Protein AF-A0A371R6F3-F1 (afdb_monomer_lite)

Organism: NCBI:txid13773

Secondary structure (DSSP, 8-state):
--HHHHHHHHHHHHHHHHHHHHHHHSSTTTSS-PPPTTTHHHHHHHHHHHHHHHHH-B---EEEETTEEEE----BB-SS-TTS-EE-HHHHHHHHGGG--SEEEEB--HHHHHHHT-SEEEEEETTEEEE-GGGEEE-HHHHHHHHHGGGTTSEEEEEEEEESS-EEEEEEEEETTEEEE---GGGTTPPSEEEEEESS-EEEEEEEEEEESSS-EEEEEEEEEEEEETTEEEEE----GGGGTTBTTTEEEEEEEEE-SSSP-EEEEEE---S--SEEEEE-TTS-EEEEEGGGBTTS-S----EEEEEEEEE-SS-EEEEEEEEEE---SSSS--EEEEGGG--TT--EEEEEE---TT--EEEEEEEE-TT-TTS-SEEEEEEESS----SSPEEEEGGGGT-SS--S---EEEEEEEEESS-EEEEEEEEEE--

pLDDT: mean 79.66, std 13.82, range [35.25, 97.06]

Foldseek 3Di:
DPVVVVVCCVVVVVVVVVVCCCVPAVDCPDHQDAPDPVCQVVLAVLLVLLVCQLQPADDQQWDDDFLAIEGLANRQFAPDDVPAGAGALLSVLLLCLLPDDADKKAQQDPQQSRVQSAGIWHPPDALETEGHSVRYYYPLQSHLCVSPPPCSVFKWKKKKKAFPKDKDWFAQEDDPQDTDGDPDPQNPPDDHAIKIKMQDWAKKKKWKWKQFQVDGIDIDIDIDGFDDDPRITMDGDPDDVVSVPCAQFGMKMKIKIWGPDPQTAIDIDIDHDDPADQWHWYCGSVQKIKIAGLLSMRVHPNDAAKKWFQWKWFDLVVGIDTFDGRAIAGCDPDDDDAHEEASNCRHPPNNHRMYITHDDSRTQKMKIKMAGDPRRPPDRRIDIDIYGSRPRPPNDMRMDTSCVVPDPDDDSYFHYKDWDWHHHPHGIIIMMMTMDGDD

Sequence (439 aa):
MVGEAVEIIVVAGILLGFTVFFLTYVSPAQGPTMYTPSEQPALTNLAQQVLDRVVFVNAPISTRAGQGWSIIDLALASPGPLYQPQIDDSKLSQLLVASAQGSLCVISQQAAASAIGISRAVAIGYGLLAPSSSAVTYNYTRILMNFFGRSWDSYDFTLIIKPLVNLTICPNLQLASATITRRNPVCSGVQQGVWVRSTAGGRVVVTAIYCRTDAGCDVSSYQLSLSKSGAYWQAQVPLPQSYLQGLGDSAGLALIAQRVDYPRASDFYLFNVSSRSLIYGMYGPDGRIWLFHDATVSCGSGNIPALGIRRLDVYTGAGFITLANDVVLDPGVGSGSVKVDACQSCTSNARCAACWVTPPANALFAVAWAERNSQGGSAPQGVMIIIPLVPTPPQATIRVDTWLRWTPNAPALQSAVATRIVDSQSATYQLQLVLYKKP

Radius of gyration: 24.13 Å; chains: 1; bounding box: 60×49×73 Å

Structure (mmCIF, N/CA/C/O backbone):
data_AF-A0A371R6F3-F1
#
_entry.id   AF-A0A371R6F3-F1
#
loop_
_atom_site.group_PDB
_atom_site.id
_atom_site.type_symbol
_atom_site.label_atom_id
_atom_site.label_alt_id
_atom_site.label_comp_id
_atom_site.label_asym_id
_atom_site.label_entity_id
_atom_site.label_seq_id
_atom_site.pdbx_PDB_ins_code
_atom_site.Cartn_x
_atom_site.Cartn_y
_atom_site.Cartn_z
_atom_site.occupancy
_atom_site.B_iso_or_equiv
_atom_site.auth_seq_id
_atom_site.auth_comp_id
_atom_site.auth_asym_id
_atom_site.auth_atom_id
_atom_site.pdbx_PDB_model_num
ATOM 1 N N . MET A 1 1 ? 7.294 -31.606 34.719 1.00 40.78 1 MET A N 1
ATOM 2 C CA . MET A 1 1 ? 6.317 -30.831 35.518 1.00 40.78 1 MET A CA 1
ATOM 3 C C . MET A 1 1 ? 6.776 -29.383 35.770 1.00 40.78 1 MET A C 1
ATOM 5 O O . MET A 1 1 ? 6.558 -28.860 36.849 1.00 40.78 1 MET A O 1
ATOM 9 N N . VAL A 1 2 ? 7.417 -28.715 34.796 1.00 39.06 2 VAL A N 1
ATOM 10 C CA . VAL A 1 2 ? 7.864 -27.303 34.931 1.00 39.06 2 VAL A CA 1
ATOM 11 C C . VAL A 1 2 ? 7.108 -26.374 33.962 1.00 39.06 2 VAL A C 1
ATOM 13 O O . VAL A 1 2 ? 6.987 -25.186 34.227 1.00 39.06 2 VAL A O 1
ATOM 16 N N . GLY A 1 3 ? 6.522 -26.914 32.882 1.00 35.84 3 GLY A N 1
ATOM 17 C CA . GLY A 1 3 ? 5.731 -26.150 31.903 1.00 35.84 3 GLY A CA 1
ATOM 18 C C . GLY A 1 3 ? 4.350 -25.710 32.404 1.00 35.84 3 GLY A C 1
ATOM 19 O O . GLY A 1 3 ? 3.974 -24.564 32.190 1.00 35.84 3 GLY A O 1
ATOM 20 N N . GLU A 1 4 ? 3.645 -26.562 33.157 1.00 38.19 4 GLU A N 1
ATOM 21 C CA . GLU A 1 4 ? 2.310 -26.240 33.700 1.00 38.19 4 GLU A CA 1
ATOM 22 C C . GLU A 1 4 ? 2.350 -25.088 34.718 1.00 38.19 4 GLU A C 1
ATOM 24 O O . GLU A 1 4 ? 1.434 -24.273 34.781 1.00 38.19 4 GLU A O 1
ATOM 29 N N . ALA A 1 5 ? 3.442 -24.959 35.480 1.00 39.47 5 ALA A N 1
ATOM 30 C CA . ALA A 1 5 ? 3.597 -23.876 36.449 1.00 39.47 5 ALA A CA 1
ATOM 31 C C . ALA A 1 5 ? 3.784 -22.506 35.770 1.00 39.47 5 ALA A C 1
ATOM 33 O O . ALA A 1 5 ? 3.302 -21.498 36.279 1.00 39.47 5 ALA A O 1
ATOM 34 N N . VAL A 1 6 ? 4.444 -22.458 34.606 1.00 45.94 6 VAL A N 1
ATOM 35 C CA . VAL A 1 6 ? 4.671 -21.207 33.860 1.00 45.94 6 VAL A CA 1
ATOM 36 C C . VAL A 1 6 ? 3.391 -20.747 33.160 1.00 45.94 6 VAL A C 1
ATOM 38 O O . VAL A 1 6 ? 3.078 -19.559 33.203 1.00 45.94 6 VAL A O 1
ATOM 41 N N . GLU A 1 7 ? 2.608 -21.666 32.589 1.00 41.28 7 GLU A N 1
ATOM 42 C CA . GLU A 1 7 ? 1.303 -21.340 31.995 1.00 41.28 7 GLU A CA 1
ATOM 43 C C . GLU A 1 7 ? 0.312 -20.806 33.033 1.00 41.28 7 GLU A C 1
ATOM 45 O O . GLU A 1 7 ? -0.328 -19.784 32.789 1.00 41.28 7 GLU A O 1
ATOM 50 N N . ILE A 1 8 ? 0.238 -21.417 34.221 1.00 51.28 8 ILE A N 1
ATOM 51 C CA . ILE A 1 8 ? -0.647 -20.941 35.295 1.00 51.28 8 ILE A CA 1
ATOM 52 C C . ILE A 1 8 ? -0.228 -19.546 35.773 1.00 51.28 8 ILE A C 1
ATOM 54 O O . ILE A 1 8 ? -1.091 -18.699 35.984 1.00 51.28 8 ILE A O 1
ATOM 58 N N . ILE A 1 9 ? 1.074 -19.261 35.891 1.00 52.06 9 ILE A N 1
ATOM 59 C CA . ILE A 1 9 ? 1.564 -17.941 36.323 1.00 52.06 9 ILE A CA 1
ATOM 60 C C . ILE A 1 9 ? 1.303 -16.867 35.257 1.00 52.06 9 ILE A C 1
ATOM 62 O O . ILE A 1 9 ? 0.916 -15.752 35.604 1.00 52.06 9 ILE A O 1
ATOM 66 N N . VAL A 1 10 ? 1.465 -17.182 33.968 1.00 59.53 10 VAL A N 1
ATOM 67 C CA . VAL A 1 10 ? 1.193 -16.232 32.876 1.00 59.53 10 VAL A CA 1
ATOM 68 C C . VAL A 1 10 ? -0.307 -15.973 32.740 1.00 59.53 10 VAL A C 1
ATOM 70 O O . VAL A 1 10 ? -0.716 -14.817 32.658 1.00 59.53 10 VAL A O 1
ATOM 73 N N . VAL A 1 11 ? -1.144 -17.012 32.790 1.00 57.44 11 VAL A N 1
ATOM 74 C CA . VAL A 1 11 ? -2.607 -16.872 32.721 1.00 57.44 11 VAL A CA 1
ATOM 75 C C . VAL A 1 11 ? -3.147 -16.152 33.956 1.00 57.44 11 VAL A C 1
ATOM 77 O O . VAL A 1 11 ? -3.947 -15.229 33.816 1.00 57.44 11 VAL A O 1
ATOM 80 N N . ALA A 1 12 ? -2.666 -16.492 35.157 1.00 61.00 12 ALA A N 1
ATOM 81 C CA . ALA A 1 12 ? -3.038 -15.796 36.385 1.00 61.00 12 ALA A CA 1
ATOM 82 C C . ALA A 1 12 ? -2.543 -14.346 36.388 1.00 61.00 12 ALA A C 1
ATOM 84 O O . ALA A 1 12 ? -3.287 -13.468 36.805 1.00 61.00 12 ALA A O 1
ATOM 85 N N . GLY A 1 13 ? -1.337 -14.072 35.881 1.00 63.59 13 GLY A N 1
ATOM 86 C CA . GLY A 1 13 ? -0.788 -12.721 35.753 1.00 63.59 13 GLY A CA 1
ATOM 87 C C . GLY A 1 13 ? -1.552 -11.857 34.748 1.00 63.59 13 GLY A C 1
ATOM 88 O O . GLY A 1 13 ? -1.806 -10.686 35.022 1.00 63.59 13 GLY A O 1
ATOM 89 N N . ILE A 1 14 ? -1.990 -12.434 33.624 1.00 65.00 14 ILE A N 1
ATOM 90 C CA . ILE A 1 14 ? -2.854 -11.762 32.642 1.00 65.00 14 ILE A CA 1
ATOM 91 C C . ILE A 1 14 ? -4.246 -11.523 33.233 1.00 65.00 14 ILE A C 1
ATOM 93 O O . ILE A 1 14 ? -4.767 -10.420 33.101 1.00 65.00 14 ILE A O 1
ATOM 97 N N . LEU A 1 15 ? -4.832 -12.500 33.932 1.00 61.81 15 LEU A N 1
ATOM 98 C CA . LEU A 1 15 ? -6.132 -12.349 34.597 1.00 61.81 15 LEU A CA 1
ATOM 99 C C . LEU A 1 15 ? -6.084 -11.324 35.734 1.00 61.81 15 LEU A C 1
ATOM 101 O O . LEU A 1 15 ? -6.984 -10.496 35.833 1.00 61.81 15 LEU A O 1
ATOM 105 N N . LEU A 1 16 ? -5.032 -11.316 36.554 1.00 61.94 16 LEU A N 1
ATOM 106 C CA . LEU A 1 16 ? -4.812 -10.294 37.582 1.00 61.94 16 LEU A CA 1
ATOM 107 C C . LEU A 1 16 ? -4.579 -8.924 36.952 1.00 61.94 16 LEU A C 1
ATOM 109 O O . LEU A 1 16 ? -5.190 -7.961 37.394 1.00 61.94 16 LEU A O 1
ATOM 113 N N . GLY A 1 17 ? -3.777 -8.831 35.889 1.00 62.81 17 GLY A N 1
ATOM 114 C CA . GLY A 1 17 ? -3.588 -7.594 35.132 1.00 62.81 17 GLY A CA 1
ATOM 115 C C . GLY A 1 17 ? -4.895 -7.070 34.532 1.00 62.81 17 GLY A C 1
ATOM 116 O O . GLY A 1 17 ? -5.169 -5.876 34.610 1.00 62.81 17 GLY A O 1
ATOM 117 N N . PHE A 1 18 ? -5.745 -7.960 34.014 1.00 63.44 18 PHE A N 1
ATOM 118 C CA . PHE A 1 18 ? -7.064 -7.634 33.470 1.00 63.44 18 PHE A CA 1
ATOM 119 C C . PHE A 1 18 ? -8.056 -7.216 34.564 1.00 63.44 18 PHE A C 1
ATOM 121 O O . PHE A 1 18 ? -8.809 -6.263 34.385 1.00 63.44 18 PHE A O 1
ATOM 128 N N . THR A 1 19 ? -8.017 -7.875 35.724 1.00 58.12 19 THR A N 1
ATOM 129 C CA . THR A 1 19 ? -8.867 -7.559 36.883 1.00 58.12 19 THR A CA 1
ATOM 130 C C . THR A 1 19 ? -8.446 -6.238 37.523 1.00 58.12 19 THR A C 1
ATOM 132 O O . THR A 1 19 ? -9.295 -5.412 37.841 1.00 58.12 19 THR A O 1
ATOM 135 N N . VAL A 1 20 ? -7.139 -5.990 37.654 1.00 57.00 20 VAL A N 1
ATOM 136 C CA . VAL A 1 20 ? -6.589 -4.719 38.139 1.00 57.00 20 VAL A CA 1
ATOM 137 C C . VAL A 1 20 ? -6.887 -3.604 37.145 1.00 57.00 20 VAL A C 1
ATOM 139 O O . VAL A 1 20 ? -7.334 -2.552 37.583 1.00 57.00 20 VAL A O 1
ATOM 142 N N . PHE A 1 21 ? -6.737 -3.822 35.833 1.00 58.41 21 PHE A N 1
ATOM 143 C CA . PHE A 1 21 ? -7.168 -2.875 34.797 1.00 58.41 21 PHE A CA 1
ATOM 144 C C . PHE A 1 21 ? -8.661 -2.546 34.924 1.00 58.41 21 PHE A C 1
ATOM 146 O O . PHE A 1 21 ? -9.020 -1.372 34.952 1.00 58.41 21 PHE A O 1
ATOM 153 N N . PHE A 1 22 ? -9.525 -3.550 35.104 1.00 53.94 22 PHE A N 1
ATOM 154 C CA . PHE A 1 22 ? -10.947 -3.318 35.365 1.00 53.94 22 PHE A CA 1
ATOM 155 C C . PHE A 1 22 ? -11.164 -2.496 36.646 1.00 53.94 22 PHE A C 1
ATOM 157 O O . PHE A 1 22 ? -11.856 -1.488 36.628 1.00 53.94 22 PHE A O 1
ATOM 164 N N . LEU A 1 23 ? -10.528 -2.849 37.760 1.00 50.31 23 LEU A N 1
ATOM 165 C CA . LEU A 1 23 ? -10.737 -2.154 39.035 1.00 50.31 23 LEU A CA 1
ATOM 166 C C . LEU A 1 23 ? -10.141 -0.732 39.070 1.00 50.31 23 LEU A C 1
ATOM 168 O O . LEU A 1 23 ? -10.701 0.147 39.726 1.00 50.31 23 LEU A O 1
ATOM 172 N N . THR A 1 24 ? -9.038 -0.473 38.362 1.00 50.09 24 THR A N 1
ATOM 173 C CA . THR A 1 24 ? -8.340 0.829 38.384 1.00 50.09 24 THR A CA 1
ATOM 174 C C . THR A 1 24 ? -8.764 1.778 37.269 1.00 50.09 24 THR A C 1
ATOM 176 O O . THR A 1 24 ? -8.821 2.978 37.510 1.00 50.09 24 THR A O 1
ATOM 179 N N . TYR A 1 25 ? -9.107 1.275 36.080 1.00 44.81 25 TYR A N 1
ATOM 180 C CA . TYR A 1 25 ? -9.523 2.110 34.945 1.00 44.81 25 TYR A CA 1
ATOM 181 C C . TYR A 1 25 ? -11.036 2.116 34.704 1.00 44.81 25 TYR A C 1
ATOM 183 O O . TYR A 1 25 ? -11.524 3.025 34.035 1.00 44.81 25 TYR A O 1
ATOM 191 N N . VAL A 1 26 ? -11.783 1.149 35.257 1.00 44.38 26 VAL A N 1
ATOM 192 C CA . VAL A 1 26 ? -13.261 1.107 35.202 1.00 44.38 26 VAL A CA 1
ATOM 193 C C . VAL A 1 26 ? -13.913 1.649 36.476 1.00 44.38 26 VAL A C 1
ATOM 195 O O . VAL A 1 26 ? -15.129 1.825 36.522 1.00 44.38 26 VAL A O 1
ATOM 198 N N . SER A 1 27 ? -13.124 2.027 37.489 1.00 42.53 27 SER A N 1
ATOM 199 C CA . SER A 1 27 ? -13.640 2.829 38.599 1.00 42.53 27 SER A CA 1
ATOM 200 C C . SER A 1 27 ? -13.718 4.322 38.220 1.00 42.53 27 SER A C 1
ATOM 202 O O . SER A 1 27 ? -12.816 4.862 37.575 1.00 42.53 27 SER A O 1
ATOM 204 N N . PRO A 1 28 ? -14.795 5.025 38.618 1.00 42.06 28 PRO A N 1
ATOM 205 C CA . PRO A 1 28 ? -15.160 6.354 38.111 1.00 42.06 28 PRO A CA 1
ATOM 206 C C . PRO A 1 28 ? -14.253 7.502 38.585 1.00 42.06 28 PRO A C 1
ATOM 208 O O . PRO A 1 28 ? -14.578 8.665 38.370 1.00 42.06 28 PRO A O 1
ATOM 211 N N . ALA A 1 29 ? -13.135 7.214 39.255 1.00 41.75 29 ALA A N 1
ATOM 212 C CA . ALA A 1 29 ? -12.355 8.244 39.926 1.00 41.75 29 ALA A CA 1
ATOM 213 C C . ALA A 1 29 ? -11.437 9.040 38.982 1.00 41.75 29 ALA A C 1
ATOM 215 O O . ALA A 1 29 ? -11.196 10.210 39.266 1.00 41.75 29 ALA A O 1
ATOM 216 N N . GLN A 1 30 ? -10.912 8.452 37.891 1.00 35.25 30 GLN A N 1
ATOM 217 C CA . GLN A 1 30 ? -9.923 9.133 37.021 1.00 35.25 30 GLN A CA 1
ATOM 218 C C . GLN A 1 30 ? -9.953 8.751 35.519 1.00 35.25 30 GLN A C 1
ATOM 220 O O . GLN A 1 30 ? -9.097 9.205 34.761 1.00 35.25 30 GLN A O 1
ATOM 225 N N . GLY A 1 31 ? -10.920 7.946 35.058 1.00 40.16 31 GLY A N 1
ATOM 226 C CA . GLY A 1 31 ? -11.110 7.618 33.634 1.00 40.16 31 GLY A CA 1
ATOM 227 C C . GLY A 1 31 ? -12.149 8.516 32.940 1.00 40.16 31 GLY A C 1
ATOM 228 O O . GLY A 1 31 ? -12.943 9.159 33.630 1.00 40.16 31 GLY A O 1
ATOM 229 N N . PRO A 1 32 ? -12.184 8.580 31.589 1.00 41.72 32 PRO A N 1
ATOM 230 C CA . PRO A 1 32 ? -13.284 9.233 30.879 1.00 41.72 32 PRO A CA 1
ATOM 231 C C . PRO A 1 32 ? -14.610 8.649 31.376 1.00 41.72 32 PRO A C 1
ATOM 233 O O . PRO A 1 32 ? -14.736 7.433 31.503 1.00 41.72 32 PRO A O 1
ATOM 236 N N . THR A 1 33 ? -15.557 9.526 31.716 1.00 46.72 33 THR A N 1
ATOM 237 C CA . THR A 1 33 ? -16.882 9.149 32.233 1.00 46.72 33 THR A CA 1
ATOM 238 C C . THR A 1 33 ? -17.477 8.009 31.399 1.00 46.72 33 THR A C 1
ATOM 240 O O . THR A 1 33 ? -17.676 8.147 30.193 1.00 46.72 33 THR A O 1
ATOM 243 N N . MET A 1 34 ? -17.678 6.853 32.034 1.00 51.25 34 MET A N 1
ATOM 244 C CA . MET A 1 34 ? -18.338 5.690 31.440 1.00 51.25 34 MET A CA 1
ATOM 245 C C . MET A 1 34 ? -19.825 5.712 31.797 1.00 51.25 34 MET A C 1
ATOM 247 O O . MET A 1 34 ? -20.229 6.353 32.771 1.00 51.25 34 MET A O 1
ATOM 251 N N . TYR A 1 35 ? -20.644 5.029 30.995 1.00 53.59 35 TYR A N 1
ATOM 252 C CA . TYR A 1 35 ? -22.068 4.842 31.283 1.00 53.59 35 TYR A CA 1
ATOM 253 C C . TYR A 1 35 ? -22.257 4.080 32.605 1.00 53.59 35 TYR A C 1
ATOM 255 O O . TYR A 1 35 ? -21.304 3.545 33.177 1.00 53.59 35 TYR A O 1
ATOM 263 N N . THR A 1 36 ? -23.487 4.053 33.124 1.00 58.88 36 THR A N 1
ATOM 264 C CA . THR A 1 36 ? -23.778 3.406 34.412 1.00 58.88 36 THR A CA 1
ATOM 265 C C . THR A 1 36 ? -23.232 1.965 34.455 1.00 58.88 36 THR A C 1
ATOM 267 O O . THR A 1 36 ? -23.268 1.274 33.432 1.00 58.88 36 THR A O 1
ATOM 270 N N . PRO A 1 37 ? -22.755 1.455 35.612 1.00 60.28 37 PRO A N 1
ATOM 271 C CA . PRO A 1 37 ? -22.175 0.108 35.707 1.00 60.28 37 PRO A CA 1
ATOM 272 C C . PRO A 1 37 ? -23.064 -1.019 35.151 1.00 60.28 37 PRO A C 1
ATOM 274 O O . PRO A 1 37 ? -22.552 -2.046 34.714 1.00 60.28 37 PRO A O 1
ATOM 277 N N . SER A 1 38 ? -24.387 -0.826 35.119 1.00 66.44 38 SER A N 1
ATOM 278 C CA . SER A 1 38 ? -25.352 -1.764 34.535 1.00 66.44 38 SER A CA 1
ATOM 279 C C . SER A 1 38 ? -25.378 -1.792 33.000 1.00 66.44 38 SER A C 1
ATOM 281 O O . SER A 1 38 ? -25.742 -2.813 32.425 1.00 66.44 38 SER A O 1
ATOM 283 N N . GLU A 1 39 ? -25.005 -0.707 32.315 1.00 68.88 39 GLU A N 1
ATOM 284 C CA . GLU A 1 39 ? -25.003 -0.623 30.842 1.00 68.88 39 GLU A CA 1
ATOM 285 C C . GLU A 1 39 ? -23.665 -1.070 30.226 1.00 68.88 39 GLU A C 1
ATOM 287 O O . GLU A 1 39 ? -23.602 -1.467 29.057 1.00 68.88 39 GLU A O 1
ATOM 292 N N . GLN A 1 40 ? -22.592 -1.046 31.019 1.00 76.44 40 GLN A N 1
ATOM 293 C CA . GLN A 1 40 ? -21.222 -1.279 30.563 1.00 76.44 40 GLN A CA 1
ATOM 294 C C . GLN A 1 40 ? -20.972 -2.665 29.928 1.00 76.44 40 GLN A C 1
ATOM 296 O O . GLN A 1 40 ? -20.287 -2.723 28.898 1.00 76.44 40 GLN A O 1
ATOM 301 N N . PRO A 1 41 ? -21.524 -3.788 30.444 1.00 79.31 41 PRO A N 1
ATOM 302 C CA . PRO A 1 41 ? -21.322 -5.104 29.832 1.00 79.31 41 PRO A CA 1
ATOM 303 C C . PRO A 1 41 ? -21.902 -5.201 28.415 1.00 79.31 41 PRO A C 1
ATOM 305 O O . PRO A 1 41 ? -21.254 -5.736 27.514 1.00 79.31 41 PRO A O 1
ATOM 308 N N . ALA A 1 42 ? -23.097 -4.643 28.195 1.00 83.69 42 ALA A N 1
ATOM 309 C CA . ALA A 1 42 ? -23.755 -4.654 26.890 1.00 83.69 42 ALA A CA 1
ATOM 310 C C . ALA A 1 42 ? -22.996 -3.797 25.864 1.00 83.69 42 ALA A C 1
ATOM 312 O O . ALA A 1 42 ? -22.790 -4.229 24.731 1.00 83.69 42 ALA A O 1
ATOM 313 N N . LEU A 1 43 ? -22.516 -2.618 26.275 1.00 85.38 43 LEU A N 1
ATOM 314 C CA . LEU A 1 43 ? -21.710 -1.731 25.427 1.00 85.38 43 LEU A CA 1
ATOM 315 C C . LEU A 1 43 ? -20.349 -2.347 25.081 1.00 85.38 43 LEU A C 1
ATOM 317 O O . LEU A 1 43 ? -19.887 -2.229 23.948 1.00 85.38 43 LEU A O 1
ATOM 321 N N . THR A 1 44 ? -19.734 -3.055 26.031 1.00 85.75 44 THR A N 1
ATOM 322 C CA . THR A 1 44 ? -18.483 -3.789 25.796 1.00 85.75 44 THR A CA 1
ATOM 323 C C . THR A 1 44 ? -18.688 -4.926 24.799 1.00 85.75 44 THR A C 1
ATOM 325 O O . THR A 1 44 ? -17.895 -5.076 23.871 1.00 85.75 44 THR A O 1
ATOM 328 N N . ASN A 1 45 ? -19.773 -5.693 24.940 1.00 87.50 45 ASN A N 1
ATOM 329 C CA . ASN A 1 45 ? -20.120 -6.750 23.992 1.00 87.50 45 ASN A CA 1
ATOM 330 C C . ASN A 1 45 ? -20.369 -6.174 22.588 1.00 87.50 45 ASN A C 1
ATOM 332 O O . ASN A 1 45 ? -19.794 -6.657 21.618 1.00 87.50 45 ASN A O 1
ATOM 336 N N . LEU A 1 46 ? -21.123 -5.075 22.484 1.00 90.88 46 LEU A N 1
ATOM 337 C CA . LEU A 1 46 ? -21.352 -4.389 21.212 1.00 90.88 46 LEU A CA 1
ATOM 338 C C . LEU A 1 46 ? -20.039 -3.918 20.565 1.00 90.88 46 LEU A C 1
ATOM 340 O O . LEU A 1 46 ? -19.831 -4.145 19.377 1.00 90.88 46 LEU A O 1
ATOM 344 N N . ALA A 1 47 ? -19.124 -3.315 21.331 1.00 91.06 47 ALA A N 1
ATOM 345 C CA . ALA A 1 47 ? -17.815 -2.911 20.816 1.00 91.06 47 ALA A CA 1
ATOM 346 C C . ALA A 1 47 ? -17.004 -4.109 20.283 1.00 91.06 47 ALA A C 1
ATOM 348 O O . ALA A 1 47 ? -16.370 -4.002 19.232 1.00 91.06 47 ALA A O 1
ATOM 349 N N . GLN A 1 48 ? -17.059 -5.261 20.960 1.00 91.00 48 GLN A N 1
ATOM 350 C CA . GLN A 1 48 ? -16.426 -6.492 20.478 1.00 91.00 48 GLN A CA 1
ATOM 351 C C . GLN A 1 48 ? -17.084 -7.009 19.194 1.00 91.00 48 GLN A C 1
ATOM 353 O O . GLN A 1 48 ? -16.366 -7.310 18.250 1.00 91.00 48 GLN A O 1
ATOM 358 N N . GLN A 1 49 ? -18.417 -7.013 19.095 1.00 92.88 49 GLN A N 1
ATOM 359 C CA . GLN A 1 49 ? -19.134 -7.423 17.877 1.00 92.88 49 GLN A CA 1
ATOM 360 C C . GLN A 1 49 ? -18.807 -6.533 16.670 1.00 92.88 49 GLN A C 1
ATOM 362 O O . GLN A 1 49 ? -18.638 -7.020 15.550 1.00 92.88 49 GLN A O 1
ATOM 367 N N . VAL A 1 50 ? -18.687 -5.219 16.883 1.00 93.94 50 VAL A N 1
ATOM 368 C CA . VAL A 1 50 ? -18.263 -4.279 15.835 1.00 93.94 50 VAL A CA 1
ATOM 369 C C . VAL A 1 50 ? -16.842 -4.618 15.381 1.00 93.94 50 VAL A C 1
ATOM 371 O O . VAL A 1 50 ? -16.592 -4.725 14.182 1.00 93.94 50 VAL A O 1
ATOM 374 N N . LEU A 1 51 ? -15.919 -4.849 16.318 1.00 93.62 51 LEU A N 1
ATOM 375 C CA . LEU A 1 51 ? -14.542 -5.223 15.994 1.00 93.62 51 LEU A CA 1
ATOM 376 C C . LEU A 1 51 ? -14.446 -6.610 15.326 1.00 93.62 51 LEU A C 1
ATOM 378 O O . LEU A 1 51 ? -13.659 -6.791 14.398 1.00 93.62 51 LEU A O 1
ATOM 382 N N . ASP A 1 52 ? -15.278 -7.568 15.736 1.00 92.12 52 ASP A N 1
ATOM 383 C CA . ASP A 1 52 ? -15.424 -8.875 15.093 1.00 92.12 52 ASP A CA 1
ATOM 384 C C . ASP A 1 52 ? -15.845 -8.716 13.641 1.00 92.12 52 ASP A C 1
ATOM 386 O O . ASP A 1 52 ? -15.222 -9.290 12.751 1.00 92.12 52 ASP A O 1
ATOM 390 N N . ARG A 1 53 ? -16.851 -7.883 13.373 1.00 93.00 53 ARG A N 1
ATOM 391 C CA . ARG A 1 53 ? -17.302 -7.623 12.008 1.00 93.00 53 ARG A CA 1
ATOM 392 C C . ARG A 1 53 ? -16.196 -6.999 11.155 1.00 93.00 53 ARG A C 1
ATOM 394 O O . ARG A 1 53 ? -16.031 -7.408 10.008 1.00 93.00 53 ARG A O 1
ATOM 401 N N . VAL A 1 54 ? -15.415 -6.065 11.708 1.00 93.38 54 VAL A N 1
ATOM 402 C CA . VAL A 1 54 ? -14.249 -5.487 11.012 1.00 93.38 54 VAL A CA 1
ATOM 403 C C . VAL A 1 54 ? -13.269 -6.580 10.575 1.00 93.38 54 VAL A C 1
ATOM 405 O O . VAL A 1 54 ? -12.747 -6.523 9.466 1.00 93.38 54 VAL A O 1
ATOM 408 N N . VAL A 1 55 ? -13.024 -7.575 11.427 1.00 91.62 55 VAL A N 1
ATOM 409 C CA . VAL A 1 55 ? -11.955 -8.567 11.237 1.00 91.62 55 VAL A CA 1
ATOM 410 C C . VAL A 1 55 ? -12.407 -9.836 10.507 1.00 91.62 55 VAL A C 1
ATOM 412 O O . VAL A 1 55 ? -11.598 -10.457 9.823 1.00 91.62 55 VAL A O 1
ATOM 415 N N . PHE A 1 56 ? -13.675 -10.228 10.630 1.00 88.56 56 PHE A N 1
ATOM 416 C CA . PHE A 1 56 ? -14.181 -11.509 10.127 1.00 88.56 56 PHE A CA 1
ATOM 417 C C . PHE A 1 56 ? -15.098 -11.390 8.911 1.00 88.56 56 PHE A C 1
ATOM 419 O O . PHE A 1 56 ? -15.269 -12.371 8.188 1.00 88.56 56 PHE A O 1
ATOM 426 N N . VAL A 1 57 ? -15.691 -10.221 8.650 1.00 90.44 57 VAL A N 1
ATOM 427 C CA . VAL A 1 57 ? -16.557 -10.049 7.479 1.00 90.44 57 VAL A CA 1
ATOM 428 C C . VAL A 1 57 ? -15.735 -9.600 6.283 1.00 90.44 57 VAL A C 1
ATOM 430 O O . VAL A 1 57 ? -15.060 -8.570 6.307 1.00 90.44 57 VAL A O 1
ATOM 433 N N . ASN A 1 58 ? -15.830 -10.374 5.205 1.00 88.69 58 ASN A N 1
ATOM 434 C CA . ASN A 1 58 ? -15.282 -10.005 3.913 1.00 88.69 58 ASN A CA 1
ATOM 435 C C . ASN A 1 58 ? -16.390 -9.414 3.032 1.00 88.69 58 ASN A C 1
ATOM 437 O O . ASN A 1 58 ? -17.188 -10.146 2.450 1.00 88.69 58 ASN A O 1
ATOM 441 N N . ALA A 1 59 ? -16.422 -8.087 2.929 1.00 88.25 59 ALA A N 1
ATOM 442 C CA . ALA A 1 59 ? -17.273 -7.367 1.988 1.00 88.25 59 ALA A CA 1
ATOM 443 C C . ALA A 1 59 ? -16.488 -6.228 1.310 1.00 88.25 59 ALA A C 1
ATOM 445 O O . ALA A 1 59 ? -15.479 -5.772 1.862 1.00 88.25 59 ALA A O 1
ATOM 446 N N . PRO A 1 60 ? -16.921 -5.750 0.127 1.00 87.75 60 PRO A N 1
ATOM 447 C CA . PRO A 1 60 ? -16.395 -4.521 -0.456 1.00 87.75 60 PRO A CA 1
ATOM 448 C C . PRO A 1 60 ? -16.599 -3.339 0.497 1.00 87.75 60 PRO A C 1
ATOM 450 O O . PRO A 1 60 ? -17.697 -3.149 1.020 1.00 87.75 60 PRO A O 1
ATOM 453 N N . ILE A 1 61 ? -15.556 -2.533 0.706 1.00 90.25 61 ILE A N 1
ATOM 454 C CA . ILE A 1 61 ? -15.612 -1.389 1.632 1.00 90.25 61 ILE A CA 1
ATOM 455 C C . ILE A 1 61 ? -15.834 -0.046 0.946 1.00 90.25 61 ILE A C 1
ATOM 457 O O . ILE A 1 61 ? -16.167 0.937 1.607 1.00 90.25 61 ILE A O 1
ATOM 461 N N . SER A 1 62 ? -15.676 0.006 -0.373 1.00 89.06 62 SER A N 1
ATOM 462 C CA . SER A 1 62 ? -15.824 1.218 -1.161 1.00 89.06 62 SER A CA 1
ATOM 463 C C . SER A 1 62 ? -16.809 1.017 -2.304 1.00 89.06 62 SER A C 1
ATOM 465 O O . SER A 1 62 ? -17.041 -0.089 -2.794 1.00 89.06 62 SER A O 1
ATOM 467 N N . THR A 1 63 ? -17.434 2.112 -2.713 1.00 90.44 63 THR A N 1
ATOM 468 C CA . THR A 1 63 ? -18.291 2.154 -3.891 1.00 90.44 63 THR A CA 1
ATOM 469 C C . THR A 1 63 ? -18.024 3.426 -4.671 1.00 90.44 63 THR A C 1
ATOM 471 O O . THR A 1 63 ? -17.643 4.457 -4.107 1.00 90.44 63 THR A O 1
ATOM 474 N N . ARG A 1 64 ? -18.232 3.356 -5.981 1.00 86.75 64 ARG A N 1
ATOM 475 C CA . ARG A 1 64 ? -18.070 4.496 -6.868 1.00 86.75 64 ARG A CA 1
ATOM 476 C C . ARG A 1 64 ? -19.391 5.247 -7.006 1.00 86.75 64 ARG A C 1
ATOM 478 O O . ARG A 1 64 ? -20.418 4.649 -7.317 1.00 86.75 64 ARG A O 1
ATOM 485 N N . ALA A 1 65 ? -19.346 6.567 -6.844 1.00 75.81 65 ALA A N 1
ATOM 486 C CA . ALA A 1 65 ? -20.463 7.466 -7.111 1.00 75.81 65 ALA A CA 1
ATOM 487 C C . ALA A 1 65 ? -19.980 8.611 -8.017 1.00 75.81 65 ALA A C 1
ATOM 489 O O . ALA A 1 65 ? -19.220 9.483 -7.600 1.00 75.81 65 ALA A O 1
ATOM 490 N N . GLY A 1 66 ? -20.388 8.592 -9.289 1.00 73.19 66 GLY A N 1
ATOM 491 C CA . GLY A 1 66 ? -19.937 9.574 -10.281 1.00 73.19 66 GLY A CA 1
ATOM 492 C C . GLY A 1 66 ? -18.419 9.535 -10.529 1.00 73.19 66 GLY A C 1
ATOM 493 O O . GLY A 1 66 ? -17.861 8.502 -10.913 1.00 73.19 66 GLY A O 1
ATOM 494 N N . GLN A 1 67 ? -17.760 10.683 -10.346 1.00 68.06 67 GLN A N 1
ATOM 495 C CA . GLN A 1 67 ? -16.311 10.892 -10.533 1.00 68.06 67 GLN A CA 1
ATOM 496 C C . GLN A 1 67 ? -15.508 10.726 -9.224 1.00 68.06 67 GLN A C 1
ATOM 498 O O . GLN A 1 67 ? -14.394 11.230 -9.129 1.00 68.06 67 GLN A O 1
ATOM 503 N N . GLY A 1 68 ? -16.071 10.060 -8.210 1.00 78.75 68 GLY A N 1
ATOM 504 C CA . GLY A 1 68 ? -15.398 9.838 -6.932 1.00 78.75 68 GLY A CA 1
ATOM 505 C C . GLY A 1 68 ? -15.743 8.500 -6.288 1.00 78.75 68 GLY A C 1
ATOM 506 O O . GLY A 1 68 ? -16.693 7.809 -6.673 1.00 78.75 68 GLY A O 1
ATOM 507 N N . TRP A 1 69 ? -14.950 8.150 -5.282 1.00 87.50 69 TRP A N 1
ATOM 508 C CA . TRP A 1 69 ? -15.104 6.941 -4.485 1.00 87.50 69 TRP A CA 1
ATOM 509 C C . TRP A 1 69 ? -15.553 7.293 -3.070 1.00 87.50 69 TRP A C 1
ATOM 511 O O . TRP A 1 69 ? -15.194 8.335 -2.516 1.00 87.50 69 TRP A O 1
ATOM 521 N N . SER A 1 70 ? -16.356 6.418 -2.475 1.00 89.31 70 SER A N 1
ATOM 522 C CA . SER A 1 70 ? -16.805 6.567 -1.098 1.00 89.31 70 SER A CA 1
ATOM 523 C C . SER A 1 70 ? -16.593 5.277 -0.319 1.00 89.31 70 SER A C 1
ATOM 525 O O . SER A 1 70 ? -17.033 4.214 -0.757 1.00 89.31 70 SER A O 1
ATOM 527 N N . ILE A 1 71 ? -15.932 5.376 0.834 1.00 91.06 71 ILE A N 1
ATOM 528 C CA . ILE A 1 71 ? -15.866 4.315 1.834 1.00 91.06 71 ILE A CA 1
ATOM 529 C C . ILE A 1 71 ? -17.234 4.225 2.502 1.00 91.06 71 ILE A C 1
ATOM 531 O O . ILE A 1 71 ? -17.716 5.185 3.107 1.00 91.06 71 ILE A O 1
ATOM 535 N N . ILE A 1 72 ? -17.864 3.065 2.366 1.00 92.94 72 ILE A N 1
ATOM 536 C CA . ILE A 1 72 ? -19.216 2.778 2.851 1.00 92.94 72 ILE A CA 1
ATOM 537 C C . ILE A 1 72 ? -19.237 1.678 3.911 1.00 92.94 72 ILE A C 1
ATOM 539 O O . ILE A 1 72 ? -20.282 1.433 4.506 1.00 92.94 72 ILE A O 1
ATOM 543 N N . ASP A 1 73 ? -18.112 1.009 4.145 1.00 93.69 73 ASP A N 1
ATOM 544 C CA . ASP A 1 73 ? -17.985 -0.062 5.128 1.00 93.69 73 ASP A CA 1
ATOM 545 C C . ASP A 1 73 ? -16.541 -0.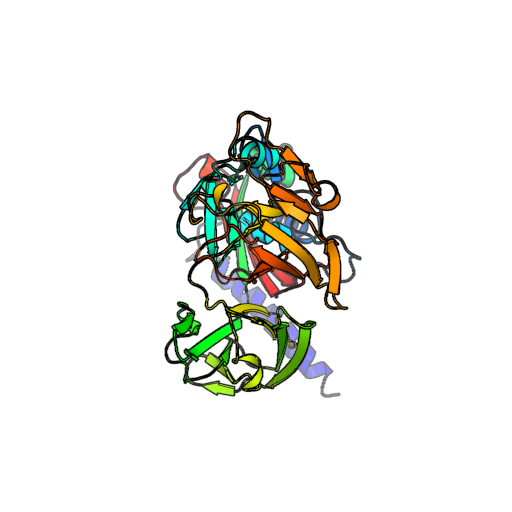137 5.660 1.00 93.69 73 ASP A C 1
ATOM 547 O O . ASP A 1 73 ? -15.643 0.505 5.124 1.00 93.69 73 ASP A O 1
ATOM 551 N N . LEU A 1 74 ? -16.314 -0.920 6.716 1.00 94.06 74 LEU A N 1
ATOM 552 C CA . LEU A 1 74 ? -15.008 -1.248 7.298 1.00 94.06 74 LEU A CA 1
ATOM 553 C C . LEU A 1 74 ? -14.900 -2.765 7.548 1.00 94.06 74 LEU A C 1
ATOM 555 O O . LEU A 1 74 ? -14.349 -3.201 8.551 1.00 94.06 74 LEU A O 1
ATOM 559 N N . ALA A 1 75 ? -15.480 -3.577 6.663 1.00 93.12 75 ALA A N 1
ATOM 560 C CA . ALA A 1 75 ? -15.367 -5.035 6.656 1.00 93.12 75 ALA A CA 1
ATOM 561 C C . ALA A 1 75 ? -14.023 -5.458 6.029 1.00 93.12 75 ALA A C 1
ATOM 563 O O . ALA A 1 75 ? -13.907 -5.661 4.815 1.00 93.12 75 ALA A O 1
ATOM 564 N N . LEU A 1 76 ? -12.978 -5.520 6.854 1.00 91.31 76 LEU A N 1
ATOM 565 C CA . LEU A 1 76 ? -11.584 -5.596 6.422 1.00 91.31 76 LEU A CA 1
ATOM 566 C C . LEU A 1 76 ? -11.060 -7.018 6.236 1.00 91.31 76 LEU A C 1
ATOM 568 O O . LEU A 1 76 ? -9.900 -7.149 5.878 1.00 91.31 76 LEU A O 1
ATOM 572 N N . ALA A 1 77 ? -11.853 -8.072 6.433 1.00 89.56 77 ALA A N 1
ATOM 573 C CA . ALA A 1 77 ? -11.344 -9.438 6.307 1.00 89.56 77 ALA A CA 1
ATOM 574 C C . ALA A 1 77 ? -10.843 -9.743 4.882 1.00 89.56 77 ALA A C 1
ATOM 576 O O . ALA A 1 77 ? -11.470 -9.337 3.895 1.00 89.56 77 ALA A O 1
ATOM 577 N N . SER A 1 78 ? -9.733 -10.478 4.793 1.00 83.62 78 SER A N 1
ATOM 578 C CA . SER A 1 78 ? -9.162 -11.005 3.552 1.00 83.62 78 SER A CA 1
ATOM 579 C C . SER A 1 78 ? -9.953 -12.222 3.046 1.00 83.62 78 SER A C 1
ATOM 581 O O . SER A 1 78 ? -10.447 -13.013 3.855 1.00 83.62 78 SER A O 1
ATOM 583 N N . PRO A 1 79 ? -10.101 -12.406 1.720 1.00 75.19 79 PRO A N 1
ATOM 584 C CA . PRO A 1 79 ? -10.656 -13.634 1.156 1.00 75.19 79 PRO A CA 1
ATOM 585 C C . PRO A 1 79 ? -9.718 -14.830 1.406 1.00 75.19 79 PRO A C 1
ATOM 587 O O . PRO A 1 79 ? -8.652 -14.924 0.807 1.00 75.19 79 PRO A O 1
ATOM 590 N N . GLY A 1 80 ? -10.118 -15.778 2.258 1.00 67.44 80 GLY A N 1
ATOM 591 C CA . GLY A 1 80 ? -9.344 -16.999 2.509 1.00 67.44 80 GLY A CA 1
ATOM 592 C C . GLY A 1 80 ? -9.960 -17.910 3.579 1.00 67.44 80 GLY A C 1
ATOM 593 O O . GLY A 1 80 ? -10.898 -17.499 4.266 1.00 67.44 80 GLY A O 1
ATOM 594 N N . PRO A 1 81 ? -9.482 -19.162 3.719 1.00 53.38 81 PRO A N 1
ATOM 595 C CA . PRO A 1 81 ? -10.011 -20.098 4.705 1.00 53.38 81 PRO A CA 1
ATOM 596 C C . PRO A 1 81 ? -9.750 -19.602 6.138 1.00 53.38 81 PRO A C 1
ATOM 598 O O . PRO A 1 81 ? -8.625 -19.276 6.510 1.00 53.38 81 PRO A O 1
ATOM 601 N N . LEU A 1 82 ? -10.821 -19.580 6.934 1.00 52.47 82 LEU A N 1
ATOM 602 C CA . LEU A 1 82 ? -11.002 -18.914 8.236 1.00 52.47 82 LEU A CA 1
ATOM 603 C C . LEU A 1 82 ? -10.119 -19.415 9.402 1.00 52.47 82 LEU A C 1
ATOM 605 O O . LEU A 1 82 ? -10.393 -19.077 10.551 1.00 52.47 82 LEU A O 1
ATOM 609 N N . TYR A 1 83 ? -9.082 -20.224 9.160 1.00 55.69 83 TYR A N 1
ATOM 610 C CA . TYR A 1 83 ? -8.286 -20.820 10.244 1.00 55.69 83 TYR A CA 1
ATOM 611 C C . TYR A 1 83 ? -7.494 -19.777 11.048 1.00 55.69 83 TYR A C 1
ATOM 613 O O . TYR A 1 83 ? -7.224 -19.996 12.226 1.00 55.69 83 TYR A O 1
ATOM 621 N N . GLN A 1 84 ? -7.178 -18.628 10.442 1.00 66.19 84 GLN A N 1
ATOM 622 C CA . GLN A 1 84 ? -6.738 -17.422 11.142 1.00 66.19 84 GLN A CA 1
ATOM 623 C C . GLN A 1 84 ? -7.360 -16.189 10.474 1.00 66.19 84 GLN A C 1
ATOM 625 O O . GLN A 1 84 ? -7.188 -16.020 9.264 1.00 66.19 84 GLN A O 1
ATOM 630 N N . PRO A 1 85 ? -8.066 -15.318 11.218 1.00 71.19 85 PRO A N 1
ATOM 631 C CA . PRO A 1 85 ? -8.549 -14.066 10.657 1.00 71.19 85 PRO A CA 1
ATOM 632 C C . PRO A 1 85 ? -7.376 -13.207 10.203 1.00 71.19 85 PRO A C 1
ATOM 634 O O . PRO A 1 85 ? -6.485 -12.890 10.993 1.00 71.19 85 PRO A O 1
ATOM 637 N N . GLN A 1 86 ? -7.406 -12.814 8.935 1.00 86.00 86 GLN A N 1
ATOM 638 C CA . GLN A 1 86 ? -6.479 -11.847 8.373 1.00 86.00 86 GLN A CA 1
ATOM 639 C C . GLN A 1 86 ? -7.254 -10.669 7.814 1.00 86.00 86 GLN A C 1
ATOM 641 O O . GLN A 1 86 ? -8.303 -10.856 7.194 1.00 86.00 86 GLN A O 1
ATOM 646 N N . ILE A 1 87 ? -6.727 -9.464 8.004 1.00 87.31 87 ILE A N 1
ATOM 647 C CA . ILE A 1 87 ? -7.240 -8.289 7.310 1.00 87.31 87 ILE A CA 1
ATOM 648 C C . ILE A 1 87 ? -6.572 -8.140 5.944 1.00 87.31 87 ILE A C 1
ATOM 650 O O . ILE A 1 87 ? -5.402 -8.465 5.749 1.00 87.31 87 ILE A O 1
ATOM 654 N N . ASP A 1 88 ? -7.360 -7.678 4.987 1.00 83.25 88 ASP A N 1
ATOM 655 C CA . ASP A 1 88 ? -6.983 -7.456 3.606 1.00 83.25 88 ASP A CA 1
ATOM 656 C C . ASP A 1 88 ? -6.195 -6.153 3.485 1.00 83.25 88 ASP A C 1
ATOM 658 O O . ASP A 1 88 ? -6.741 -5.053 3.640 1.00 83.25 88 ASP A O 1
ATOM 662 N N . ASP A 1 89 ? -4.908 -6.266 3.173 1.00 79.00 89 ASP A N 1
ATOM 663 C CA . ASP A 1 89 ? -4.056 -5.099 2.988 1.00 79.00 89 ASP A CA 1
ATOM 664 C C . ASP A 1 89 ? -4.552 -4.194 1.840 1.00 79.00 89 ASP A C 1
ATOM 666 O O . ASP A 1 89 ? -4.394 -2.974 1.902 1.00 79.00 89 ASP A O 1
ATOM 670 N N . SER A 1 90 ? -5.246 -4.740 0.831 1.00 75.75 90 SER A N 1
ATOM 671 C CA . SER A 1 90 ? -5.842 -3.943 -0.252 1.00 75.75 90 SER A CA 1
ATOM 672 C C . SER A 1 90 ? -7.024 -3.080 0.211 1.00 75.75 90 SER A C 1
ATOM 674 O O . SER A 1 90 ? -7.332 -2.054 -0.396 1.00 75.75 90 SER A O 1
ATOM 676 N N . LYS A 1 91 ? -7.693 -3.459 1.305 1.00 82.38 91 LYS A N 1
ATOM 677 C CA . LYS A 1 91 ? -8.729 -2.637 1.943 1.00 82.38 91 LYS A CA 1
ATOM 678 C C . LYS A 1 91 ? -8.097 -1.593 2.856 1.00 82.38 91 LYS A C 1
ATOM 680 O O . LYS A 1 91 ? -8.560 -0.455 2.899 1.00 82.38 91 LYS A O 1
ATOM 685 N N . LEU A 1 92 ? -7.000 -1.936 3.532 1.00 82.12 92 LEU A N 1
ATOM 686 C CA . LEU A 1 92 ? -6.229 -0.971 4.319 1.00 82.12 92 LEU A CA 1
ATOM 687 C C . LEU A 1 92 ? -5.643 0.149 3.455 1.00 82.12 92 LEU A C 1
ATOM 689 O O . LEU A 1 92 ? -5.663 1.304 3.881 1.00 82.12 92 LEU A O 1
ATOM 693 N N . SER A 1 93 ? -5.180 -0.150 2.235 1.00 74.00 93 SER A N 1
ATOM 694 C CA . SER A 1 93 ? -4.696 0.891 1.317 1.00 74.00 93 SER A CA 1
ATOM 695 C C . SER A 1 93 ? -5.789 1.891 0.957 1.00 74.00 93 SER A C 1
ATOM 697 O O . SER A 1 93 ? -5.519 3.088 0.945 1.00 74.00 93 SER A O 1
ATOM 699 N N . GLN A 1 94 ? -7.031 1.445 0.748 1.00 78.31 94 GLN A N 1
ATOM 700 C CA . GLN A 1 94 ? -8.164 2.337 0.471 1.00 78.31 94 GLN A CA 1
ATOM 701 C C . GLN A 1 94 ? -8.451 3.292 1.639 1.00 78.31 94 GLN A C 1
ATOM 703 O O . GLN A 1 94 ? -8.803 4.448 1.409 1.00 78.31 94 GLN A O 1
ATOM 708 N N . LEU A 1 95 ? -8.253 2.847 2.885 1.00 80.75 95 LEU A N 1
ATOM 709 C CA . LEU A 1 95 ? -8.371 3.712 4.064 1.00 80.75 95 LEU A CA 1
ATOM 710 C C . LEU A 1 95 ? -7.185 4.680 4.189 1.00 80.75 95 LEU A C 1
ATOM 712 O O . LEU A 1 95 ? -7.366 5.831 4.589 1.00 80.75 95 LEU A O 1
ATOM 716 N N . LEU A 1 96 ? -5.980 4.235 3.814 1.00 71.12 96 LEU A N 1
ATOM 717 C CA . LEU A 1 96 ? -4.757 5.039 3.829 1.00 71.12 96 LEU A CA 1
ATOM 718 C C . LEU A 1 96 ? -4.716 6.096 2.720 1.00 71.12 96 LEU A C 1
ATOM 720 O O . LEU A 1 96 ? -4.112 7.146 2.914 1.00 71.12 96 LEU A O 1
ATOM 724 N N . VAL A 1 97 ? -5.357 5.861 1.574 1.00 60.16 97 VAL A N 1
ATOM 725 C CA . VAL A 1 97 ? -5.486 6.829 0.470 1.00 60.16 97 VAL A CA 1
ATOM 726 C C . VAL A 1 97 ? -6.020 8.183 0.953 1.00 60.16 97 VAL A C 1
ATOM 728 O O . VAL A 1 97 ? -5.565 9.229 0.493 1.00 60.16 97 VAL A O 1
ATOM 731 N N . ALA A 1 98 ? -6.883 8.188 1.973 1.00 51.84 98 ALA A N 1
ATOM 732 C CA . ALA A 1 98 ? -7.333 9.404 2.652 1.00 51.84 98 ALA A CA 1
ATOM 733 C C . ALA A 1 98 ? -6.202 10.214 3.339 1.00 51.84 98 ALA A C 1
ATOM 735 O O . ALA A 1 98 ? -6.426 11.344 3.763 1.00 51.84 98 ALA A O 1
ATOM 736 N N . SER A 1 99 ? -4.984 9.673 3.435 1.00 54.81 99 SER A N 1
ATOM 737 C CA . SER A 1 99 ? -3.836 10.227 4.170 1.00 54.81 99 SER A CA 1
ATOM 738 C C . SER A 1 99 ? -2.522 10.298 3.373 1.00 54.81 99 SER A C 1
ATOM 740 O O . SER A 1 99 ? -1.491 10.670 3.935 1.00 54.81 99 SER A O 1
ATOM 742 N N . ALA A 1 100 ? -2.524 9.956 2.077 1.00 59.94 100 ALA A N 1
ATOM 743 C CA . ALA A 1 100 ? -1.313 9.967 1.252 1.00 59.94 100 ALA A CA 1
ATOM 744 C C . ALA A 1 100 ? -0.691 11.378 1.153 1.00 59.94 100 ALA A C 1
ATOM 746 O O . ALA A 1 100 ? -1.377 12.353 0.845 1.00 59.94 100 ALA A O 1
ATOM 747 N N . GLN A 1 101 ? 0.623 11.477 1.387 1.00 62.44 101 GLN A N 1
ATOM 748 C CA . GLN A 1 101 ? 1.399 12.721 1.305 1.00 62.44 101 GLN A CA 1
ATOM 749 C C . GLN A 1 101 ? 2.342 12.691 0.096 1.00 62.44 101 GLN A C 1
ATOM 751 O O . GLN A 1 101 ? 3.032 11.700 -0.129 1.00 62.44 101 GLN A O 1
ATOM 756 N N . GLY A 1 102 ? 2.394 13.784 -0.667 1.00 70.81 102 GLY A N 1
ATOM 757 C CA . GLY A 1 102 ? 3.244 13.920 -1.851 1.00 70.81 102 GLY A CA 1
ATOM 758 C C . GLY A 1 102 ? 2.762 15.030 -2.785 1.00 70.81 102 GLY A C 1
ATOM 759 O O . GLY A 1 102 ? 1.794 15.734 -2.488 1.00 70.81 102 GLY A O 1
ATOM 760 N N . SER A 1 103 ? 3.435 15.191 -3.924 1.00 80.44 103 SER A N 1
ATOM 761 C CA . SER A 1 103 ? 3.035 16.169 -4.939 1.00 80.44 103 SER A CA 1
ATOM 762 C C . SER A 1 103 ? 1.751 15.723 -5.629 1.00 80.44 103 SER A C 1
ATOM 764 O O . SER A 1 103 ? 1.643 14.590 -6.098 1.00 80.44 103 SER A O 1
ATOM 766 N N . LEU A 1 104 ? 0.773 16.623 -5.696 1.00 86.75 104 LEU A N 1
ATOM 767 C CA . LEU A 1 104 ? -0.498 16.356 -6.353 1.00 86.75 104 LEU A CA 1
ATOM 768 C C . LEU A 1 104 ? -0.338 16.409 -7.877 1.00 86.75 104 LEU A C 1
ATOM 770 O O . LEU A 1 104 ? 0.120 17.402 -8.437 1.00 86.75 104 LEU A O 1
ATOM 774 N N . CYS A 1 105 ? -0.782 15.347 -8.528 1.00 87.44 105 CYS A N 1
ATOM 775 C CA . CYS A 1 105 ? -0.806 15.133 -9.962 1.00 87.44 105 CYS A CA 1
ATOM 776 C C . CYS A 1 105 ? -2.251 15.130 -10.462 1.00 87.44 105 CYS A C 1
ATOM 778 O O . CYS A 1 105 ? -3.156 14.621 -9.799 1.00 87.44 105 CYS A O 1
ATOM 780 N N . VAL A 1 106 ? -2.477 15.674 -11.651 1.00 88.69 106 VAL A N 1
ATOM 781 C CA . VAL A 1 106 ? -3.764 15.640 -12.348 1.00 88.69 106 VAL A CA 1
ATOM 782 C C . VAL A 1 106 ? -3.674 14.606 -13.457 1.00 88.69 106 VAL A C 1
ATOM 784 O O . VAL A 1 106 ? -2.750 14.667 -14.262 1.00 88.69 106 VAL A O 1
ATOM 787 N N . ILE A 1 107 ? -4.626 13.678 -13.509 1.00 87.62 107 ILE A N 1
ATOM 788 C CA . ILE A 1 107 ? -4.798 12.783 -14.655 1.00 87.62 107 ILE A CA 1
ATOM 789 C C . ILE A 1 107 ? -5.519 13.608 -15.725 1.00 87.62 107 ILE A C 1
ATOM 791 O O . ILE A 1 107 ? -6.730 13.806 -15.657 1.00 87.62 107 ILE A O 1
ATOM 795 N N . SER A 1 108 ? -4.750 14.172 -16.658 1.00 84.62 108 SER A N 1
ATOM 796 C CA . SER A 1 108 ? -5.222 15.124 -17.671 1.00 84.62 108 SER A CA 1
ATOM 797 C C . SER A 1 108 ? -6.094 14.464 -18.735 1.00 84.62 108 SER A C 1
ATOM 799 O O . SER A 1 108 ? -6.918 15.135 -19.355 1.00 84.62 108 SER A O 1
ATOM 801 N N . GLN A 1 109 ? -5.952 13.150 -18.938 1.00 83.19 109 GLN A N 1
ATOM 802 C CA . GLN A 1 109 ? -6.778 12.434 -19.897 1.00 83.19 109 GLN A CA 1
ATOM 803 C C . GLN A 1 109 ? -8.158 12.107 -19.315 1.00 83.19 109 GLN A C 1
ATOM 805 O O . GLN A 1 109 ? -8.299 11.228 -18.461 1.00 83.19 109 GLN A O 1
ATOM 810 N N . GLN A 1 110 ? -9.199 12.749 -19.848 1.00 83.50 110 GLN A N 1
ATOM 811 C CA . GLN A 1 110 ? -10.568 12.638 -19.339 1.00 83.50 110 GLN A CA 1
ATOM 812 C C . GLN A 1 110 ? -11.124 11.211 -19.413 1.00 83.50 110 GLN A C 1
ATOM 814 O O . GLN A 1 110 ? -11.845 10.788 -18.507 1.00 83.50 110 GLN A O 1
ATOM 819 N N . ALA A 1 111 ? -10.783 10.457 -20.463 1.00 83.12 111 ALA A N 1
ATOM 820 C CA . ALA A 1 111 ? -11.187 9.057 -20.592 1.00 83.12 111 ALA A CA 1
ATOM 821 C C . ALA A 1 111 ? -10.603 8.198 -19.457 1.00 83.12 111 ALA A C 1
ATOM 823 O O . ALA A 1 111 ? -11.316 7.382 -18.881 1.00 83.12 111 ALA A O 1
ATOM 824 N N . ALA A 1 112 ? -9.339 8.430 -19.082 1.00 83.12 112 ALA A N 1
ATOM 825 C CA . ALA A 1 112 ? -8.675 7.715 -17.990 1.00 83.12 112 ALA A CA 1
ATOM 826 C C . ALA A 1 112 ? -9.259 8.124 -16.642 1.00 83.12 112 ALA A C 1
ATOM 828 O O . ALA A 1 112 ? -9.707 7.266 -15.881 1.00 83.12 112 ALA A O 1
ATOM 829 N N . ALA A 1 113 ? -9.372 9.432 -16.399 1.00 86.19 113 ALA A N 1
ATOM 830 C CA . ALA A 1 113 ? -9.975 9.950 -15.179 1.00 86.19 113 ALA A CA 1
ATOM 831 C C . ALA A 1 113 ? -11.405 9.421 -14.972 1.00 86.19 113 ALA A C 1
ATOM 833 O O . ALA A 1 113 ? -11.767 9.001 -13.873 1.00 86.19 113 ALA A O 1
ATOM 834 N N . SER A 1 114 ? -12.197 9.353 -16.047 1.00 84.88 114 SER A N 1
ATOM 835 C CA . SER A 1 114 ? -13.570 8.842 -16.013 1.00 84.88 114 SER A CA 1
ATOM 836 C C . SER A 1 114 ? -13.643 7.320 -15.908 1.00 84.88 114 SER A C 1
ATOM 838 O O . SER A 1 114 ? -14.552 6.815 -15.256 1.00 84.88 114 SER A O 1
ATOM 840 N N . ALA A 1 115 ? -12.720 6.564 -16.502 1.00 85.62 115 ALA A N 1
ATOM 841 C CA . ALA A 1 115 ? -12.698 5.108 -16.362 1.00 85.62 115 ALA A CA 1
ATOM 842 C C . ALA A 1 115 ? -12.433 4.704 -14.905 1.00 85.62 115 ALA A C 1
ATOM 844 O O . ALA A 1 115 ? -13.139 3.860 -14.358 1.00 85.62 115 ALA A O 1
ATOM 845 N N . ILE A 1 116 ? -11.497 5.392 -14.254 1.00 85.31 116 ILE A N 1
ATOM 846 C CA . ILE A 1 116 ? -11.080 5.105 -12.879 1.00 85.31 116 ILE A CA 1
ATOM 847 C C . ILE A 1 116 ? -12.007 5.764 -11.851 1.00 85.31 116 ILE A C 1
ATOM 849 O O . ILE A 1 116 ? -12.181 5.267 -10.741 1.00 85.31 116 ILE A O 1
ATOM 853 N N . GLY A 1 117 ? -12.609 6.904 -12.198 1.00 85.69 117 GLY A N 1
ATOM 854 C CA . GLY A 1 117 ? -13.286 7.772 -11.233 1.00 85.69 117 GLY A CA 1
ATOM 855 C C . GLY A 1 117 ? -12.303 8.511 -10.321 1.00 85.69 117 GLY A C 1
ATOM 856 O O . GLY A 1 117 ? -12.613 8.744 -9.157 1.00 85.69 117 GLY A O 1
ATOM 857 N N . ILE A 1 118 ? -11.104 8.818 -10.828 1.00 85.25 118 ILE A N 1
ATOM 858 C CA . ILE A 1 118 ? -10.052 9.569 -10.132 1.00 85.25 118 ILE A CA 1
ATOM 859 C C . ILE A 1 118 ? -9.434 10.541 -11.137 1.00 85.25 118 ILE A C 1
ATOM 861 O O . ILE A 1 118 ? -8.826 10.117 -12.113 1.00 85.25 118 ILE A O 1
ATOM 865 N N . SER A 1 119 ? -9.547 11.845 -10.888 1.00 86.69 119 SER A N 1
ATOM 866 C CA . SER A 1 119 ? -8.917 12.892 -11.711 1.00 86.69 119 SER A CA 1
ATOM 867 C C . SER A 1 119 ? -7.641 13.465 -11.091 1.00 86.69 119 SER A C 1
ATOM 869 O O . SER A 1 119 ? -6.875 14.156 -11.764 1.00 86.69 119 SER A O 1
ATOM 871 N N . ARG A 1 120 ? -7.395 13.191 -9.805 1.00 86.94 120 ARG A N 1
ATOM 872 C CA . ARG A 1 120 ? -6.231 13.677 -9.060 1.00 86.94 120 ARG A CA 1
ATOM 873 C C . ARG A 1 120 ? -5.620 12.543 -8.249 1.00 86.94 120 ARG A C 1
ATOM 875 O O . ARG A 1 120 ? -6.323 11.795 -7.576 1.00 86.94 120 ARG A O 1
ATOM 882 N N . ALA A 1 121 ? -4.306 12.433 -8.315 1.00 86.50 121 ALA A N 1
ATOM 883 C CA . ALA A 1 121 ? -3.525 11.411 -7.639 1.00 86.50 121 ALA A CA 1
ATOM 884 C C . ALA A 1 121 ? -2.284 12.056 -7.023 1.00 86.50 121 ALA A C 1
ATOM 886 O O . ALA A 1 121 ? -1.855 13.116 -7.454 1.00 86.50 121 ALA A O 1
ATOM 887 N N . VAL A 1 122 ? -1.704 11.451 -6.003 1.00 83.25 122 VAL A N 1
ATOM 888 C CA . VAL A 1 122 ? -0.488 11.914 -5.346 1.00 83.25 122 VAL A CA 1
ATOM 889 C C . VAL A 1 122 ? 0.680 11.066 -5.833 1.00 83.25 122 VAL A C 1
ATOM 891 O O . VAL A 1 122 ? 0.621 9.838 -5.771 1.00 83.25 122 VAL A O 1
ATOM 894 N N . ALA A 1 123 ? 1.745 11.707 -6.311 1.00 80.19 123 ALA A N 1
ATOM 895 C CA . ALA A 1 123 ? 3.000 11.020 -6.586 1.00 80.19 123 ALA A CA 1
ATOM 896 C C . ALA A 1 123 ? 3.665 10.636 -5.260 1.00 80.19 123 ALA A C 1
ATOM 898 O O . ALA A 1 123 ? 4.070 11.504 -4.484 1.00 80.19 123 ALA A O 1
ATOM 899 N N . ILE A 1 124 ? 3.774 9.331 -5.017 1.00 75.50 124 ILE A N 1
ATOM 900 C CA . ILE A 1 124 ? 4.342 8.752 -3.785 1.00 75.50 124 ILE A CA 1
ATOM 901 C C . ILE A 1 124 ? 5.670 8.026 -4.029 1.00 75.50 124 ILE A C 1
ATOM 903 O O . ILE A 1 124 ? 6.276 7.475 -3.114 1.00 75.50 124 ILE A O 1
ATOM 907 N N . GLY A 1 125 ? 6.134 8.028 -5.273 1.00 75.00 125 GLY A N 1
ATOM 908 C CA . GLY A 1 125 ? 7.378 7.410 -5.690 1.00 75.00 125 GLY A CA 1
ATOM 909 C C . GLY A 1 125 ? 7.612 7.638 -7.174 1.00 75.00 125 GLY A C 1
ATOM 910 O O . GLY A 1 125 ? 6.790 8.232 -7.876 1.00 75.00 125 GLY A O 1
ATOM 911 N N . TYR A 1 126 ? 8.750 7.162 -7.662 1.00 77.94 126 TYR A N 1
ATOM 912 C CA . TYR A 1 126 ? 9.051 7.230 -9.082 1.00 77.94 126 TYR A CA 1
ATOM 913 C C . TYR A 1 126 ? 8.045 6.410 -9.896 1.00 77.94 126 TYR A C 1
ATOM 915 O O . TYR A 1 126 ? 7.920 5.204 -9.687 1.00 77.94 126 TYR A O 1
ATOM 923 N N . GLY A 1 127 ? 7.315 7.081 -10.791 1.00 81.31 127 GLY A N 1
ATOM 924 C CA . GLY A 1 127 ? 6.296 6.445 -11.624 1.00 81.31 127 GLY A CA 1
ATOM 925 C C . GLY A 1 127 ? 5.157 5.797 -10.834 1.00 81.31 127 GLY A C 1
ATOM 926 O O . GLY A 1 127 ? 4.442 4.973 -11.390 1.00 81.31 127 GLY A O 1
ATOM 927 N N . LEU A 1 128 ? 4.977 6.140 -9.553 1.00 84.38 128 LEU A N 1
ATOM 928 C CA . LEU A 1 128 ? 3.943 5.570 -8.693 1.00 84.38 128 LEU A CA 1
ATOM 929 C C . LEU A 1 128 ? 2.987 6.657 -8.214 1.00 84.38 128 LEU A C 1
ATOM 931 O O . LEU A 1 128 ? 3.390 7.649 -7.597 1.00 84.38 128 LEU A O 1
ATOM 935 N N . LEU A 1 129 ? 1.707 6.425 -8.470 1.00 84.88 129 LEU A N 1
ATOM 936 C CA . LEU A 1 129 ? 0.600 7.253 -8.036 1.00 84.88 129 LEU A CA 1
ATOM 937 C C . LEU A 1 129 ? -0.214 6.512 -6.975 1.00 84.88 129 LEU A C 1
ATOM 939 O O . LEU A 1 129 ? -0.462 5.312 -7.082 1.00 84.88 129 LEU A O 1
ATOM 943 N N . ALA A 1 130 ? -0.675 7.256 -5.979 1.00 81.25 130 ALA A N 1
ATOM 944 C CA . ALA A 1 130 ? -1.777 6.867 -5.110 1.00 81.25 130 ALA A CA 1
ATOM 945 C C . ALA A 1 130 ? -2.966 7.794 -5.384 1.00 81.25 130 ALA A C 1
ATOM 947 O O . ALA A 1 130 ? -2.744 8.970 -5.673 1.00 81.25 130 ALA A O 1
ATOM 948 N N . PRO A 1 131 ? -4.222 7.340 -5.284 1.00 79.12 131 PRO A N 1
ATOM 949 C CA . PRO A 1 131 ? -5.352 8.260 -5.354 1.00 79.12 131 PRO A CA 1
ATOM 950 C C . PRO A 1 131 ? -5.215 9.390 -4.317 1.00 79.12 131 PRO A C 1
ATOM 952 O O . PRO A 1 131 ? -4.662 9.181 -3.235 1.00 79.12 131 PRO A O 1
ATOM 955 N N . SER A 1 132 ? -5.678 10.603 -4.633 1.00 76.44 132 SER A N 1
ATOM 956 C CA . SER A 1 132 ? -5.645 11.696 -3.655 1.00 76.44 132 SER A CA 1
ATOM 957 C C . SER A 1 132 ? -6.694 11.494 -2.563 1.00 76.44 132 SER A C 1
ATOM 959 O O . SER A 1 132 ? -7.761 10.935 -2.811 1.00 76.44 132 SER A O 1
ATOM 961 N N . SER A 1 133 ? -6.445 12.029 -1.367 1.00 66.38 133 SER A N 1
ATOM 962 C CA . SER A 1 133 ? -7.404 11.968 -0.254 1.00 66.38 133 SER A CA 1
ATOM 963 C C . SER A 1 133 ? -8.757 12.611 -0.574 1.00 66.38 133 SER A C 1
ATOM 965 O O . SER A 1 133 ? -9.780 12.194 -0.054 1.00 66.38 133 SER A O 1
ATOM 967 N N . SER A 1 134 ? -8.790 13.586 -1.485 1.00 65.00 134 SER A N 1
ATOM 968 C CA . SER A 1 134 ? -10.026 14.183 -2.002 1.00 65.00 134 SER A CA 1
ATOM 969 C C . SER A 1 134 ? -10.803 13.293 -2.979 1.00 65.00 134 SER A C 1
ATOM 971 O O . SER A 1 134 ? -11.971 13.568 -3.241 1.00 65.00 134 SER A O 1
ATOM 973 N N . ALA A 1 135 ? -10.180 12.252 -3.537 1.00 64.12 135 ALA A N 1
ATOM 974 C CA . ALA A 1 135 ? -10.824 11.326 -4.466 1.00 64.12 135 ALA A CA 1
ATOM 975 C C . ALA A 1 135 ? -11.613 10.217 -3.744 1.00 64.12 135 ALA A C 1
ATOM 977 O O . ALA A 1 135 ? -12.473 9.583 -4.359 1.00 64.12 135 ALA A O 1
ATOM 978 N N . VAL A 1 136 ? -11.340 10.000 -2.450 1.00 76.00 136 VAL A N 1
ATOM 979 C CA . VAL A 1 136 ? -11.991 8.987 -1.611 1.00 76.00 136 VAL A CA 1
ATOM 980 C C . VAL A 1 136 ? -12.576 9.645 -0.361 1.00 76.00 136 VAL A C 1
ATOM 982 O O . VAL A 1 136 ? -11.851 10.162 0.481 1.00 76.00 136 VAL A O 1
ATOM 985 N N . THR A 1 137 ? -13.899 9.607 -0.217 1.00 85.56 137 THR A N 1
ATOM 986 C CA . THR A 1 137 ? -14.624 10.212 0.919 1.00 85.56 137 THR A CA 1
ATOM 987 C C . THR A 1 137 ? -15.206 9.152 1.850 1.00 85.56 137 THR A C 1
ATOM 989 O O . THR A 1 137 ? -15.465 8.034 1.420 1.00 85.56 137 THR A O 1
ATOM 992 N N . TYR A 1 138 ? -15.471 9.477 3.115 1.00 88.06 138 TYR A N 1
ATOM 993 C CA . TYR A 1 138 ? -16.169 8.567 4.033 1.00 88.06 138 TYR A CA 1
ATOM 994 C C . TYR A 1 138 ? -17.670 8.871 4.073 1.00 88.06 138 TYR A C 1
ATOM 996 O O . TYR A 1 138 ? -18.074 9.988 4.389 1.00 88.06 138 TYR A O 1
ATOM 1004 N N . ASN A 1 139 ? -18.513 7.868 3.816 1.00 92.12 139 ASN A N 1
ATOM 1005 C CA . ASN A 1 139 ? -19.950 7.938 4.077 1.00 92.12 139 ASN A CA 1
ATOM 1006 C C . ASN A 1 139 ? -20.248 7.311 5.444 1.00 92.12 139 ASN A C 1
ATOM 1008 O O . ASN A 1 139 ? -20.655 6.151 5.545 1.00 92.12 139 ASN A O 1
ATOM 1012 N N . TYR A 1 140 ? -20.031 8.089 6.507 1.00 93.12 140 TYR A N 1
ATOM 1013 C CA . TYR A 1 140 ? -20.190 7.620 7.886 1.00 93.12 140 TYR A CA 1
ATOM 1014 C C . TYR A 1 140 ? -21.594 7.091 8.186 1.00 93.12 140 TYR A C 1
ATOM 1016 O O . TYR A 1 140 ? -21.722 6.096 8.890 1.00 93.12 140 TYR A O 1
ATOM 1024 N N . THR A 1 141 ? -22.641 7.688 7.613 1.00 93.50 141 THR A N 1
ATOM 1025 C CA . THR A 1 141 ? -24.018 7.193 7.758 1.00 93.50 141 THR A CA 1
ATOM 1026 C C . THR A 1 141 ? -24.145 5.754 7.270 1.00 93.50 141 THR A C 1
ATOM 1028 O O . THR A 1 141 ? -24.654 4.899 7.992 1.00 93.50 141 THR A O 1
ATOM 1031 N N . ARG A 1 142 ? -23.637 5.458 6.068 1.00 94.31 142 ARG A N 1
ATOM 1032 C CA . ARG A 1 142 ? -23.717 4.110 5.498 1.00 94.31 142 ARG A CA 1
ATOM 1033 C C . ARG A 1 142 ? -22.827 3.113 6.237 1.00 94.31 142 ARG A C 1
ATOM 1035 O O . ARG A 1 142 ? -23.268 1.991 6.466 1.00 94.31 142 ARG A O 1
ATOM 1042 N N . ILE A 1 143 ? -21.641 3.543 6.675 1.00 95.25 143 ILE A N 1
ATOM 1043 C CA . ILE A 1 143 ? -20.771 2.743 7.549 1.00 95.25 143 ILE 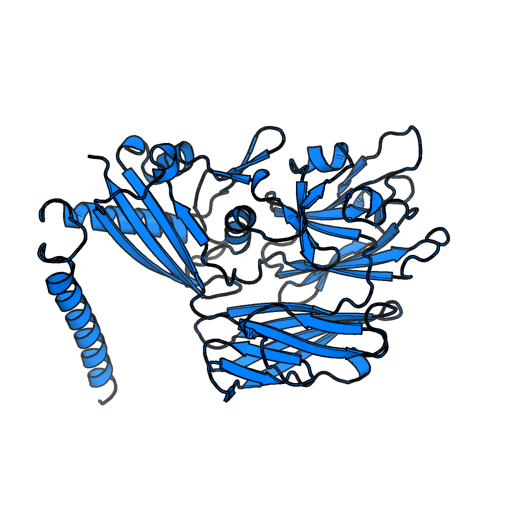A CA 1
ATOM 1044 C C . ILE A 1 143 ? -21.549 2.335 8.805 1.00 95.25 143 ILE A C 1
ATOM 1046 O O . ILE A 1 143 ? -21.688 1.150 9.085 1.00 95.25 143 ILE A O 1
ATOM 1050 N N . LEU A 1 144 ? -22.130 3.292 9.530 1.00 95.50 144 LEU A N 1
ATOM 1051 C CA . LEU A 1 144 ? -22.868 3.012 10.764 1.00 95.50 144 LEU A CA 1
ATOM 1052 C C . LEU A 1 144 ? -24.098 2.128 10.524 1.00 95.50 144 LEU A C 1
ATOM 1054 O O . LEU A 1 144 ? -24.340 1.217 11.309 1.00 95.50 144 LEU A O 1
ATOM 1058 N N . MET A 1 145 ? -24.841 2.333 9.431 1.00 95.19 145 MET A N 1
ATOM 1059 C CA . MET A 1 145 ? -25.956 1.454 9.046 1.00 95.19 145 MET A CA 1
ATOM 1060 C C . MET A 1 145 ? -25.503 0.008 8.823 1.00 95.19 145 MET A C 1
ATOM 1062 O O . MET A 1 145 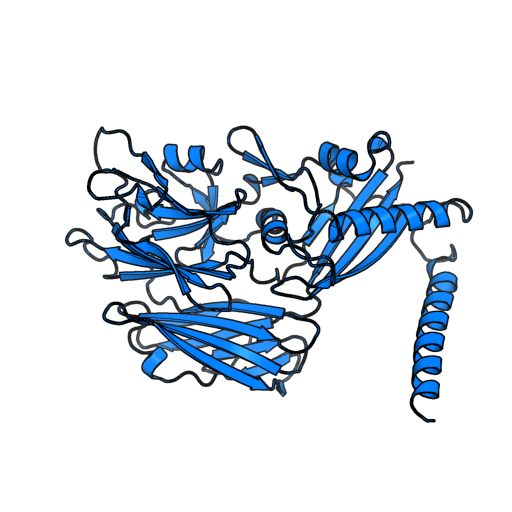? -26.195 -0.920 9.235 1.00 95.19 145 MET A O 1
ATOM 1066 N N . ASN A 1 146 ? -24.329 -0.195 8.224 1.00 94.75 146 ASN A N 1
ATOM 1067 C CA . ASN A 1 146 ? -23.772 -1.527 7.994 1.00 94.75 146 ASN A CA 1
ATOM 1068 C C . ASN A 1 146 ? -23.323 -2.229 9.290 1.00 94.75 146 ASN A C 1
ATOM 1070 O O . ASN A 1 146 ? -23.337 -3.460 9.342 1.00 94.75 146 ASN A O 1
ATOM 1074 N N . PHE A 1 147 ? -22.939 -1.474 10.327 1.00 94.44 147 PHE A N 1
ATOM 1075 C CA . PHE A 1 147 ? -22.523 -2.021 11.626 1.00 94.44 147 PHE A CA 1
ATOM 1076 C C . PHE A 1 147 ? -23.675 -2.193 12.624 1.00 94.44 147 PHE A C 1
ATOM 1078 O O . PHE A 1 147 ? -23.713 -3.191 13.336 1.00 94.44 147 PHE A O 1
ATOM 1085 N N . PHE A 1 148 ? -24.613 -1.248 12.678 1.00 94.44 148 PHE A N 1
ATOM 1086 C CA . PHE A 1 148 ? -25.636 -1.166 13.730 1.00 94.44 148 PHE A CA 1
ATOM 1087 C C . PHE A 1 148 ? -27.075 -1.304 13.211 1.00 94.44 148 PHE A C 1
ATOM 1089 O O . PHE A 1 148 ? -28.028 -1.277 13.994 1.00 94.44 148 PHE A O 1
ATOM 1096 N N . GLY A 1 149 ? -27.273 -1.432 11.896 1.00 93.31 149 GLY A N 1
ATOM 1097 C CA . GLY A 1 149 ? -28.594 -1.584 11.293 1.00 93.31 149 GLY A CA 1
ATOM 1098 C C . GLY A 1 149 ? -29.517 -0.411 11.625 1.00 93.31 149 GLY A C 1
ATOM 1099 O O . GLY A 1 149 ? -29.193 0.745 11.368 1.00 93.31 149 GLY A O 1
ATOM 1100 N N . ARG A 1 150 ? -30.687 -0.702 12.205 1.00 92.06 150 ARG A N 1
ATOM 1101 C CA . ARG A 1 150 ? -31.691 0.321 12.551 1.00 92.06 150 ARG A CA 1
ATOM 1102 C C . ARG A 1 150 ? -31.235 1.274 13.658 1.00 92.06 150 ARG A C 1
ATOM 1104 O O . ARG A 1 150 ? -31.717 2.396 13.692 1.00 92.06 150 ARG A O 1
ATOM 1111 N N . SER A 1 151 ? -30.301 0.853 14.507 1.00 90.75 151 SER A N 1
ATOM 1112 C CA . SER A 1 151 ? -29.802 1.637 15.647 1.00 90.75 151 SER A CA 1
ATOM 1113 C C . SER A 1 151 ? -28.559 2.467 15.310 1.00 90.75 151 SER A C 1
ATOM 1115 O O . SER A 1 151 ? -27.846 2.916 16.202 1.00 90.75 151 SER A O 1
ATOM 1117 N N . TRP A 1 152 ? -28.257 2.656 14.023 1.00 92.31 152 TRP A N 1
ATOM 1118 C CA . TRP A 1 152 ? -27.052 3.350 13.560 1.00 92.31 152 TRP A CA 1
ATOM 1119 C C . TRP A 1 152 ? -26.929 4.795 14.033 1.00 92.31 152 TRP A C 1
ATOM 1121 O O . TRP A 1 152 ? -25.822 5.315 14.139 1.00 92.31 152 TRP A O 1
ATOM 1131 N N . ASP A 1 153 ? -28.045 5.468 14.291 1.00 90.50 153 ASP A N 1
ATOM 1132 C CA . ASP A 1 153 ? -28.039 6.867 14.700 1.00 90.50 153 ASP A CA 1
ATOM 1133 C C . ASP A 1 153 ? -27.623 7.056 16.162 1.00 90.50 153 ASP A C 1
ATOM 1135 O O . ASP A 1 153 ? -27.160 8.147 16.507 1.00 90.50 153 ASP A O 1
ATOM 1139 N N . SER A 1 154 ? -27.735 5.987 16.955 1.00 89.75 154 SER A N 1
ATOM 1140 C CA . SER A 1 154 ? -27.542 5.925 18.402 1.00 89.75 154 SER A CA 1
ATOM 1141 C C . SER A 1 154 ? -26.082 5.703 18.797 1.00 89.75 154 SER A C 1
ATOM 1143 O O . SER A 1 154 ? -25.714 5.934 19.950 1.00 89.75 154 SER A O 1
ATOM 1145 N N . TYR A 1 155 ? -25.246 5.271 17.851 1.00 91.06 155 TYR A N 1
ATOM 1146 C CA . TYR A 1 155 ? -23.850 4.928 18.091 1.00 91.06 155 TYR A CA 1
ATOM 1147 C C . TYR A 1 155 ? -22.917 5.591 17.080 1.00 91.06 155 TYR A C 1
ATOM 1149 O O . TYR A 1 155 ? -23.270 5.858 15.933 1.00 91.06 155 TYR A O 1
ATOM 1157 N N . ASP A 1 156 ? -21.692 5.822 17.524 1.00 93.19 156 ASP A N 1
ATOM 1158 C CA . ASP A 1 156 ? -20.551 6.226 16.720 1.00 93.19 156 ASP A CA 1
ATOM 1159 C C . ASP A 1 156 ? -19.320 5.455 17.208 1.00 93.19 156 ASP A C 1
ATOM 1161 O O . ASP A 1 156 ? -19.309 4.911 18.311 1.00 93.19 156 ASP A O 1
ATOM 1165 N N . PHE A 1 157 ? -18.263 5.381 16.407 1.00 93.56 157 PHE A N 1
ATOM 1166 C CA . PHE A 1 157 ? -17.016 4.771 16.843 1.00 93.56 157 PHE A CA 1
ATOM 1167 C C . PHE A 1 157 ? -15.792 5.449 16.233 1.00 93.56 157 PHE A C 1
ATOM 1169 O O . PHE A 1 157 ? -15.844 6.076 15.174 1.00 93.56 157 PHE A O 1
ATOM 1176 N N . THR A 1 158 ? -14.666 5.275 16.913 1.00 94.12 158 THR A N 1
ATOM 1177 C CA . THR A 1 158 ? -13.334 5.493 16.360 1.00 94.12 158 THR A CA 1
ATOM 1178 C C . THR A 1 158 ? -12.671 4.137 16.168 1.00 94.12 158 THR A C 1
ATOM 1180 O O . THR A 1 158 ? -12.494 3.400 17.136 1.00 94.12 158 THR A O 1
ATOM 1183 N N . LEU A 1 159 ? -12.276 3.820 14.937 1.00 94.62 159 LEU A N 1
ATOM 1184 C CA . LEU A 1 159 ? -11.428 2.672 14.625 1.00 94.62 159 LEU A CA 1
ATOM 1185 C C . LEU A 1 159 ? -9.991 3.155 14.419 1.00 94.62 159 LEU A C 1
ATOM 1187 O O . LEU A 1 159 ? -9.735 4.026 13.591 1.00 94.62 159 LEU A O 1
ATOM 1191 N N . ILE A 1 160 ? -9.057 2.572 15.159 1.00 91.38 160 ILE A N 1
ATOM 1192 C CA . ILE A 1 160 ? -7.623 2.843 15.080 1.00 91.38 160 ILE A CA 1
ATOM 1193 C C . ILE A 1 160 ? -6.931 1.546 14.674 1.00 91.38 160 ILE A C 1
ATOM 1195 O O . ILE A 1 160 ? -7.089 0.531 15.348 1.00 91.38 160 ILE A O 1
ATOM 1199 N N . ILE A 1 161 ? -6.159 1.578 13.592 1.00 90.12 161 ILE A N 1
ATOM 1200 C CA . ILE A 1 161 ? -5.383 0.445 13.082 1.00 90.12 161 ILE A CA 1
ATOM 1201 C C . ILE A 1 161 ? -3.922 0.875 13.068 1.00 90.12 161 ILE A C 1
ATOM 1203 O O . ILE A 1 161 ? -3.540 1.795 12.342 1.00 90.12 161 ILE A O 1
ATOM 1207 N N . LYS A 1 162 ? -3.105 0.235 13.899 1.00 87.56 162 LYS A N 1
ATOM 1208 C CA . LYS A 1 162 ? -1.699 0.593 14.085 1.00 87.56 162 LYS A CA 1
ATOM 1209 C C . LYS A 1 162 ? -0.805 -0.617 13.811 1.00 87.56 162 LYS A C 1
ATOM 1211 O O . LYS A 1 162 ? -1.059 -1.669 14.398 1.00 87.56 162 LYS A O 1
ATOM 1216 N N . PRO A 1 163 ? 0.251 -0.504 12.985 1.00 85.62 163 PRO A N 1
ATOM 1217 C CA . PRO A 1 163 ? 1.235 -1.579 12.866 1.00 85.62 163 PRO A CA 1
ATOM 1218 C C . PRO A 1 163 ? 1.941 -1.801 14.212 1.00 85.62 163 PRO A C 1
ATOM 1220 O O . PRO A 1 163 ? 2.330 -0.845 14.889 1.00 85.62 163 PRO A O 1
ATOM 1223 N N . LEU A 1 164 ? 2.121 -3.061 14.616 1.00 87.56 164 LEU A N 1
ATOM 1224 C CA . LEU A 1 164 ? 2.841 -3.379 15.858 1.00 87.56 164 LEU A CA 1
ATOM 1225 C C . LEU A 1 164 ? 4.353 -3.170 15.731 1.00 87.56 164 LEU A C 1
ATOM 1227 O O . LEU A 1 164 ? 5.019 -2.812 16.702 1.00 87.56 164 LEU A O 1
ATOM 1231 N N . VAL A 1 165 ? 4.894 -3.404 14.537 1.00 87.94 165 VAL A N 1
ATOM 1232 C CA . VAL A 1 165 ? 6.320 -3.292 14.235 1.00 87.94 165 VAL A CA 1
ATOM 1233 C C . VAL A 1 165 ? 6.482 -2.495 12.951 1.00 87.94 165 VAL A C 1
ATOM 1235 O O . VAL A 1 165 ? 5.853 -2.804 11.942 1.00 87.94 165 VAL A O 1
ATOM 1238 N N . ASN A 1 166 ? 7.365 -1.500 12.981 1.00 86.69 166 ASN A N 1
ATOM 1239 C CA . ASN A 1 166 ? 7.779 -0.791 11.778 1.00 86.69 166 ASN A CA 1
ATOM 1240 C C . ASN A 1 166 ? 9.054 -1.439 11.256 1.00 86.69 166 ASN A C 1
ATOM 1242 O O . ASN A 1 166 ? 10.039 -1.517 11.988 1.00 86.69 166 ASN A O 1
ATOM 1246 N N . LEU A 1 167 ? 9.034 -1.861 9.994 1.00 89.19 167 LEU A N 1
ATOM 1247 C CA . LEU A 1 167 ? 10.199 -2.300 9.233 1.00 89.19 167 LEU A CA 1
ATOM 1248 C C . LEU A 1 167 ? 10.471 -1.260 8.146 1.00 89.19 167 LEU A C 1
ATOM 1250 O O . LEU A 1 167 ? 9.541 -0.677 7.591 1.00 89.19 167 LEU A O 1
ATOM 1254 N N . THR A 1 168 ? 11.731 -0.939 7.880 1.00 90.88 168 THR A N 1
ATOM 1255 C CA . THR A 1 168 ? 12.093 0.058 6.869 1.00 90.88 168 THR A CA 1
ATOM 1256 C C . THR A 1 168 ? 13.408 -0.293 6.193 1.00 90.88 168 THR A C 1
ATOM 1258 O O . THR A 1 168 ? 14.434 -0.453 6.849 1.00 90.88 168 THR A O 1
ATOM 1261 N N . IL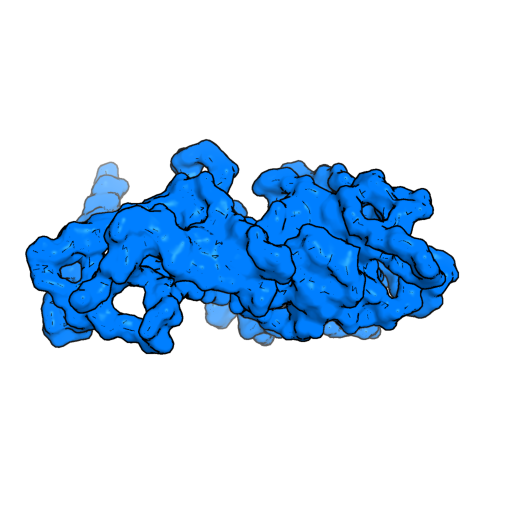E A 1 169 ? 13.388 -0.358 4.870 1.00 92.12 169 ILE A N 1
ATOM 1262 C CA . ILE A 1 169 ? 14.548 -0.378 3.995 1.00 92.12 169 ILE A CA 1
ATOM 1263 C C . ILE A 1 169 ? 15.053 1.057 3.873 1.00 92.12 169 ILE A C 1
ATOM 1265 O O . ILE A 1 169 ? 14.346 1.969 3.427 1.00 92.12 169 ILE A O 1
ATOM 1269 N N . CYS A 1 170 ? 16.295 1.230 4.294 1.00 92.69 170 CYS A N 1
ATOM 1270 C CA . CYS A 1 170 ? 17.016 2.479 4.393 1.00 92.69 170 CYS A CA 1
ATOM 1271 C C . CYS A 1 170 ? 18.241 2.425 3.481 1.00 92.69 170 CYS A C 1
ATOM 1273 O O . CYS A 1 170 ? 19.318 1.998 3.908 1.00 92.69 170 CYS A O 1
ATOM 1275 N N . PRO A 1 171 ? 18.087 2.824 2.211 1.00 90.50 171 PRO A N 1
ATOM 1276 C CA . PRO A 1 171 ? 19.221 3.031 1.335 1.00 90.50 171 PRO A CA 1
ATOM 1277 C C . PRO A 1 171 ? 19.948 4.315 1.724 1.00 90.50 171 PRO A C 1
ATOM 1279 O O . PRO A 1 171 ? 19.325 5.342 2.002 1.00 90.50 171 PRO A O 1
ATOM 1282 N N . ASN A 1 172 ? 21.269 4.238 1.710 1.00 90.50 172 ASN A N 1
ATOM 1283 C CA . ASN A 1 172 ? 22.177 5.366 1.699 1.00 90.50 172 ASN A CA 1
ATOM 1284 C C . ASN A 1 172 ? 23.298 5.027 0.714 1.00 90.50 172 ASN A C 1
ATOM 1286 O O . ASN A 1 172 ? 24.329 4.467 1.086 1.00 90.50 172 ASN A O 1
ATOM 1290 N N . LEU A 1 173 ? 23.036 5.254 -0.571 1.00 87.25 173 LEU A N 1
ATOM 1291 C CA . LEU A 1 173 ? 23.972 4.942 -1.646 1.00 87.25 173 LEU A CA 1
ATOM 1292 C C . LEU A 1 173 ? 24.423 6.224 -2.333 1.00 87.25 173 LEU A C 1
ATOM 1294 O O . LEU A 1 173 ? 23.611 7.087 -2.657 1.00 87.25 173 LEU A O 1
ATOM 1298 N N . GLN A 1 174 ? 25.718 6.298 -2.607 1.00 83.88 174 GLN A N 1
ATOM 1299 C CA . GLN A 1 174 ? 26.321 7.283 -3.492 1.00 83.88 174 GLN A CA 1
ATOM 1300 C C . GLN A 1 174 ? 26.703 6.554 -4.772 1.00 83.88 174 GLN A C 1
ATOM 1302 O O . GLN A 1 174 ? 27.567 5.679 -4.758 1.00 83.88 174 GLN A O 1
ATOM 1307 N N . LEU A 1 175 ? 26.009 6.884 -5.853 1.00 76.12 175 LEU A N 1
ATOM 1308 C CA . LEU A 1 175 ? 26.298 6.420 -7.202 1.00 76.12 175 LEU A CA 1
ATOM 1309 C C . LEU A 1 175 ? 26.922 7.574 -7.991 1.00 76.12 175 LEU A C 1
ATOM 1311 O O . LEU A 1 175 ? 26.784 8.735 -7.608 1.00 76.12 175 LEU A O 1
ATOM 1315 N N . ALA A 1 176 ? 27.580 7.263 -9.109 1.00 69.12 176 ALA A N 1
ATOM 1316 C CA . ALA A 1 176 ? 28.345 8.236 -9.896 1.00 69.12 176 ALA A CA 1
ATOM 1317 C C . ALA A 1 176 ? 27.558 9.511 -10.276 1.00 69.12 176 ALA A C 1
ATOM 1319 O O . ALA A 1 176 ? 28.155 10.574 -10.411 1.00 69.12 176 ALA A O 1
ATOM 1320 N N . SER A 1 177 ? 26.232 9.419 -10.422 1.00 65.56 177 SER A N 1
ATOM 1321 C CA . SER A 1 177 ? 25.353 10.525 -10.826 1.00 65.56 177 SER A CA 1
ATOM 1322 C C . SER A 1 177 ? 24.260 10.889 -9.810 1.00 65.56 177 SER A C 1
ATOM 1324 O O . SER A 1 177 ? 23.520 11.844 -10.045 1.00 65.56 177 SER A O 1
ATOM 1326 N N . ALA A 1 178 ? 24.117 10.154 -8.699 1.00 70.75 178 ALA A N 1
ATOM 1327 C CA . ALA A 1 178 ? 23.000 10.348 -7.773 1.00 70.75 178 ALA A CA 1
ATOM 1328 C C . ALA A 1 178 ? 23.274 9.826 -6.357 1.00 70.75 178 ALA A C 1
ATOM 1330 O O . ALA A 1 178 ? 23.920 8.797 -6.161 1.00 70.75 178 ALA A O 1
ATOM 1331 N N . THR A 1 179 ? 22.674 10.491 -5.369 1.00 80.00 179 THR A N 1
ATOM 1332 C CA . THR A 1 179 ? 22.597 9.999 -3.989 1.00 80.00 179 THR A CA 1
ATOM 1333 C C . THR A 1 179 ? 21.199 9.451 -3.730 1.00 80.00 179 THR A C 1
ATOM 1335 O O . THR A 1 179 ? 20.217 10.195 -3.768 1.00 80.00 179 THR A O 1
ATOM 1338 N N . ILE A 1 180 ? 21.102 8.157 -3.432 1.00 81.19 180 ILE A N 1
ATOM 1339 C CA . ILE A 1 180 ? 19.841 7.492 -3.103 1.00 81.19 180 ILE A CA 1
ATOM 1340 C C . ILE A 1 180 ? 19.713 7.427 -1.588 1.00 81.19 180 ILE A C 1
ATOM 1342 O O . ILE A 1 180 ? 20.437 6.689 -0.918 1.00 81.19 180 ILE A O 1
ATOM 1346 N N . THR A 1 181 ? 18.754 8.182 -1.059 1.00 84.12 181 THR A N 1
ATOM 1347 C CA . THR A 1 181 ? 18.365 8.130 0.352 1.00 84.12 181 THR A CA 1
ATOM 1348 C C . THR A 1 181 ? 16.854 8.070 0.488 1.00 84.12 181 THR A C 1
ATOM 1350 O O . THR A 1 181 ? 16.110 8.580 -0.353 1.00 84.12 181 THR A O 1
ATOM 1353 N N . ARG A 1 182 ? 16.375 7.462 1.576 1.00 83.81 182 ARG A N 1
ATOM 1354 C CA . ARG A 1 182 ? 14.960 7.522 1.952 1.00 83.81 182 ARG A CA 1
ATOM 1355 C C . ARG A 1 182 ? 14.760 8.559 3.049 1.00 83.81 182 ARG A C 1
ATOM 1357 O O . ARG A 1 182 ? 15.329 8.441 4.131 1.00 83.81 182 ARG A O 1
ATOM 1364 N N . ARG A 1 183 ? 13.897 9.546 2.791 1.00 78.06 183 ARG A N 1
ATOM 1365 C CA . ARG A 1 183 ? 13.482 10.558 3.778 1.00 78.06 183 ARG A CA 1
ATOM 1366 C C . ARG A 1 183 ? 12.476 9.962 4.765 1.00 78.06 183 ARG A C 1
ATOM 1368 O O . ARG A 1 183 ? 11.285 10.237 4.697 1.00 78.06 183 ARG A O 1
ATOM 1375 N N . ASN A 1 184 ? 12.963 9.103 5.651 1.00 79.31 184 ASN A N 1
ATOM 1376 C CA . ASN A 1 184 ? 12.200 8.521 6.749 1.00 79.31 184 ASN A CA 1
ATOM 1377 C C . ASN A 1 184 ? 13.010 8.703 8.046 1.00 79.31 184 ASN A C 1
ATOM 1379 O O . ASN A 1 184 ? 14.211 8.424 8.020 1.00 79.31 184 ASN A O 1
ATOM 1383 N N . PRO A 1 185 ? 12.406 9.140 9.170 1.00 82.31 185 PRO A N 1
ATOM 1384 C CA . PRO A 1 185 ? 13.108 9.266 10.450 1.00 82.31 185 PRO A CA 1
ATOM 1385 C C . PRO A 1 185 ? 13.825 7.983 10.889 1.00 82.31 185 PRO A C 1
ATOM 1387 O O . PRO A 1 185 ? 14.925 8.053 11.437 1.00 82.31 185 PRO A O 1
ATOM 1390 N N . VAL A 1 186 ? 13.255 6.812 10.581 1.00 85.88 186 VAL A N 1
ATOM 1391 C CA . VAL A 1 186 ? 13.881 5.507 10.827 1.00 85.88 186 VAL A CA 1
ATOM 1392 C C . VAL A 1 186 ? 15.193 5.379 10.052 1.00 85.88 186 VAL A C 1
ATOM 1394 O O . VAL A 1 186 ? 16.132 4.780 10.551 1.00 85.88 186 VAL A O 1
ATOM 1397 N N . CYS A 1 187 ? 15.334 5.993 8.879 1.00 88.44 187 CYS A N 1
ATOM 1398 C CA . CYS A 1 187 ? 16.555 5.935 8.070 1.00 88.44 187 CYS A CA 1
ATOM 1399 C C . CYS A 1 187 ? 17.606 6.996 8.423 1.00 88.44 187 CYS A C 1
ATOM 1401 O O . CYS A 1 187 ? 18.662 7.042 7.794 1.00 88.44 187 CYS A O 1
ATOM 1403 N N . SER A 1 188 ? 17.356 7.829 9.436 1.00 88.00 188 SER A N 1
ATOM 1404 C CA . SER A 1 188 ? 18.327 8.829 9.880 1.00 88.00 188 SER A CA 1
ATOM 1405 C C . SER A 1 188 ? 19.591 8.177 10.459 1.00 88.00 188 SER A C 1
ATOM 1407 O O . SER A 1 188 ? 19.510 7.231 11.252 1.00 88.00 188 SER A O 1
ATOM 1409 N N . GLY A 1 189 ? 20.761 8.692 10.063 1.00 86.12 189 GLY A N 1
ATOM 1410 C CA . GLY A 1 189 ? 22.073 8.255 10.559 1.00 86.12 189 GLY A CA 1
ATOM 1411 C C . GLY A 1 189 ? 22.537 6.882 10.062 1.00 86.12 189 GLY A C 1
ATOM 1412 O O . GLY A 1 189 ? 23.457 6.305 10.639 1.00 86.12 189 GLY A O 1
ATOM 1413 N N . VAL A 1 190 ? 21.903 6.334 9.023 1.00 90.38 190 VAL A N 1
ATOM 1414 C CA . VAL A 1 190 ? 22.306 5.055 8.424 1.00 90.38 190 VAL A CA 1
ATOM 1415 C C . VAL A 1 190 ? 23.620 5.219 7.655 1.00 90.38 190 VAL A C 1
ATOM 1417 O O . VAL A 1 190 ? 23.779 6.154 6.872 1.00 90.38 190 VAL A O 1
ATOM 1420 N N . GLN A 1 191 ? 24.570 4.310 7.885 1.00 91.88 191 GLN A N 1
ATOM 1421 C CA . GLN A 1 191 ? 25.864 4.289 7.194 1.00 91.88 191 GLN A CA 1
ATOM 1422 C C . GLN A 1 191 ? 25.707 3.976 5.698 1.00 91.88 191 GLN A C 1
ATOM 1424 O O . GLN A 1 191 ? 24.664 3.490 5.266 1.00 91.88 191 GLN A O 1
ATOM 1429 N N . GLN A 1 192 ? 26.757 4.225 4.912 1.00 91.88 192 GLN A N 1
ATOM 1430 C CA . GLN A 1 192 ? 26.773 3.916 3.482 1.00 91.88 192 GLN A CA 1
ATOM 1431 C C . GLN A 1 192 ? 26.403 2.444 3.223 1.00 91.88 192 GLN A C 1
ATOM 1433 O O . GLN A 1 192 ? 26.930 1.535 3.865 1.00 91.88 192 GLN A O 1
ATOM 1438 N N . GLY A 1 193 ? 25.500 2.212 2.273 1.00 91.38 193 GLY A N 1
ATOM 1439 C CA . GLY A 1 193 ? 24.974 0.897 1.918 1.00 91.38 193 GLY A CA 1
ATOM 1440 C C . GLY A 1 193 ? 23.450 0.846 1.959 1.00 91.38 193 GLY A C 1
ATOM 1441 O O . GLY A 1 193 ? 22.764 1.861 2.072 1.00 91.38 193 GLY A O 1
ATOM 1442 N N . VAL A 1 194 ? 22.905 -0.364 1.871 1.00 94.50 194 VAL A N 1
ATOM 1443 C CA . VAL A 1 194 ? 21.474 -0.601 2.059 1.00 94.50 194 VAL A CA 1
ATOM 1444 C C . VAL A 1 194 ? 21.265 -1.330 3.369 1.00 94.50 194 VAL A C 1
ATOM 1446 O O . VAL A 1 194 ? 21.850 -2.384 3.599 1.00 94.50 194 VAL A O 1
ATOM 1449 N N . TRP A 1 195 ? 20.415 -0.771 4.218 1.00 95.62 195 TRP A N 1
ATOM 1450 C CA . TRP A 1 195 ? 20.121 -1.318 5.533 1.00 95.62 195 TRP A CA 1
ATOM 1451 C C . TRP A 1 195 ? 18.641 -1.617 5.665 1.00 95.62 195 TRP A C 1
ATOM 1453 O O . TRP A 1 195 ? 17.806 -0.903 5.118 1.00 95.62 195 TRP A O 1
ATOM 1463 N N . VAL A 1 196 ? 18.307 -2.636 6.442 1.00 95.50 196 VAL A N 1
ATOM 1464 C CA . VAL A 1 196 ? 16.958 -2.804 6.975 1.00 95.50 196 VAL A CA 1
ATOM 1465 C C . VAL A 1 196 ? 16.986 -2.421 8.440 1.00 95.50 196 VAL A C 1
ATOM 1467 O O . VAL A 1 196 ? 17.844 -2.896 9.181 1.00 95.50 196 VAL A O 1
ATOM 1470 N N . ARG A 1 197 ? 16.052 -1.568 8.858 1.00 94.56 197 ARG A N 1
ATOM 1471 C CA . ARG A 1 197 ? 15.851 -1.171 10.250 1.00 94.56 197 ARG A CA 1
ATOM 1472 C C . ARG A 1 197 ? 14.451 -1.518 10.720 1.00 94.56 197 ARG A C 1
ATOM 1474 O O . ARG A 1 197 ? 13.504 -1.500 9.942 1.00 94.56 197 ARG A O 1
ATOM 1481 N N . SER A 1 198 ? 14.330 -1.803 12.006 1.00 92.06 198 SER A N 1
ATOM 1482 C CA . SER A 1 198 ? 13.096 -2.235 12.640 1.00 92.06 198 SER A CA 1
ATOM 1483 C C . SER A 1 198 ? 12.973 -1.682 14.056 1.00 92.06 198 SER A C 1
ATOM 1485 O O . SER A 1 198 ? 13.976 -1.479 14.747 1.00 92.06 198 SER A O 1
ATOM 1487 N N . THR A 1 199 ? 11.740 -1.491 14.524 1.00 90.62 199 THR A N 1
ATOM 1488 C CA . THR A 1 199 ? 11.451 -1.203 15.941 1.00 90.62 199 THR A CA 1
ATOM 1489 C C . THR A 1 199 ? 11.526 -2.449 16.833 1.00 90.62 199 THR A C 1
ATOM 1491 O O . THR A 1 199 ? 11.524 -2.323 18.054 1.00 90.62 199 THR A O 1
ATOM 1494 N N . ALA A 1 200 ? 11.644 -3.645 16.248 1.00 91.62 200 ALA A N 1
ATOM 1495 C CA . ALA A 1 200 ? 11.791 -4.919 16.954 1.00 91.62 200 ALA A CA 1
ATOM 1496 C C . ALA A 1 200 ? 12.891 -5.800 16.335 1.00 91.62 200 ALA A C 1
ATOM 1498 O O . ALA A 1 200 ? 13.136 -5.748 15.129 1.00 91.62 200 ALA A O 1
ATOM 1499 N N . GLY A 1 201 ? 13.540 -6.627 17.158 1.00 93.38 201 GLY A N 1
ATOM 1500 C CA . GLY A 1 201 ? 14.577 -7.561 16.711 1.00 93.38 201 GLY A CA 1
ATOM 1501 C C . GLY A 1 201 ? 14.026 -8.775 15.959 1.00 93.38 201 GLY A C 1
ATOM 1502 O O . GLY A 1 201 ? 12.834 -8.862 15.654 1.00 93.38 201 GLY A O 1
ATOM 1503 N N . GLY A 1 202 ? 14.901 -9.740 15.689 1.00 93.75 202 GLY A N 1
ATOM 1504 C CA . GLY A 1 202 ? 14.556 -10.994 15.014 1.00 93.75 202 GLY A CA 1
ATOM 1505 C C . GLY A 1 202 ? 15.102 -11.073 13.593 1.00 93.75 202 GLY A C 1
ATOM 1506 O O . GLY A 1 202 ? 16.042 -10.363 13.229 1.00 93.75 202 GLY A O 1
ATOM 1507 N N . ARG A 1 203 ? 14.522 -11.972 12.805 1.00 95.50 203 ARG A N 1
ATOM 1508 C CA . ARG A 1 203 ? 14.964 -12.326 11.459 1.00 95.50 203 ARG A CA 1
ATOM 1509 C C . ARG A 1 203 ? 14.115 -11.656 10.395 1.00 95.50 203 ARG A C 1
ATOM 1511 O O . ARG A 1 203 ? 12.885 -11.605 10.482 1.00 95.50 203 ARG A O 1
ATOM 1518 N N . VAL A 1 204 ? 14.793 -11.186 9.359 1.00 94.38 204 VAL A N 1
ATOM 1519 C CA . VAL A 1 204 ? 14.198 -10.570 8.178 1.00 94.38 204 VAL A CA 1
ATOM 1520 C C . VAL A 1 204 ? 14.715 -11.289 6.944 1.00 94.38 204 VAL A C 1
ATOM 1522 O O . VAL A 1 204 ? 15.912 -11.523 6.814 1.00 94.38 204 VAL A O 1
ATOM 1525 N N . VAL A 1 205 ? 13.816 -11.613 6.026 1.00 92.94 205 VAL A N 1
ATOM 1526 C CA . VAL A 1 205 ? 14.163 -12.018 4.666 1.00 92.94 205 VAL A CA 1
ATOM 1527 C C . VAL A 1 205 ? 14.079 -10.783 3.786 1.00 92.94 205 VAL A C 1
ATOM 1529 O O . VAL A 1 205 ? 13.052 -10.109 3.758 1.00 92.94 205 VAL A O 1
ATOM 1532 N N . VAL A 1 206 ? 15.156 -10.472 3.074 1.00 92.81 206 VAL A N 1
ATOM 1533 C CA . VAL A 1 206 ? 15.167 -9.431 2.048 1.00 92.81 206 VAL A CA 1
ATOM 1534 C C . VAL A 1 206 ? 15.233 -10.100 0.691 1.00 92.81 206 VAL A C 1
ATOM 1536 O O . VAL A 1 206 ? 16.221 -10.755 0.379 1.00 92.81 206 VAL A O 1
ATOM 1539 N N . THR A 1 207 ? 14.197 -9.919 -0.115 1.00 88.75 207 THR A N 1
ATOM 1540 C CA . THR A 1 207 ? 14.189 -10.324 -1.519 1.00 88.75 207 THR A CA 1
ATOM 1541 C C . THR A 1 207 ? 14.628 -9.137 -2.362 1.00 88.75 207 THR A C 1
ATOM 1543 O O . THR A 1 207 ? 13.993 -8.084 -2.328 1.00 88.75 207 THR A O 1
ATOM 1546 N N . ALA A 1 208 ? 15.723 -9.300 -3.093 1.00 89.31 208 ALA A N 1
ATOM 1547 C CA . ALA A 1 208 ? 16.191 -8.370 -4.101 1.00 89.31 208 ALA A CA 1
ATOM 1548 C C . ALA A 1 208 ? 15.799 -8.867 -5.486 1.00 89.31 208 ALA A C 1
ATOM 1550 O O . ALA A 1 208 ? 16.067 -10.015 -5.831 1.00 89.31 208 ALA A O 1
ATOM 1551 N N . ILE A 1 209 ? 15.193 -7.988 -6.271 1.00 83.00 209 ILE A N 1
ATOM 1552 C CA . ILE A 1 209 ? 14.843 -8.239 -7.664 1.00 83.00 209 ILE A CA 1
ATOM 1553 C C . ILE A 1 209 ? 15.609 -7.224 -8.491 1.00 83.00 209 ILE A C 1
ATOM 1555 O O . ILE A 1 209 ? 15.330 -6.026 -8.421 1.00 83.00 209 ILE A O 1
ATOM 1559 N N . TYR A 1 210 ? 16.600 -7.710 -9.222 1.00 85.56 210 TYR A N 1
ATOM 1560 C CA . TYR A 1 210 ? 17.430 -6.911 -10.102 1.00 85.56 210 TYR A CA 1
ATOM 1561 C C . TYR A 1 210 ? 17.085 -7.260 -11.542 1.00 85.56 210 TYR A C 1
ATOM 1563 O O . TYR A 1 210 ? 17.292 -8.388 -11.975 1.00 85.56 210 TYR A O 1
ATOM 1571 N N . CYS A 1 211 ? 16.532 -6.309 -12.278 1.00 76.25 211 CYS A N 1
ATOM 1572 C CA . CYS A 1 211 ? 16.104 -6.518 -13.654 1.00 76.25 211 CYS A CA 1
ATOM 1573 C C . CYS A 1 211 ? 16.921 -5.641 -14.577 1.00 76.25 211 CYS A C 1
ATOM 1575 O O . CYS A 1 211 ? 17.012 -4.437 -14.341 1.00 76.25 211 CYS A O 1
ATOM 1577 N N . ARG A 1 212 ? 17.463 -6.223 -15.643 1.00 76.06 212 ARG A N 1
ATOM 1578 C CA . ARG A 1 212 ? 18.136 -5.471 -16.702 1.00 76.06 212 ARG A CA 1
ATOM 1579 C C . ARG A 1 212 ? 17.209 -5.280 -17.895 1.00 76.06 212 ARG A C 1
ATOM 1581 O O . ARG A 1 212 ? 16.269 -6.042 -18.077 1.00 76.06 212 ARG A O 1
ATOM 1588 N N . THR A 1 213 ? 17.474 -4.265 -18.705 1.00 69.00 213 THR A N 1
ATOM 1589 C CA . THR A 1 213 ? 16.734 -4.016 -19.950 1.00 69.00 213 THR A CA 1
ATOM 1590 C C . THR A 1 213 ? 17.090 -5.018 -21.047 1.00 69.00 213 THR A C 1
ATOM 1592 O O . THR A 1 213 ? 16.263 -5.310 -21.901 1.00 69.00 213 THR A O 1
ATOM 1595 N N . ASP A 1 214 ? 18.305 -5.566 -21.019 1.00 65.62 214 ASP A N 1
ATOM 1596 C CA . ASP A 1 214 ? 18.848 -6.491 -22.020 1.00 65.62 214 ASP A CA 1
ATOM 1597 C C . ASP A 1 214 ? 18.837 -7.966 -21.581 1.00 65.62 214 ASP A C 1
ATOM 1599 O O . ASP A 1 214 ? 19.275 -8.842 -22.327 1.00 65.62 214 ASP A O 1
ATOM 1603 N N . ALA A 1 215 ? 18.351 -8.254 -20.374 1.00 68.44 215 ALA A N 1
ATOM 1604 C CA . ALA A 1 215 ? 18.318 -9.595 -19.804 1.00 68.44 215 ALA A CA 1
ATOM 1605 C C . ALA A 1 215 ? 17.051 -9.808 -18.959 1.00 68.44 215 ALA A C 1
ATOM 1607 O O . ALA A 1 215 ? 16.179 -8.949 -18.871 1.00 68.44 215 ALA A O 1
ATOM 1608 N N . GLY A 1 216 ? 16.929 -10.985 -18.345 1.00 67.62 216 GLY A N 1
ATOM 1609 C CA . GLY A 1 216 ? 15.861 -11.264 -17.388 1.00 67.62 216 GLY A CA 1
ATOM 1610 C C . GLY A 1 216 ? 16.039 -10.536 -16.049 1.00 67.62 216 GLY A C 1
ATOM 1611 O O . GLY A 1 216 ? 16.927 -9.701 -15.866 1.00 67.62 216 GLY A O 1
ATOM 1612 N N . CYS A 1 217 ? 15.183 -10.890 -15.093 1.00 75.00 217 CYS A N 1
ATOM 1613 C CA . CYS A 1 217 ? 15.331 -10.475 -13.704 1.00 75.00 217 CYS A CA 1
ATOM 1614 C C . CYS A 1 217 ? 16.025 -11.558 -12.889 1.00 75.00 217 CYS A C 1
ATOM 1616 O O . CYS A 1 217 ? 15.583 -12.708 -12.876 1.00 75.00 217 CYS A O 1
ATOM 1618 N N . ASP A 1 218 ? 17.037 -11.153 -12.139 1.00 82.50 218 ASP A N 1
ATOM 1619 C CA . ASP A 1 218 ? 17.643 -11.964 -11.100 1.00 82.50 218 ASP A CA 1
ATOM 1620 C C . ASP A 1 218 ? 16.897 -11.737 -9.787 1.00 82.50 218 ASP A C 1
ATOM 1622 O O . ASP A 1 218 ? 16.652 -10.599 -9.370 1.00 82.50 218 ASP A O 1
ATOM 1626 N N . VAL A 1 219 ? 16.552 -12.831 -9.111 1.00 83.44 219 VAL A N 1
ATOM 1627 C CA . VAL A 1 219 ? 15.934 -12.797 -7.785 1.00 83.44 219 VAL A CA 1
ATOM 1628 C C . VAL A 1 219 ? 16.908 -13.398 -6.785 1.00 83.44 219 VAL A C 1
ATOM 1630 O O . VAL A 1 219 ? 17.269 -14.568 -6.881 1.00 83.44 219 VAL A O 1
ATOM 1633 N N . SER A 1 220 ? 17.307 -12.600 -5.801 1.00 89.44 220 SER A N 1
ATOM 1634 C CA . SER A 1 220 ? 18.163 -13.028 -4.695 1.00 89.44 220 SER A CA 1
ATOM 1635 C C . SER A 1 220 ? 17.432 -12.850 -3.374 1.00 89.44 220 SER A C 1
ATOM 1637 O O . SER A 1 220 ? 16.748 -11.852 -3.172 1.00 89.44 220 SER A O 1
ATOM 1639 N N . SER A 1 221 ? 17.583 -13.796 -2.450 1.00 90.75 221 SER A N 1
ATOM 1640 C CA . SER A 1 221 ? 16.993 -13.711 -1.110 1.00 90.75 221 SER A CA 1
ATOM 1641 C C . SER A 1 221 ? 18.075 -13.769 -0.042 1.00 90.75 221 SER A C 1
ATOM 1643 O O . SER A 1 221 ? 18.924 -14.656 -0.056 1.00 90.75 221 SER A O 1
ATOM 1645 N N . TYR A 1 222 ? 18.019 -12.843 0.911 1.00 94.00 222 TYR A N 1
ATOM 1646 C CA . TYR A 1 222 ? 18.973 -12.724 2.008 1.00 94.00 222 TYR A CA 1
ATOM 1647 C C . TYR A 1 222 ? 18.251 -12.915 3.334 1.00 94.00 222 TYR A C 1
ATOM 1649 O O . TYR A 1 222 ? 17.327 -12.166 3.646 1.00 94.00 222 TYR A O 1
ATOM 1657 N N . GLN A 1 223 ? 18.679 -13.888 4.134 1.00 95.88 223 GLN A N 1
ATOM 1658 C CA . GLN A 1 223 ? 18.220 -14.020 5.515 1.00 95.88 223 GLN A CA 1
ATOM 1659 C C . GLN A 1 223 ? 19.147 -13.221 6.427 1.00 95.88 223 GLN A C 1
ATOM 1661 O O . GLN A 1 223 ? 20.347 -13.479 6.482 1.00 95.88 223 GLN A O 1
ATOM 1666 N N . LEU A 1 224 ? 18.589 -12.242 7.129 1.00 96.38 224 LEU A N 1
ATOM 1667 C CA . LEU A 1 224 ? 19.318 -11.311 7.977 1.00 96.38 224 LEU A CA 1
ATOM 1668 C C . LEU A 1 224 ? 18.838 -11.445 9.421 1.00 96.38 224 LEU A C 1
ATOM 1670 O O . LEU A 1 224 ? 17.637 -11.408 9.691 1.00 96.38 224 LEU A O 1
ATOM 1674 N N . SER A 1 225 ? 19.780 -11.534 10.354 1.00 96.88 225 SER A N 1
ATOM 1675 C CA . SER A 1 225 ? 19.507 -11.391 11.785 1.00 96.88 225 SER A CA 1
ATOM 1676 C C . SER A 1 225 ? 19.740 -9.941 12.187 1.00 96.88 225 SER A C 1
ATOM 1678 O O . SER A 1 225 ? 20.842 -9.419 12.022 1.00 96.88 225 SER A O 1
ATOM 1680 N N . LEU A 1 226 ? 18.706 -9.280 12.703 1.00 96.06 226 LEU A N 1
ATOM 1681 C CA . LEU A 1 226 ? 18.811 -7.889 13.123 1.00 96.06 226 LEU A CA 1
ATOM 1682 C C . LEU A 1 226 ? 19.589 -7.778 14.439 1.00 96.06 226 LEU A C 1
ATOM 1684 O O . LEU A 1 226 ? 19.292 -8.481 15.406 1.00 96.06 226 LEU A O 1
ATOM 1688 N N . SER A 1 227 ? 20.529 -6.838 14.503 1.00 96.25 227 SER A N 1
ATOM 1689 C CA . SER A 1 227 ? 21.268 -6.494 15.719 1.00 96.25 227 SER A CA 1
ATOM 1690 C C . SER A 1 227 ? 20.860 -5.113 16.230 1.00 96.25 227 SER A C 1
ATOM 1692 O O . SER A 1 227 ? 20.482 -4.224 15.464 1.00 96.25 227 SER A O 1
ATOM 1694 N N . LYS A 1 228 ? 20.875 -4.923 17.551 1.00 95.19 228 LYS A N 1
ATOM 1695 C CA . LYS A 1 228 ? 20.471 -3.650 18.155 1.00 95.19 228 LYS A CA 1
ATOM 1696 C C . LYS A 1 228 ? 21.549 -2.589 17.921 1.00 95.19 228 LYS A C 1
ATOM 1698 O O . LYS A 1 228 ? 22.710 -2.801 18.255 1.00 95.19 228 LYS A O 1
ATOM 1703 N N . SER A 1 229 ? 21.152 -1.430 17.406 1.00 90.62 229 SER A N 1
ATOM 1704 C CA . SER A 1 229 ? 22.006 -0.257 17.225 1.00 90.62 229 SER A CA 1
ATOM 1705 C C . SER A 1 229 ? 21.230 1.014 17.576 1.00 90.62 229 SER A C 1
ATOM 1707 O O . SER A 1 229 ? 20.321 1.448 16.860 1.00 90.62 229 SER A O 1
ATOM 1709 N N . GLY A 1 230 ? 21.560 1.599 18.730 1.00 88.38 230 GLY A N 1
ATOM 1710 C CA . GLY A 1 230 ? 20.814 2.722 19.295 1.00 88.38 230 GLY A CA 1
ATOM 1711 C C . GLY A 1 230 ? 19.354 2.350 19.580 1.00 88.38 230 GLY A C 1
ATOM 1712 O O . GLY A 1 230 ? 19.076 1.373 20.279 1.00 88.38 230 GLY A O 1
ATOM 1713 N N . ALA A 1 231 ? 18.424 3.138 19.034 1.00 89.12 231 ALA A N 1
ATOM 1714 C CA . ALA A 1 231 ? 16.981 2.960 19.214 1.00 89.12 231 ALA A CA 1
ATOM 1715 C C . ALA A 1 231 ? 16.352 1.887 18.302 1.00 89.12 231 ALA A C 1
ATOM 1717 O O . ALA A 1 231 ? 15.184 1.553 18.482 1.00 89.12 231 ALA A O 1
ATOM 1718 N N . TYR A 1 232 ? 17.100 1.349 17.333 1.00 93.56 232 TYR A N 1
ATOM 1719 C CA . TYR A 1 232 ? 16.564 0.458 16.304 1.00 93.56 232 TYR A CA 1
ATOM 1720 C C . TYR A 1 232 ? 17.326 -0.864 16.236 1.00 93.56 232 TYR A C 1
ATOM 1722 O O . TYR A 1 232 ? 18.479 -0.973 16.649 1.00 93.56 232 TYR A O 1
ATOM 1730 N N . TRP A 1 233 ? 16.675 -1.872 15.674 1.00 95.75 233 TRP A N 1
ATOM 1731 C CA . TRP A 1 233 ? 17.292 -3.128 15.264 1.00 95.75 233 TRP A CA 1
ATOM 1732 C C . TRP A 1 233 ? 17.618 -3.045 13.782 1.00 95.75 233 TRP A C 1
ATOM 1734 O O . TRP A 1 233 ? 16.774 -2.592 13.016 1.00 95.75 233 TRP A O 1
ATOM 1744 N N . GLN A 1 234 ? 18.817 -3.436 13.361 1.00 96.75 234 GLN A N 1
ATOM 1745 C CA . GLN A 1 234 ? 19.236 -3.258 11.977 1.00 96.75 234 GLN A CA 1
ATOM 1746 C C . GLN A 1 234 ? 20.161 -4.356 11.463 1.00 96.75 234 GLN A C 1
ATOM 1748 O O . GLN A 1 234 ? 20.858 -5.013 12.232 1.00 96.75 234 GLN A O 1
ATOM 1753 N N . ALA A 1 235 ? 20.169 -4.530 10.146 1.00 97.06 235 ALA A N 1
ATOM 1754 C CA . ALA A 1 235 ? 21.131 -5.354 9.427 1.00 97.06 235 ALA A CA 1
ATOM 1755 C C . ALA A 1 235 ? 21.434 -4.723 8.066 1.00 97.06 235 ALA A C 1
ATOM 1757 O O . ALA A 1 235 ? 20.549 -4.140 7.433 1.00 97.06 235 ALA A O 1
ATOM 1758 N N . GLN A 1 236 ? 22.682 -4.838 7.620 1.00 96.69 236 GLN A N 1
ATOM 1759 C CA . GLN A 1 236 ? 23.070 -4.437 6.275 1.00 96.69 236 GLN A CA 1
ATOM 1760 C C . GLN A 1 236 ? 22.644 -5.524 5.285 1.00 96.69 236 GLN A C 1
ATOM 1762 O O . GLN A 1 236 ? 22.847 -6.711 5.536 1.00 96.69 236 GLN A O 1
ATOM 1767 N N . VAL A 1 237 ? 22.054 -5.121 4.163 1.00 96.19 237 VAL A N 1
ATOM 1768 C CA . VAL A 1 237 ? 21.717 -6.026 3.064 1.00 96.19 237 VAL A CA 1
ATOM 1769 C C . VAL A 1 237 ? 22.981 -6.231 2.221 1.00 96.19 237 VAL A C 1
ATOM 1771 O O . VAL A 1 237 ? 23.502 -5.247 1.685 1.00 96.19 237 VAL A O 1
ATOM 1774 N N . PRO A 1 238 ? 23.493 -7.467 2.085 1.00 94.25 238 PRO A N 1
ATOM 1775 C CA . PRO A 1 238 ? 24.733 -7.746 1.365 1.00 94.25 238 PRO A CA 1
ATOM 1776 C C . PRO A 1 238 ? 24.486 -7.783 -0.150 1.00 94.25 238 PRO A C 1
ATOM 1778 O O . PRO A 1 238 ? 24.566 -8.832 -0.784 1.00 94.25 238 PRO A O 1
ATOM 1781 N N . LEU A 1 239 ? 24.141 -6.635 -0.735 1.00 91.00 239 LEU A N 1
ATOM 1782 C CA . LEU A 1 239 ? 23.882 -6.537 -2.169 1.00 91.00 239 LEU A CA 1
ATOM 1783 C C . LEU A 1 239 ? 25.186 -6.647 -2.973 1.00 91.00 239 LEU A C 1
ATOM 1785 O O . LEU A 1 239 ? 26.139 -5.916 -2.682 1.00 91.00 239 LEU A O 1
ATOM 1789 N N . PRO A 1 240 ? 25.230 -7.497 -4.014 1.00 89.31 240 PRO A N 1
ATOM 1790 C CA . PRO A 1 240 ? 26.329 -7.518 -4.966 1.00 89.31 240 PRO A CA 1
ATOM 1791 C C . PRO A 1 240 ? 26.526 -6.145 -5.611 1.00 89.31 240 PRO A C 1
ATOM 1793 O O . PRO A 1 240 ? 25.559 -5.477 -5.975 1.00 89.31 240 PRO A O 1
ATOM 1796 N N . GLN A 1 241 ? 27.779 -5.746 -5.836 1.00 85.81 241 GLN A N 1
ATOM 1797 C CA . GLN A 1 241 ? 28.079 -4.499 -6.554 1.00 85.81 241 GLN A CA 1
ATOM 1798 C C . GLN A 1 241 ? 27.495 -4.491 -7.974 1.00 85.81 241 GLN A C 1
ATOM 1800 O O . GLN A 1 241 ? 27.110 -3.436 -8.468 1.00 85.81 241 GLN A O 1
ATOM 1805 N N . SER A 1 242 ? 27.355 -5.659 -8.607 1.00 87.00 242 SER A N 1
ATOM 1806 C CA . SER A 1 242 ? 26.700 -5.797 -9.912 1.00 87.00 242 SER A CA 1
ATOM 1807 C C . SER A 1 242 ? 25.245 -5.321 -9.911 1.00 87.00 242 SER A C 1
ATOM 1809 O O . SER A 1 242 ? 24.792 -4.821 -10.931 1.00 87.00 242 SER A O 1
ATOM 1811 N N . TYR A 1 243 ? 24.529 -5.399 -8.781 1.00 87.00 243 TYR A N 1
ATOM 1812 C CA . TYR A 1 243 ? 23.141 -4.921 -8.673 1.00 87.00 243 TYR A CA 1
ATOM 1813 C C . TYR A 1 243 ? 23.047 -3.395 -8.584 1.00 87.00 243 TYR A C 1
ATOM 1815 O O . TYR A 1 243 ? 21.959 -2.832 -8.684 1.00 87.00 243 TYR A O 1
ATOM 1823 N N . LEU A 1 244 ? 24.176 -2.723 -8.356 1.00 83.44 244 LEU A N 1
ATOM 1824 C CA . LEU A 1 244 ? 24.266 -1.266 -8.324 1.00 83.44 244 LEU A CA 1
ATOM 1825 C C . LEU A 1 244 ? 24.721 -0.688 -9.671 1.00 83.44 244 LEU A C 1
ATOM 1827 O O . LEU A 1 244 ? 24.581 0.513 -9.899 1.00 83.44 244 LEU A O 1
ATOM 1831 N N . GLN A 1 245 ? 25.258 -1.525 -10.562 1.00 81.00 245 GLN A N 1
ATOM 1832 C CA . GLN A 1 245 ? 25.685 -1.123 -11.899 1.00 81.00 245 GLN A CA 1
ATOM 1833 C C . GLN A 1 245 ? 24.471 -0.928 -12.806 1.00 81.00 245 GLN A C 1
ATOM 1835 O O . GLN A 1 245 ? 23.518 -1.693 -12.746 1.00 81.00 245 GLN A O 1
ATOM 1840 N N . GLY A 1 246 ? 24.494 0.105 -13.650 1.00 73.00 246 GLY A N 1
ATOM 1841 C CA . GLY A 1 246 ? 23.448 0.327 -14.654 1.00 73.00 246 GLY A CA 1
ATOM 1842 C C . GLY A 1 246 ? 22.063 0.667 -14.099 1.00 73.00 246 GLY A C 1
ATOM 1843 O O . GLY A 1 246 ? 21.143 0.845 -14.898 1.00 73.00 246 GLY A O 1
ATOM 1844 N N . LEU A 1 247 ? 21.894 0.795 -12.770 1.00 76.12 247 LEU A N 1
ATOM 1845 C CA . LEU A 1 247 ? 20.637 1.259 -12.185 1.00 76.12 247 LEU A CA 1
ATOM 1846 C C . LEU A 1 247 ? 20.160 2.505 -12.936 1.00 76.12 247 LEU A C 1
ATOM 1848 O O . LEU A 1 247 ? 20.977 3.355 -13.289 1.00 76.12 247 LEU A O 1
ATOM 1852 N N . GLY A 1 248 ? 18.846 2.577 -13.187 1.00 63.69 248 GLY A N 1
ATOM 1853 C CA . GLY A 1 248 ? 18.077 3.683 -13.785 1.00 63.69 248 GLY A CA 1
ATOM 1854 C C . GLY A 1 248 ? 18.537 4.181 -15.149 1.00 63.69 248 GLY A C 1
ATOM 1855 O O . GLY A 1 248 ? 18.062 5.227 -15.588 1.00 63.69 248 GLY A O 1
ATOM 1856 N N . ASP A 1 249 ? 19.397 3.415 -15.811 1.00 70.44 249 ASP A N 1
ATOM 1857 C CA . ASP A 1 249 ? 19.689 3.527 -17.235 1.00 70.44 249 ASP A CA 1
ATOM 1858 C C . ASP A 1 249 ? 19.334 2.209 -17.941 1.00 70.44 249 ASP A C 1
ATOM 1860 O O . ASP A 1 249 ? 18.419 2.154 -18.760 1.00 70.44 249 ASP A O 1
ATOM 1864 N N . SER A 1 250 ? 19.984 1.115 -17.534 1.00 72.62 250 SER A N 1
ATOM 1865 C CA . SER A 1 250 ? 19.830 -0.226 -18.116 1.00 72.62 250 SER A CA 1
ATOM 1866 C C . SER A 1 250 ? 19.396 -1.294 -17.112 1.00 72.62 250 SER A C 1
ATOM 1868 O O . SER A 1 250 ? 19.265 -2.464 -17.469 1.00 72.62 250 SER A O 1
ATOM 1870 N N . ALA A 1 251 ? 19.145 -0.919 -15.856 1.00 75.94 251 ALA A N 1
ATOM 1871 C CA . ALA A 1 251 ? 18.672 -1.832 -14.830 1.00 75.94 251 ALA A CA 1
ATOM 1872 C C . ALA A 1 251 ? 17.801 -1.156 -13.765 1.00 75.94 251 ALA A C 1
ATOM 1874 O O . ALA A 1 251 ? 17.849 0.052 -13.548 1.00 75.94 251 ALA A O 1
ATOM 1875 N N . GLY A 1 252 ? 17.015 -1.949 -13.051 1.00 77.88 252 GLY A N 1
ATOM 1876 C CA . GLY A 1 252 ? 16.262 -1.525 -11.881 1.00 77.88 252 GLY A CA 1
ATOM 1877 C C . GLY A 1 252 ? 16.445 -2.518 -10.743 1.00 77.88 252 GLY A C 1
ATOM 1878 O O . GLY A 1 252 ? 16.539 -3.721 -10.973 1.00 77.88 252 GLY A O 1
ATOM 1879 N N . LEU A 1 253 ? 16.475 -2.014 -9.509 1.00 83.38 253 LEU A N 1
ATOM 1880 C CA . LEU A 1 253 ? 16.557 -2.843 -8.310 1.00 83.38 253 LEU A CA 1
ATOM 1881 C C . LEU A 1 253 ? 15.372 -2.562 -7.400 1.00 83.38 253 LEU A C 1
ATOM 1883 O O . LEU A 1 253 ? 15.081 -1.419 -7.046 1.00 83.38 253 LEU A O 1
ATOM 1887 N N . ALA A 1 254 ? 14.724 -3.634 -6.981 1.00 82.94 254 ALA A N 1
ATOM 1888 C CA . ALA A 1 254 ? 13.651 -3.629 -6.016 1.00 82.94 254 ALA A CA 1
ATOM 1889 C C . ALA A 1 254 ? 14.063 -4.442 -4.801 1.00 82.94 254 ALA A C 1
ATOM 1891 O O . ALA A 1 254 ? 14.590 -5.542 -4.953 1.00 82.94 254 ALA A O 1
ATOM 1892 N N . LEU A 1 255 ? 13.796 -3.934 -3.604 1.00 87.88 255 LEU A N 1
ATOM 1893 C CA . LEU A 1 255 ? 14.010 -4.677 -2.371 1.00 87.88 255 LEU A CA 1
ATOM 1894 C C . LEU A 1 255 ? 12.708 -4.793 -1.604 1.00 87.88 255 LEU A C 1
ATOM 1896 O O . LEU A 1 255 ? 12.020 -3.797 -1.391 1.00 87.88 255 LEU A O 1
ATOM 1900 N N . ILE A 1 256 ? 12.415 -6.004 -1.152 1.00 86.62 256 ILE A N 1
ATOM 1901 C CA . ILE A 1 256 ? 11.268 -6.325 -0.311 1.00 86.62 256 ILE A CA 1
ATOM 1902 C C . ILE A 1 256 ? 11.814 -6.963 0.953 1.00 86.62 256 ILE A C 1
ATOM 1904 O O . ILE A 1 256 ? 12.413 -8.033 0.900 1.00 86.62 256 ILE A O 1
ATOM 1908 N N . ALA A 1 257 ? 11.622 -6.311 2.087 1.00 90.12 257 ALA A N 1
ATOM 1909 C C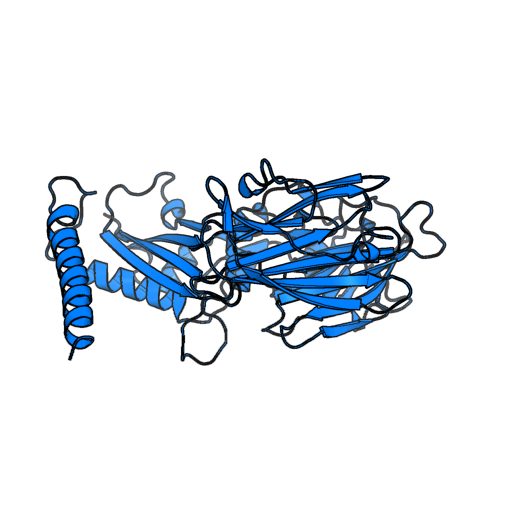A . ALA A 1 257 ? 11.992 -6.835 3.387 1.00 90.12 257 ALA A CA 1
ATOM 1910 C C . ALA A 1 257 ? 10.742 -7.395 4.062 1.00 90.12 257 ALA A C 1
ATOM 1912 O O . ALA A 1 257 ? 9.721 -6.717 4.125 1.00 90.12 257 ALA A O 1
ATOM 1913 N N . GLN A 1 258 ? 10.822 -8.616 4.580 1.00 88.94 258 GLN A N 1
ATOM 1914 C CA . GLN A 1 258 ? 9.753 -9.281 5.318 1.00 88.94 258 GLN A CA 1
ATOM 1915 C C . GLN A 1 258 ? 10.315 -9.838 6.619 1.00 88.94 258 GLN A C 1
ATOM 1917 O O . GLN A 1 258 ? 11.251 -10.639 6.622 1.00 88.94 258 GLN A O 1
ATOM 1922 N N . ARG A 1 259 ? 9.751 -9.417 7.746 1.00 89.88 259 ARG A N 1
ATOM 1923 C CA . ARG A 1 259 ? 10.076 -9.989 9.049 1.00 89.88 259 ARG A CA 1
ATOM 1924 C C . ARG A 1 259 ? 9.427 -11.366 9.153 1.00 89.88 259 ARG A C 1
ATOM 1926 O O . ARG A 1 259 ? 8.212 -11.489 9.029 1.00 89.88 259 ARG A O 1
ATOM 1933 N N . VAL A 1 260 ? 10.255 -12.385 9.372 1.00 87.06 260 VAL A N 1
ATOM 1934 C CA . VAL A 1 260 ? 9.814 -13.786 9.466 1.00 87.06 260 VAL A CA 1
ATOM 1935 C C . VAL A 1 260 ? 9.278 -14.094 10.861 1.00 87.06 260 VAL A C 1
ATOM 1937 O O . VAL A 1 260 ? 8.345 -14.877 11.015 1.00 87.06 260 VAL A O 1
ATOM 1940 N N . ASP A 1 261 ? 9.857 -13.462 11.883 1.00 87.06 261 ASP A N 1
ATOM 1941 C CA . ASP A 1 261 ? 9.424 -13.637 13.266 1.00 87.06 261 ASP A CA 1
ATOM 1942 C C . ASP A 1 261 ? 8.203 -12.755 13.585 1.00 87.06 261 ASP A C 1
ATOM 1944 O O . ASP A 1 261 ? 8.087 -11.620 13.119 1.00 87.06 261 ASP A O 1
ATOM 1948 N N . TYR A 1 262 ? 7.306 -13.255 14.436 1.00 84.50 262 TYR A N 1
ATOM 1949 C CA . TYR A 1 262 ? 6.124 -12.518 14.886 1.00 84.50 262 TYR A CA 1
ATOM 1950 C C . TYR A 1 262 ? 6.487 -11.354 15.835 1.00 84.50 262 TYR A C 1
ATOM 1952 O O . TYR A 1 262 ? 7.458 -11.460 16.596 1.00 84.50 262 TYR A O 1
ATOM 1960 N N . PRO A 1 263 ? 5.766 -10.211 15.840 1.00 89.00 263 PRO A N 1
ATOM 1961 C CA . PRO A 1 263 ? 4.743 -9.765 14.879 1.00 89.00 263 PRO A CA 1
ATOM 1962 C C . PRO A 1 263 ? 5.274 -9.521 13.454 1.00 89.00 263 PRO A C 1
ATOM 1964 O O . PRO A 1 263 ? 6.382 -9.020 13.270 1.00 89.00 263 PRO A O 1
ATOM 1967 N N . ARG A 1 264 ? 4.490 -9.838 12.426 1.00 86.56 264 ARG A N 1
ATOM 1968 C CA . ARG A 1 264 ? 4.900 -9.658 11.026 1.00 86.56 264 ARG A CA 1
ATOM 1969 C C . ARG A 1 264 ? 5.050 -8.175 10.687 1.00 86.56 264 ARG A C 1
ATOM 1971 O O . ARG A 1 264 ? 4.324 -7.328 11.206 1.00 86.56 264 ARG A O 1
ATOM 1978 N N . ALA A 1 265 ? 5.970 -7.871 9.784 1.00 88.12 265 ALA A N 1
ATOM 1979 C CA . ALA A 1 265 ? 6.125 -6.551 9.187 1.00 88.12 265 ALA A CA 1
ATOM 1980 C C . ALA A 1 265 ? 6.812 -6.694 7.833 1.00 88.12 265 ALA A C 1
ATOM 1982 O O . ALA A 1 265 ? 7.624 -7.602 7.640 1.00 88.12 265 ALA A O 1
ATOM 1983 N N . SER A 1 266 ? 6.539 -5.776 6.919 1.00 86.12 266 SER A N 1
ATOM 1984 C CA . SER A 1 266 ? 7.215 -5.729 5.633 1.00 86.12 266 SER A CA 1
ATOM 1985 C C . SER A 1 266 ? 7.445 -4.298 5.194 1.00 86.12 266 SER A C 1
ATOM 1987 O O . SER A 1 266 ? 6.826 -3.364 5.702 1.00 86.12 266 SER A O 1
ATOM 1989 N N . ASP A 1 267 ? 8.389 -4.126 4.282 1.00 85.38 267 ASP A N 1
ATOM 1990 C CA . ASP A 1 267 ? 8.614 -2.863 3.611 1.00 85.38 267 ASP A CA 1
ATOM 1991 C C . ASP A 1 267 ? 9.244 -3.085 2.244 1.00 85.38 267 ASP A C 1
ATOM 1993 O O . ASP A 1 267 ? 9.816 -4.138 1.957 1.00 85.38 267 ASP A O 1
ATOM 1997 N N . PHE A 1 268 ? 9.114 -2.074 1.400 1.00 81.06 268 PHE A N 1
ATOM 1998 C CA . PHE A 1 268 ? 9.545 -2.107 0.023 1.00 81.06 268 PHE A CA 1
ATOM 1999 C C . PHE A 1 268 ? 10.321 -0.838 -0.323 1.00 81.06 268 PHE A C 1
ATOM 2001 O O . PHE A 1 268 ? 9.982 0.261 0.124 1.00 81.06 268 PHE A O 1
ATOM 2008 N N . TYR A 1 269 ? 11.344 -0.980 -1.160 1.00 81.50 269 TYR A N 1
ATOM 2009 C CA . TYR A 1 269 ? 12.036 0.152 -1.753 1.00 81.50 269 TYR A CA 1
ATOM 2010 C C . TYR A 1 269 ? 12.450 -0.147 -3.190 1.00 81.50 269 TYR A C 1
ATOM 2012 O O . TYR A 1 269 ? 13.069 -1.175 -3.469 1.00 81.50 269 TYR A O 1
ATOM 2020 N N . LEU A 1 270 ? 12.155 0.793 -4.088 1.00 77.88 270 LEU A N 1
ATOM 2021 C CA . LEU A 1 270 ? 12.603 0.769 -5.474 1.00 77.88 270 LEU A CA 1
ATOM 2022 C C . LEU A 1 270 ? 13.756 1.755 -5.661 1.00 77.88 270 LEU A C 1
ATOM 2024 O O . LEU A 1 270 ? 13.612 2.955 -5.425 1.00 77.88 270 LEU A O 1
ATOM 2028 N N . PHE A 1 271 ? 14.887 1.246 -6.131 1.00 76.94 271 PHE A N 1
ATOM 2029 C CA . PHE A 1 271 ? 16.039 2.038 -6.530 1.00 76.94 271 PHE A CA 1
ATOM 2030 C C . PHE A 1 271 ? 15.793 2.522 -7.949 1.00 76.94 271 PHE A C 1
ATOM 2032 O O . PHE A 1 271 ? 16.080 1.831 -8.925 1.00 76.94 271 PHE A O 1
ATOM 2039 N N . ASN A 1 272 ? 15.226 3.715 -8.051 1.00 66.19 272 ASN A N 1
ATOM 2040 C CA . ASN A 1 272 ? 15.164 4.431 -9.306 1.00 66.19 272 ASN A CA 1
ATOM 2041 C C . ASN A 1 272 ? 16.310 5.444 -9.364 1.00 66.19 272 ASN A C 1
ATOM 2043 O O . ASN A 1 272 ? 16.552 6.153 -8.387 1.00 66.19 272 ASN A O 1
ATOM 2047 N N . VAL A 1 273 ? 16.981 5.544 -10.510 1.00 53.91 273 VAL A N 1
ATOM 2048 C CA . VAL A 1 273 ? 18.027 6.559 -10.709 1.00 53.91 273 VAL A CA 1
ATOM 2049 C C . VAL A 1 273 ? 17.895 7.342 -12.009 1.00 53.91 273 VAL A C 1
ATOM 2051 O O . VAL A 1 273 ? 18.841 8.005 -12.422 1.00 53.91 273 VAL A O 1
ATOM 2054 N N . SER A 1 274 ? 16.699 7.368 -12.602 1.00 60.53 274 SER A N 1
ATOM 2055 C CA . SER A 1 274 ? 16.363 8.441 -13.534 1.00 60.53 274 SER A CA 1
ATOM 2056 C C . SER A 1 274 ? 15.485 9.490 -12.847 1.00 60.53 274 SER A C 1
ATOM 2058 O O . SER A 1 274 ? 14.700 9.201 -11.943 1.00 60.53 274 SER A O 1
ATOM 2060 N N . SER A 1 275 ? 15.586 10.743 -13.277 1.00 61.41 275 SER A N 1
ATOM 2061 C CA . SER A 1 275 ? 14.745 11.824 -12.752 1.00 61.41 275 SER A CA 1
ATOM 2062 C C . SER A 1 275 ? 13.319 11.815 -13.317 1.00 61.41 275 SER A C 1
ATOM 2064 O O . SER A 1 275 ? 12.491 12.608 -12.869 1.00 61.41 275 SER A O 1
ATOM 2066 N N . ARG A 1 276 ? 13.015 10.956 -14.306 1.00 70.94 276 ARG A N 1
ATOM 2067 C CA . ARG A 1 276 ? 11.767 11.003 -15.088 1.00 70.94 276 ARG A CA 1
ATOM 2068 C C . ARG A 1 276 ? 11.218 9.617 -15.380 1.00 70.94 276 ARG A C 1
ATOM 2070 O O . ARG A 1 276 ? 11.925 8.796 -15.952 1.00 70.94 276 ARG A O 1
ATOM 2077 N N . SER A 1 277 ? 9.962 9.368 -15.020 1.00 80.12 277 SER A N 1
ATOM 2078 C CA . SER A 1 277 ? 9.273 8.133 -15.403 1.00 80.12 277 SER A CA 1
ATOM 2079 C C . SER A 1 277 ? 8.658 8.266 -16.790 1.00 80.12 277 SER A C 1
ATOM 2081 O O . SER A 1 277 ? 8.155 9.332 -17.137 1.00 80.12 277 SER A O 1
ATOM 2083 N N . LEU A 1 278 ? 8.684 7.183 -17.567 1.00 81.44 278 LEU A N 1
ATOM 2084 C CA . LEU A 1 278 ? 7.960 7.083 -18.840 1.00 81.44 278 LEU A CA 1
ATOM 2085 C C . LEU A 1 278 ? 6.482 6.739 -18.603 1.00 81.44 278 LEU A C 1
ATOM 2087 O O . LEU A 1 278 ? 5.593 7.217 -19.296 1.00 81.44 278 LEU A O 1
ATOM 2091 N N . ILE A 1 279 ? 6.201 5.937 -17.581 1.00 86.88 279 ILE A N 1
ATOM 2092 C CA . ILE A 1 279 ? 4.842 5.518 -17.238 1.00 86.88 279 ILE A CA 1
ATOM 2093 C C . ILE A 1 279 ? 4.537 5.805 -15.776 1.00 86.88 279 ILE A C 1
ATOM 2095 O O . ILE A 1 279 ? 5.437 5.896 -14.939 1.00 86.88 279 ILE A O 1
ATOM 2099 N N . TYR A 1 280 ? 3.258 5.928 -15.460 1.00 89.00 280 TYR A N 1
ATOM 2100 C CA . TYR A 1 280 ? 2.790 5.973 -14.085 1.00 89.00 280 TYR A CA 1
ATOM 2101 C C . TYR A 1 280 ? 1.912 4.765 -13.811 1.00 89.00 280 TYR A C 1
ATOM 2103 O O . TYR A 1 280 ? 1.068 4.405 -14.622 1.00 89.00 280 TYR A O 1
ATOM 2111 N N . GLY A 1 281 ? 2.122 4.136 -12.667 1.00 90.19 281 GLY A N 1
ATOM 2112 C CA . GLY A 1 281 ? 1.331 3.030 -12.167 1.00 90.19 281 GLY A CA 1
ATOM 2113 C C . GLY A 1 281 ? 0.518 3.449 -10.953 1.00 90.19 281 GLY A C 1
ATOM 2114 O O . GLY A 1 281 ? 0.972 4.264 -10.152 1.00 90.19 281 GLY A O 1
ATOM 2115 N N . MET A 1 282 ? -0.673 2.886 -10.799 1.00 88.38 282 MET A N 1
ATOM 2116 C CA . MET A 1 282 ? -1.518 3.069 -9.621 1.00 88.38 282 MET A CA 1
ATOM 2117 C C . MET A 1 282 ? -2.267 1.777 -9.333 1.00 88.38 282 MET A C 1
ATOM 2119 O O . MET A 1 282 ? -2.844 1.189 -10.244 1.00 88.38 282 MET A O 1
ATOM 2123 N N . TYR A 1 283 ? -2.318 1.366 -8.070 1.00 85.88 283 TYR A N 1
ATOM 2124 C CA . TYR A 1 283 ? -3.310 0.388 -7.641 1.00 85.88 283 TYR A CA 1
ATOM 2125 C C . TYR A 1 283 ? -4.592 1.134 -7.264 1.00 85.88 283 TYR A C 1
ATOM 2127 O O . TYR A 1 283 ? -4.597 1.971 -6.358 1.00 85.88 283 TYR A O 1
ATOM 2135 N N . GLY A 1 284 ? -5.646 0.920 -8.047 1.00 82.44 284 GLY A N 1
ATOM 2136 C CA . GLY A 1 284 ? -6.903 1.642 -7.925 1.00 82.44 284 GLY A CA 1
ATOM 2137 C C . GLY A 1 284 ? -7.783 1.111 -6.788 1.00 82.44 284 GLY A C 1
ATOM 2138 O O . GLY A 1 284 ? -7.665 -0.049 -6.391 1.00 82.44 284 GLY A O 1
ATOM 2139 N N . PRO A 1 285 ? -8.721 1.930 -6.278 1.00 78.06 285 PRO A N 1
ATOM 2140 C CA . PRO A 1 285 ? -9.722 1.492 -5.297 1.00 78.06 285 PRO A CA 1
ATOM 2141 C C . PRO A 1 285 ? -10.672 0.410 -5.843 1.00 78.06 285 PRO A C 1
ATOM 2143 O O . PRO A 1 285 ? -11.365 -0.247 -5.073 1.00 78.06 285 PRO A O 1
ATOM 2146 N N . ASP A 1 286 ? -10.681 0.199 -7.160 1.00 80.56 286 ASP A N 1
ATOM 2147 C CA . ASP A 1 286 ? -11.383 -0.876 -7.859 1.00 80.56 286 ASP A CA 1
ATOM 2148 C C . ASP A 1 286 ? -10.624 -2.215 -7.868 1.00 80.56 286 ASP A C 1
ATOM 2150 O O . ASP A 1 286 ? -11.090 -3.178 -8.478 1.00 80.56 286 ASP A O 1
ATOM 2154 N N . GLY A 1 287 ? -9.459 -2.288 -7.215 1.00 80.38 287 GLY A N 1
ATOM 2155 C CA . GLY A 1 287 ? -8.637 -3.496 -7.144 1.00 80.38 287 GLY A CA 1
ATOM 2156 C C . GLY A 1 287 ? -7.872 -3.804 -8.433 1.00 80.38 287 GLY A C 1
ATOM 2157 O O . GLY A 1 287 ? -7.425 -4.933 -8.627 1.00 80.38 287 GLY A O 1
ATOM 2158 N N . ARG A 1 288 ? -7.733 -2.828 -9.339 1.00 88.69 288 ARG A N 1
ATOM 2159 C CA . ARG A 1 288 ? -6.998 -2.979 -10.602 1.00 88.69 288 ARG A CA 1
ATOM 2160 C C . ARG A 1 288 ? -5.670 -2.243 -10.570 1.00 88.69 288 ARG A C 1
ATOM 2162 O O . ARG A 1 288 ? -5.512 -1.220 -9.907 1.00 88.69 288 ARG A O 1
ATOM 2169 N N . ILE A 1 289 ? -4.721 -2.746 -11.347 1.00 91.25 289 ILE A N 1
ATOM 2170 C CA . ILE A 1 289 ? -3.493 -2.028 -11.674 1.00 91.25 289 ILE A CA 1
ATOM 2171 C C . ILE A 1 289 ? -3.784 -1.156 -12.881 1.00 91.25 289 ILE A C 1
ATOM 2173 O O . ILE A 1 289 ? -4.128 -1.673 -13.940 1.00 91.25 289 ILE A O 1
ATOM 2177 N N . TRP A 1 290 ? -3.612 0.147 -12.717 1.00 92.56 290 TRP A N 1
ATOM 2178 C CA . TRP A 1 290 ? -3.748 1.149 -13.759 1.00 92.56 290 TRP A CA 1
ATOM 2179 C C . TRP A 1 290 ? -2.375 1.630 -14.199 1.00 92.56 290 TRP A C 1
ATOM 2181 O O . TRP A 1 290 ? -1.530 1.955 -13.366 1.00 92.56 290 TRP A O 1
ATOM 2191 N N . LEU A 1 291 ? -2.169 1.681 -15.510 1.00 92.75 291 LEU A N 1
ATOM 2192 C CA . LEU A 1 291 ? -0.943 2.142 -16.145 1.00 92.75 291 LEU A CA 1
ATOM 2193 C C . LEU A 1 291 ? -1.275 3.312 -17.062 1.00 92.75 291 LEU A C 1
ATOM 2195 O O . LEU A 1 291 ? -2.151 3.214 -17.919 1.00 92.75 291 LEU A O 1
ATOM 2199 N N . PHE A 1 292 ? -0.566 4.413 -16.869 1.00 89.19 292 PHE A N 1
ATOM 2200 C CA . PHE A 1 292 ? -0.761 5.675 -17.561 1.00 89.19 292 PHE A CA 1
ATOM 2201 C C . PHE A 1 292 ? 0.495 6.044 -18.322 1.00 89.19 292 PHE A C 1
ATOM 2203 O O . PHE A 1 292 ? 1.610 5.901 -17.816 1.00 89.19 292 PHE A O 1
ATOM 2210 N N . HIS A 1 293 ? 0.306 6.615 -19.501 1.00 86.81 293 HIS A N 1
ATOM 2211 C CA . HIS A 1 293 ? 1.384 7.306 -20.186 1.00 86.81 293 HIS A CA 1
ATOM 2212 C C . HIS A 1 293 ? 1.757 8.597 -19.434 1.00 86.81 293 HIS A C 1
ATOM 2214 O O . HIS A 1 293 ? 0.860 9.279 -18.932 1.00 86.81 293 HIS A O 1
ATOM 2220 N N . ASP A 1 294 ? 3.038 8.991 -19.391 1.00 82.94 294 ASP A N 1
ATOM 2221 C CA . ASP A 1 294 ? 3.469 10.219 -18.693 1.00 82.94 294 ASP A CA 1
ATOM 2222 C C . ASP A 1 294 ? 2.705 11.483 -19.129 1.00 82.94 294 ASP A C 1
ATOM 2224 O O . ASP A 1 294 ? 2.293 12.265 -18.281 1.00 82.94 294 ASP A O 1
ATOM 2228 N N . ALA A 1 295 ? 2.439 11.657 -20.426 1.00 80.62 295 ALA A N 1
ATOM 2229 C CA . ALA A 1 295 ? 1.682 12.778 -20.980 1.00 80.62 295 ALA A CA 1
ATOM 2230 C C . ALA A 1 295 ? 0.235 12.885 -20.458 1.00 80.62 295 ALA A C 1
ATOM 2232 O O . ALA A 1 295 ? -0.386 13.942 -20.555 1.00 80.62 295 ALA A O 1
ATOM 2233 N N . THR A 1 296 ? -0.311 11.810 -19.886 1.00 82.44 296 THR A N 1
ATOM 2234 C CA . THR A 1 296 ? -1.677 11.791 -19.336 1.00 82.44 296 THR A CA 1
ATOM 2235 C C . THR A 1 296 ? -1.732 12.199 -17.866 1.00 82.44 296 THR A C 1
ATOM 2237 O O . THR A 1 296 ? -2.813 12.217 -17.275 1.00 82.44 296 THR A O 1
ATOM 2240 N N . VAL A 1 297 ? -0.585 12.531 -17.264 1.00 85.19 297 VAL A N 1
ATOM 2241 C CA . VAL A 1 297 ? -0.456 12.892 -15.853 1.00 85.19 297 VAL A CA 1
ATOM 2242 C C . VAL A 1 297 ? 0.381 14.167 -15.730 1.00 85.19 297 VAL A C 1
ATOM 2244 O O . VAL A 1 297 ? 1.482 14.247 -16.254 1.00 85.19 297 VAL A O 1
ATOM 2247 N N . SER A 1 298 ? -0.086 15.173 -14.989 1.00 85.75 298 SER A N 1
ATOM 2248 C CA . SER A 1 298 ? 0.590 16.483 -14.890 1.00 85.75 298 SER A CA 1
ATOM 2249 C C . SER A 1 298 ? 1.963 16.450 -14.210 1.00 85.75 298 SER A C 1
ATOM 2251 O O . SER A 1 298 ? 2.719 17.409 -14.308 1.00 85.75 298 SER A O 1
ATOM 2253 N N . CYS A 1 299 ? 2.261 15.384 -13.467 1.00 78.50 299 CYS A N 1
ATOM 2254 C CA . CYS A 1 299 ? 3.587 15.145 -12.898 1.00 78.50 299 CYS A CA 1
ATOM 2255 C C . CYS A 1 299 ? 4.554 14.506 -13.903 1.00 78.50 299 CYS A C 1
ATOM 2257 O O . CYS A 1 299 ? 5.734 14.359 -13.589 1.00 78.50 299 CYS A O 1
ATOM 2259 N N . GLY A 1 300 ? 4.048 14.100 -15.069 1.00 68.06 300 GLY A N 1
ATOM 2260 C CA . GLY A 1 300 ? 4.831 13.633 -16.199 1.00 68.06 300 GLY A CA 1
ATOM 2261 C C . GLY A 1 300 ? 5.486 14.779 -16.962 1.00 68.06 300 GLY A C 1
ATOM 2262 O O . GLY A 1 300 ? 5.208 15.958 -16.743 1.00 68.06 300 GLY A O 1
ATOM 2263 N N . SER A 1 301 ? 6.390 14.417 -17.871 1.00 64.12 301 SER A N 1
ATOM 2264 C CA . SER A 1 301 ? 7.190 15.383 -18.632 1.00 64.12 301 SER A CA 1
ATOM 2265 C C . SER A 1 301 ? 6.441 16.003 -19.817 1.00 64.12 301 SER A C 1
ATOM 2267 O O . SER A 1 301 ? 6.895 16.991 -20.392 1.00 64.12 301 SER A O 1
ATOM 2269 N N . GLY A 1 302 ? 5.268 15.451 -20.136 1.00 59.06 302 GLY A N 1
ATOM 2270 C CA . GLY A 1 302 ? 4.236 16.113 -20.918 1.00 59.06 302 GLY A CA 1
ATOM 2271 C C . GLY A 1 302 ? 4.359 16.018 -22.434 1.00 59.06 302 GLY A C 1
ATOM 2272 O O . GLY A 1 302 ? 3.488 16.584 -23.070 1.00 59.06 302 GLY A O 1
ATOM 2273 N N . ASN A 1 303 ? 5.361 15.347 -23.026 1.00 57.31 303 ASN A N 1
ATOM 2274 C CA . ASN A 1 303 ? 5.515 15.270 -24.496 1.00 57.31 303 ASN A CA 1
ATOM 2275 C C . ASN A 1 303 ? 6.487 14.162 -24.975 1.00 57.31 303 ASN A C 1
ATOM 2277 O O . ASN A 1 303 ? 7.386 14.426 -25.774 1.00 57.31 303 ASN A O 1
ATOM 2281 N N . ILE A 1 304 ? 6.351 12.918 -24.504 1.00 58.25 304 ILE A N 1
ATOM 2282 C CA . ILE A 1 304 ? 7.117 11.787 -25.065 1.00 58.25 304 ILE A CA 1
ATOM 2283 C C . ILE A 1 304 ? 6.194 11.001 -26.011 1.00 58.25 304 ILE A C 1
ATOM 2285 O O . ILE A 1 304 ? 5.132 10.569 -25.575 1.00 58.25 304 ILE A O 1
ATOM 2289 N N . PRO A 1 305 ? 6.525 10.826 -27.302 1.00 54.19 305 PRO A N 1
ATOM 2290 C CA . PRO A 1 305 ? 5.707 10.013 -28.199 1.00 54.19 305 PRO A CA 1
ATOM 2291 C C . PRO A 1 305 ? 5.804 8.519 -27.856 1.00 54.19 305 PRO A C 1
ATOM 2293 O O . PRO A 1 305 ? 6.893 8.038 -27.560 1.00 54.19 305 PRO A O 1
ATOM 2296 N N . ALA A 1 306 ? 4.671 7.816 -27.972 1.00 55.62 306 ALA A N 1
ATOM 2297 C CA . ALA A 1 306 ? 4.437 6.365 -27.906 1.00 55.62 306 ALA A CA 1
ATOM 2298 C C . ALA A 1 306 ? 5.439 5.515 -27.095 1.00 55.62 306 ALA A C 1
ATOM 2300 O O . ALA A 1 306 ? 6.548 5.196 -27.535 1.00 55.62 306 ALA A O 1
ATOM 2301 N N . LEU A 1 307 ? 4.965 5.047 -25.943 1.00 69.50 307 LEU A N 1
ATOM 2302 C CA . LEU A 1 307 ? 5.691 4.176 -25.029 1.00 69.50 307 LEU A CA 1
ATOM 2303 C C . LEU A 1 307 ? 5.181 2.742 -25.129 1.00 69.50 307 LEU A C 1
ATOM 2305 O O . LEU A 1 307 ? 3.973 2.493 -25.134 1.00 69.50 307 LEU A O 1
ATOM 2309 N N . GLY A 1 308 ? 6.115 1.796 -25.185 1.00 76.44 308 GLY A N 1
ATOM 2310 C CA . GLY A 1 308 ? 5.808 0.373 -25.138 1.00 76.44 308 GLY A CA 1
ATOM 2311 C C . GLY A 1 308 ? 6.048 -0.167 -23.736 1.00 76.44 308 GLY A C 1
ATOM 2312 O O . GLY A 1 308 ? 7.188 -0.161 -23.279 1.00 76.44 308 GLY A O 1
ATOM 2313 N N . ILE A 1 309 ? 5.011 -0.662 -23.062 1.00 85.50 309 ILE A N 1
ATOM 2314 C CA . ILE A 1 309 ? 5.192 -1.531 -21.898 1.00 85.50 309 ILE A CA 1
ATOM 2315 C C . ILE A 1 309 ? 5.506 -2.915 -22.445 1.00 85.50 309 ILE A C 1
ATOM 2317 O O . ILE A 1 309 ? 4.620 -3.631 -22.908 1.00 85.50 309 ILE A O 1
ATOM 2321 N N . ARG A 1 310 ? 6.784 -3.286 -22.416 1.00 85.00 310 ARG A N 1
ATOM 2322 C CA . ARG A 1 310 ? 7.244 -4.590 -22.906 1.00 85.00 310 ARG A CA 1
ATOM 2323 C C . ARG A 1 310 ? 6.648 -5.719 -22.109 1.00 85.00 310 ARG A C 1
ATOM 2325 O O . ARG A 1 310 ? 6.281 -6.747 -22.667 1.00 85.00 310 ARG A O 1
ATOM 2332 N N . ARG A 1 311 ? 6.543 -5.498 -20.804 1.00 86.25 311 ARG A N 1
ATOM 2333 C CA . ARG A 1 311 ? 6.139 -6.525 -19.869 1.00 86.25 311 ARG A CA 1
ATOM 2334 C C . ARG A 1 311 ? 5.514 -5.907 -18.628 1.00 86.25 311 ARG A C 1
ATOM 2336 O O . ARG A 1 311 ? 5.914 -4.831 -18.179 1.00 86.25 311 ARG A O 1
ATOM 2343 N N . LEU A 1 312 ? 4.530 -6.602 -18.082 1.00 89.69 312 LEU A N 1
ATOM 2344 C CA . LEU A 1 312 ? 3.919 -6.340 -16.790 1.00 89.69 312 LEU A CA 1
ATOM 2345 C C . LEU A 1 312 ? 3.800 -7.668 -16.057 1.00 89.69 312 LEU A C 1
ATOM 2347 O O . LEU A 1 312 ? 2.967 -8.502 -16.414 1.00 89.69 312 LEU A O 1
ATOM 2351 N N . ASP A 1 313 ? 4.604 -7.841 -15.018 1.00 87.31 313 ASP A N 1
ATOM 2352 C CA . ASP A 1 313 ? 4.577 -9.030 -14.177 1.00 87.31 313 ASP A CA 1
ATOM 2353 C C . ASP A 1 313 ? 4.018 -8.701 -12.799 1.00 87.31 313 ASP A C 1
ATOM 2355 O O . ASP A 1 313 ? 4.171 -7.591 -12.299 1.00 87.31 313 ASP A O 1
ATOM 2359 N N . VAL A 1 314 ? 3.421 -9.690 -12.147 1.00 87.31 314 VAL A N 1
ATOM 2360 C CA . VAL A 1 314 ? 3.064 -9.640 -10.730 1.00 87.31 314 VAL A CA 1
ATOM 2361 C C . VAL A 1 314 ? 3.779 -10.730 -9.967 1.00 87.31 314 VAL A C 1
ATOM 2363 O O . VAL A 1 314 ? 3.872 -11.866 -10.427 1.00 87.31 314 VAL A O 1
ATOM 2366 N N . TYR A 1 315 ? 4.262 -10.390 -8.779 1.00 80.75 315 TYR A N 1
ATOM 2367 C CA . TYR A 1 315 ? 4.871 -11.352 -7.876 1.00 80.75 315 TYR A CA 1
ATOM 2368 C C . TYR A 1 315 ? 3.858 -11.822 -6.839 1.00 80.75 315 TYR A C 1
ATOM 2370 O O . TYR A 1 315 ? 3.249 -11.012 -6.141 1.00 80.75 315 TYR A O 1
ATOM 2378 N N . THR A 1 316 ? 3.710 -13.135 -6.708 1.00 75.81 316 THR A N 1
ATOM 2379 C CA . THR A 1 316 ? 2.713 -13.771 -5.827 1.00 75.81 316 THR A CA 1
ATOM 2380 C C . THR A 1 316 ? 3.310 -14.403 -4.568 1.00 75.81 316 THR A C 1
ATOM 2382 O O . THR A 1 316 ? 2.646 -15.170 -3.876 1.00 75.81 316 THR A O 1
ATOM 2385 N N . GLY A 1 317 ? 4.597 -14.171 -4.290 1.00 68.69 317 GLY A N 1
ATOM 2386 C CA . GLY A 1 317 ? 5.338 -14.915 -3.264 1.00 68.69 317 GLY A CA 1
ATOM 2387 C C . GLY A 1 317 ? 5.861 -16.273 -3.745 1.00 68.69 317 GLY A C 1
ATOM 2388 O O . GLY A 1 317 ? 6.919 -16.696 -3.295 1.00 68.69 317 GLY A O 1
ATOM 2389 N N . ALA A 1 318 ? 5.170 -16.923 -4.688 1.00 71.12 318 ALA A N 1
ATOM 2390 C CA . ALA A 1 318 ? 5.598 -18.182 -5.308 1.00 71.12 318 ALA A CA 1
ATOM 2391 C C . ALA A 1 318 ? 6.405 -17.983 -6.605 1.00 71.12 318 ALA A C 1
ATOM 2393 O O . ALA A 1 318 ? 7.062 -18.906 -7.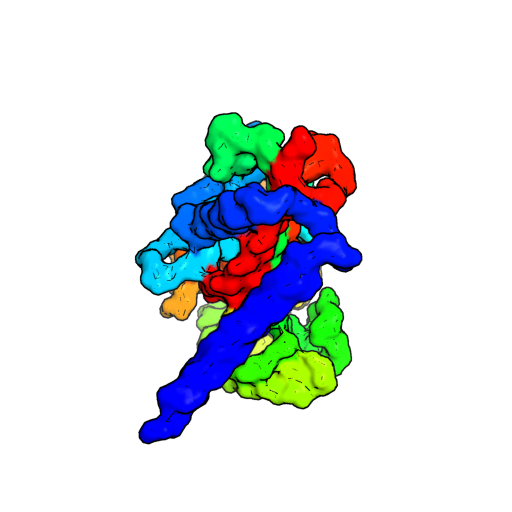079 1.00 71.12 318 ALA A O 1
ATOM 2394 N N . GLY A 1 319 ? 6.345 -16.786 -7.189 1.00 73.75 319 GLY A N 1
ATOM 2395 C CA . GLY A 1 319 ? 7.009 -16.457 -8.444 1.00 73.75 319 GLY A CA 1
ATOM 2396 C C . GLY A 1 319 ? 6.312 -15.322 -9.185 1.00 73.75 319 GLY A C 1
ATOM 2397 O O . GLY A 1 319 ? 5.320 -14.757 -8.704 1.00 73.75 319 GLY A O 1
ATOM 2398 N N . PHE A 1 320 ? 6.853 -14.996 -10.357 1.00 80.94 320 PHE A N 1
ATOM 2399 C CA . PHE A 1 320 ? 6.289 -13.998 -11.257 1.00 80.94 320 PHE A CA 1
ATOM 2400 C C . PHE A 1 320 ? 5.277 -14.617 -12.216 1.00 80.94 320 PHE A C 1
ATOM 2402 O O . PHE A 1 320 ? 5.507 -15.683 -12.784 1.00 80.94 320 PHE A O 1
ATOM 2409 N N . ILE A 1 321 ? 4.173 -13.907 -12.414 1.00 88.62 321 ILE A N 1
ATOM 2410 C CA . ILE A 1 321 ? 3.160 -14.201 -13.422 1.00 88.62 321 ILE A CA 1
ATOM 2411 C C . ILE A 1 321 ? 3.065 -12.984 -14.327 1.00 88.62 321 ILE A C 1
ATOM 2413 O O . ILE A 1 321 ? 2.888 -11.866 -13.849 1.00 88.62 321 ILE A O 1
ATOM 2417 N N . THR A 1 322 ? 3.159 -13.193 -15.631 1.00 90.81 322 THR A N 1
ATOM 2418 C CA . THR A 1 322 ? 3.014 -12.113 -16.603 1.00 90.81 322 THR A CA 1
ATOM 2419 C C . THR A 1 322 ? 1.537 -11.824 -16.861 1.00 90.81 322 THR A C 1
ATOM 2421 O O . THR A 1 322 ? 0.785 -12.723 -17.228 1.00 90.81 322 THR A O 1
ATOM 2424 N N . LEU A 1 323 ? 1.113 -10.574 -16.652 1.00 91.81 323 LEU A N 1
ATOM 2425 C CA . LEU A 1 323 ? -0.269 -10.121 -16.856 1.00 91.81 323 LEU A CA 1
ATOM 2426 C C . LEU A 1 323 ? -0.491 -9.476 -18.227 1.00 91.81 323 LEU A C 1
ATOM 2428 O O . LEU A 1 323 ? -1.583 -9.579 -18.790 1.00 91.81 323 LEU A O 1
ATOM 2432 N N . ALA A 1 324 ? 0.527 -8.796 -18.756 1.00 91.06 324 ALA A N 1
ATOM 2433 C CA . ALA A 1 324 ? 0.488 -8.172 -20.073 1.00 91.06 324 ALA A CA 1
ATOM 2434 C C . ALA A 1 324 ? 1.899 -8.058 -20.663 1.00 91.06 324 ALA A C 1
ATOM 2436 O O . ALA A 1 324 ? 2.868 -7.916 -19.920 1.00 91.06 324 ALA A O 1
ATOM 2437 N N . ASN A 1 325 ? 1.991 -8.084 -21.992 1.00 90.06 325 ASN A N 1
ATOM 2438 C CA . ASN A 1 325 ? 3.218 -7.865 -22.758 1.00 90.06 325 ASN A CA 1
ATOM 2439 C C . ASN A 1 325 ? 2.919 -6.988 -23.971 1.00 90.06 325 ASN A C 1
ATOM 2441 O O . ASN A 1 325 ? 1.780 -6.969 -24.439 1.00 90.06 325 ASN A O 1
ATOM 2445 N N . ASP A 1 326 ? 3.948 -6.302 -24.468 1.00 87.50 326 ASP A N 1
ATOM 2446 C CA . ASP A 1 326 ? 3.917 -5.498 -25.697 1.00 87.50 326 ASP A CA 1
ATOM 2447 C C . ASP A 1 326 ? 2.717 -4.543 -25.798 1.00 87.50 326 ASP A C 1
ATOM 2449 O O . ASP A 1 326 ? 2.103 -4.354 -26.850 1.00 87.50 326 ASP A O 1
ATOM 2453 N N . VAL A 1 327 ? 2.393 -3.910 -24.672 1.00 88.44 327 VAL A N 1
ATOM 2454 C CA . VAL A 1 327 ? 1.318 -2.927 -24.577 1.00 88.44 327 VAL A CA 1
ATOM 2455 C C . VAL A 1 327 ? 1.816 -1.607 -25.140 1.00 88.44 327 VAL A C 1
ATOM 2457 O O . VAL A 1 327 ? 2.851 -1.095 -24.721 1.00 88.44 327 VAL A O 1
ATOM 2460 N N . VAL A 1 328 ? 1.060 -1.008 -26.048 1.00 87.25 328 VAL A N 1
ATOM 2461 C CA . VAL A 1 328 ? 1.359 0.306 -26.613 1.00 87.25 328 VAL A CA 1
ATOM 2462 C C . VAL A 1 328 ? 0.452 1.336 -25.959 1.00 87.25 328 VAL A C 1
ATOM 2464 O O . VAL A 1 328 ? -0.760 1.357 -26.188 1.00 87.25 328 VAL A O 1
ATOM 2467 N N . LEU A 1 329 ? 1.053 2.213 -25.155 1.00 85.12 329 LEU A N 1
ATOM 2468 C CA . LEU A 1 329 ? 0.389 3.420 -24.692 1.00 85.12 329 LEU A CA 1
ATOM 2469 C C . LEU A 1 329 ? 0.697 4.544 -25.682 1.00 85.12 329 LEU A C 1
ATOM 2471 O O . LEU A 1 329 ? 1.843 4.952 -25.864 1.00 85.12 329 LEU A O 1
ATOM 2475 N N . ASP A 1 330 ? -0.351 5.029 -26.331 1.00 80.88 330 ASP A N 1
ATOM 2476 C CA . ASP A 1 330 ? -0.320 6.138 -27.270 1.00 80.88 330 ASP A CA 1
ATOM 2477 C C . ASP A 1 330 ? -1.464 7.094 -26.912 1.00 80.88 330 ASP A C 1
ATOM 2479 O O . ASP A 1 330 ? -2.621 6.849 -27.277 1.00 80.88 330 ASP A O 1
ATOM 2483 N N . PRO A 1 331 ? -1.170 8.174 -26.167 1.00 71.06 331 PRO A N 1
ATOM 2484 C CA . PRO A 1 331 ? -2.169 9.157 -25.789 1.00 71.06 331 PRO A CA 1
ATOM 2485 C C . PRO A 1 331 ? -2.643 9.997 -26.982 1.00 71.06 331 PRO A C 1
ATOM 2487 O O . PRO A 1 331 ? -3.567 10.780 -26.794 1.00 71.06 331 PRO A O 1
ATOM 2490 N N . GLY A 1 332 ? -2.069 9.810 -28.181 1.00 65.62 332 GLY A N 1
ATOM 2491 C CA . GLY A 1 332 ? -2.461 10.459 -29.424 1.00 65.62 332 GLY A CA 1
ATOM 2492 C C . GLY A 1 332 ? -2.123 11.950 -29.456 1.00 65.62 332 GLY A C 1
ATOM 2493 O O . GLY A 1 332 ? -2.602 12.736 -28.647 1.00 65.62 332 GLY A O 1
ATOM 2494 N N . VAL A 1 333 ? -1.361 12.378 -30.462 1.00 53.00 333 VAL A N 1
ATOM 2495 C CA . VAL A 1 333 ? -1.191 13.802 -30.805 1.00 53.00 333 VAL A CA 1
ATOM 2496 C C . VAL A 1 333 ? -2.084 14.096 -32.023 1.00 53.00 333 VAL A C 1
ATOM 2498 O O . VAL A 1 333 ? -1.603 14.264 -33.137 1.00 53.00 333 VAL A O 1
ATOM 2501 N N . GLY A 1 334 ? -3.414 14.016 -31.875 1.00 46.06 334 GLY A N 1
ATOM 2502 C CA . GLY A 1 334 ? -4.342 14.185 -33.008 1.00 46.06 334 GLY A CA 1
ATOM 2503 C C . GLY A 1 334 ? -5.829 13.979 -32.687 1.00 46.06 334 GLY A C 1
ATOM 2504 O O . GLY A 1 334 ? -6.186 13.470 -31.632 1.00 46.06 334 GLY A O 1
ATOM 2505 N N . SER A 1 335 ? -6.707 14.351 -33.625 1.00 42.00 335 SER A N 1
ATOM 2506 C CA . SER A 1 335 ? -8.172 14.496 -33.481 1.00 42.00 335 SER A CA 1
ATOM 2507 C C . SER A 1 335 ? -9.003 13.207 -33.302 1.00 42.00 335 SER A C 1
ATOM 2509 O O . SER A 1 335 ? -10.224 13.248 -33.446 1.00 42.00 335 SER A O 1
ATOM 2511 N N . GLY A 1 336 ? -8.392 12.054 -33.003 1.00 55.66 336 GLY A N 1
ATOM 2512 C CA . GLY A 1 336 ? -9.142 10.811 -32.766 1.00 55.66 336 GLY A CA 1
ATOM 2513 C C . GLY A 1 336 ? -9.411 10.540 -31.287 1.00 55.66 336 GLY A C 1
ATOM 2514 O O . GLY A 1 336 ? -8.670 10.991 -30.421 1.00 55.66 336 GLY A O 1
ATOM 2515 N N . SER A 1 337 ? -10.452 9.758 -30.996 1.00 63.00 337 SER A N 1
ATOM 2516 C CA . SER A 1 337 ? -10.809 9.379 -29.626 1.00 63.00 337 SER A CA 1
ATOM 2517 C C . SER A 1 337 ? -9.745 8.467 -29.009 1.00 63.00 337 SER A C 1
ATOM 2519 O O . SER A 1 337 ? -9.562 7.330 -29.453 1.00 63.00 337 SER A O 1
ATOM 2521 N N . VAL A 1 338 ? -9.062 8.959 -27.982 1.00 73.88 338 VAL A N 1
ATOM 2522 C CA . VAL A 1 338 ? -8.118 8.188 -27.169 1.00 73.88 338 VAL A CA 1
ATOM 2523 C C . VAL A 1 338 ? -8.895 7.231 -26.262 1.00 73.88 338 VAL A C 1
ATOM 2525 O O . VAL A 1 338 ? -9.932 7.603 -25.709 1.00 73.88 338 VAL A O 1
ATOM 2528 N N . LYS A 1 339 ? -8.416 5.993 -26.122 1.00 83.25 339 LYS A N 1
ATOM 2529 C CA . LYS A 1 339 ? -9.103 4.913 -25.403 1.00 83.25 339 LYS A CA 1
ATOM 2530 C C . LYS A 1 339 ? -8.457 4.601 -24.059 1.00 83.25 339 LYS A C 1
ATOM 2532 O O . LYS A 1 339 ? -7.304 4.943 -23.792 1.00 83.25 339 LYS A O 1
ATOM 2537 N N . VAL A 1 340 ? -9.241 3.927 -23.227 1.00 87.69 340 VAL A N 1
ATOM 2538 C CA . VAL A 1 340 ? -8.809 3.307 -21.979 1.00 87.69 340 VAL A CA 1
ATOM 2539 C C . VAL A 1 340 ? -9.416 1.922 -21.946 1.00 87.69 340 VAL A C 1
ATOM 2541 O O . VAL A 1 340 ? -10.636 1.791 -22.018 1.00 87.69 340 VAL A O 1
ATOM 2544 N N . ASP A 1 341 ? -8.570 0.905 -21.882 1.00 90.94 341 ASP A N 1
ATOM 2545 C CA . ASP A 1 341 ? -8.992 -0.485 -22.043 1.00 90.94 341 ASP A CA 1
ATOM 2546 C C . ASP A 1 341 ? -8.117 -1.422 -21.198 1.00 90.94 341 ASP A C 1
ATOM 2548 O O . ASP A 1 341 ? -7.162 -0.990 -20.550 1.00 90.94 341 ASP A O 1
ATOM 2552 N N . ALA A 1 342 ? -8.440 -2.711 -21.172 1.00 92.88 342 ALA A N 1
ATOM 2553 C CA . ALA A 1 342 ? -7.548 -3.717 -20.621 1.00 92.88 342 ALA A CA 1
ATOM 2554 C C . ALA A 1 342 ? -6.198 -3.673 -21.358 1.00 92.88 342 ALA A C 1
ATOM 2556 O O . ALA A 1 342 ? -6.154 -3.485 -22.574 1.00 92.88 342 ALA A O 1
ATOM 2557 N N . CYS A 1 343 ? -5.084 -3.877 -20.651 1.00 92.31 343 CYS A N 1
ATOM 2558 C CA . CYS A 1 343 ? -3.752 -3.763 -21.261 1.00 92.31 343 CYS A CA 1
ATOM 2559 C C . CYS A 1 343 ? -3.539 -4.723 -22.443 1.00 92.31 343 CYS A C 1
ATOM 2561 O O . CYS A 1 343 ? -2.826 -4.381 -23.377 1.00 92.31 343 CYS A O 1
ATOM 2563 N N . GLN A 1 344 ? -4.221 -5.870 -22.464 1.00 90.62 344 GLN A N 1
ATOM 2564 C CA . GLN A 1 344 ? -4.189 -6.818 -23.587 1.00 90.62 344 GLN A CA 1
ATOM 2565 C C . GLN A 1 344 ? -4.847 -6.276 -24.871 1.00 90.62 344 GLN A C 1
ATOM 2567 O O . GLN A 1 344 ? -4.506 -6.717 -25.963 1.00 90.62 344 GLN A O 1
ATOM 2572 N N . SER A 1 345 ? -5.760 -5.308 -24.755 1.00 89.75 345 SER A N 1
ATOM 2573 C CA . SER A 1 345 ? -6.430 -4.648 -25.886 1.00 89.75 345 SER A CA 1
ATOM 2574 C C . SER A 1 345 ? -5.634 -3.458 -26.433 1.00 89.75 345 SER A C 1
ATOM 2576 O O . SER A 1 345 ? -5.955 -2.915 -27.491 1.00 89.75 345 SER A O 1
ATOM 2578 N N . CYS A 1 346 ? -4.604 -3.019 -25.710 1.00 87.31 346 CYS A N 1
ATOM 2579 C CA . CYS A 1 346 ? -3.812 -1.845 -26.043 1.00 87.31 346 CYS A CA 1
ATOM 2580 C C . CYS A 1 346 ? -2.601 -2.228 -26.898 1.00 87.31 346 CYS A C 1
ATOM 2582 O O . CYS A 1 346 ? -1.458 -2.136 -26.464 1.00 87.31 346 CYS A O 1
ATOM 2584 N N . THR A 1 347 ? -2.865 -2.675 -28.124 1.00 82.81 347 THR A N 1
ATOM 2585 C CA . THR A 1 347 ? -1.848 -3.041 -29.121 1.00 82.81 347 THR A CA 1
ATOM 2586 C C . THR A 1 347 ? -1.600 -1.902 -30.118 1.00 82.81 347 THR A C 1
ATOM 2588 O O . THR A 1 347 ? -2.228 -0.841 -30.051 1.00 82.81 347 THR A O 1
ATOM 2591 N N . SER A 1 348 ? -0.692 -2.098 -31.081 1.00 69.00 348 SER A N 1
ATOM 2592 C CA . SER A 1 348 ? -0.400 -1.117 -32.138 1.00 69.00 348 SER A CA 1
ATOM 2593 C C . SER A 1 348 ? -1.691 -0.592 -32.798 1.00 69.00 348 SER A C 1
ATOM 2595 O O . SER A 1 348 ? -2.517 -1.380 -33.253 1.00 69.00 348 SER A O 1
ATOM 2597 N N . ASN A 1 349 ? -1.856 0.738 -32.848 1.00 65.56 349 ASN A N 1
ATOM 2598 C CA . ASN A 1 349 ? -3.034 1.488 -33.335 1.00 65.56 349 ASN A CA 1
ATOM 2599 C C . ASN A 1 349 ? -4.268 1.564 -32.409 1.00 65.56 349 ASN A C 1
ATOM 2601 O O . ASN A 1 349 ? -5.252 2.206 -32.783 1.00 65.56 349 ASN A O 1
ATOM 2605 N N . ALA A 1 350 ? -4.235 0.999 -31.196 1.00 66.00 350 ALA A N 1
ATOM 2606 C CA . ALA A 1 350 ? -5.361 1.075 -30.255 1.00 66.00 350 ALA A CA 1
ATOM 2607 C C . ALA A 1 350 ? -5.598 2.485 -29.671 1.00 66.00 350 ALA A C 1
ATOM 2609 O O . ALA A 1 350 ? -6.702 2.769 -29.201 1.00 66.00 350 ALA A O 1
ATOM 2610 N N . ARG A 1 351 ? -4.588 3.373 -29.734 1.00 78.69 351 ARG A N 1
ATOM 2611 C CA . ARG A 1 351 ? -4.599 4.739 -29.165 1.00 78.69 351 ARG A CA 1
ATOM 2612 C C . ARG A 1 351 ? -4.989 4.751 -27.684 1.00 78.69 351 ARG A C 1
ATOM 2614 O O . ARG A 1 351 ? -5.868 5.508 -27.268 1.00 78.69 351 ARG A O 1
ATOM 2621 N N . CYS A 1 352 ? -4.394 3.856 -26.898 1.00 84.88 352 CYS A N 1
ATOM 2622 C CA . CYS A 1 352 ? -4.639 3.794 -25.463 1.00 84.88 352 CYS A CA 1
ATOM 2623 C C . CYS A 1 352 ? -3.828 4.860 -24.721 1.00 84.88 352 CYS A C 1
ATOM 2625 O O . CYS A 1 352 ? -2.604 4.802 -24.710 1.00 84.88 352 CYS A O 1
ATOM 2627 N N . ALA A 1 353 ? -4.488 5.782 -24.023 1.00 83.12 353 ALA A N 1
ATOM 2628 C CA . ALA A 1 353 ? -3.800 6.690 -23.093 1.00 83.12 353 ALA A CA 1
ATOM 2629 C C . ALA A 1 353 ? -3.411 6.001 -21.782 1.00 83.12 353 ALA A C 1
ATOM 2631 O O . ALA A 1 353 ? -2.432 6.371 -21.132 1.00 83.12 353 ALA A O 1
ATOM 2632 N N . ALA A 1 354 ? -4.228 5.037 -21.374 1.00 89.12 354 ALA A N 1
ATOM 2633 C CA . ALA A 1 354 ? -4.055 4.271 -20.160 1.00 89.12 354 ALA A CA 1
ATOM 2634 C C . ALA A 1 354 ? -4.618 2.868 -20.368 1.00 89.12 354 ALA A C 1
ATOM 2636 O O . ALA A 1 354 ? -5.491 2.662 -21.218 1.00 89.12 354 ALA A O 1
ATOM 2637 N N . CYS A 1 355 ? -4.147 1.922 -19.569 1.00 92.62 355 CYS A N 1
ATOM 2638 C CA . CYS A 1 355 ? -4.693 0.579 -19.549 1.00 92.62 355 CYS A CA 1
ATOM 2639 C C . CYS A 1 355 ? -4.789 0.016 -18.135 1.00 92.62 355 CYS A C 1
ATOM 2641 O O . CYS A 1 355 ? -4.219 0.578 -17.196 1.00 92.62 355 CYS A O 1
ATOM 2643 N N . TRP A 1 356 ? -5.519 -1.088 -17.982 1.00 94.19 356 TRP A N 1
ATOM 2644 C CA . TRP A 1 356 ? -5.643 -1.776 -16.701 1.00 94.19 356 TRP A CA 1
ATOM 2645 C C . TRP A 1 356 ? -5.480 -3.294 -16.797 1.00 94.19 356 TRP A C 1
ATOM 2647 O O . TRP A 1 356 ? -5.740 -3.905 -17.833 1.00 94.19 356 TRP A O 1
ATOM 2657 N N . VAL A 1 357 ? -5.082 -3.908 -15.683 1.00 94.56 357 VAL A N 1
ATOM 2658 C CA . VAL A 1 357 ? -5.149 -5.360 -15.455 1.00 94.56 357 VAL A CA 1
ATOM 2659 C C . VAL A 1 357 ? -5.668 -5.647 -14.049 1.00 94.56 357 VAL A C 1
ATOM 2661 O O . VAL A 1 357 ? -5.494 -4.840 -13.134 1.00 94.56 357 VAL A O 1
ATOM 2664 N N . THR A 1 358 ? -6.282 -6.811 -13.860 1.00 90.75 358 THR A N 1
ATOM 2665 C CA . THR A 1 358 ? -6.669 -7.295 -12.530 1.00 90.75 358 THR A CA 1
ATOM 2666 C C . THR A 1 358 ? -5.593 -8.255 -12.024 1.00 90.75 358 THR A C 1
ATOM 2668 O O . THR A 1 358 ? -5.392 -9.299 -12.651 1.00 90.75 358 THR A O 1
ATOM 2671 N N . PRO A 1 359 ? -4.880 -7.936 -10.932 1.00 87.38 359 PRO A N 1
ATOM 2672 C CA . PRO A 1 359 ? -3.931 -8.869 -10.344 1.00 87.38 359 PRO A CA 1
ATOM 2673 C C . PRO A 1 359 ? -4.649 -10.049 -9.665 1.00 87.38 359 PRO A C 1
ATOM 2675 O O . PRO A 1 359 ? -5.797 -9.916 -9.237 1.00 87.38 359 PRO A O 1
ATOM 2678 N N . PRO A 1 360 ? -3.983 -11.207 -9.519 1.00 82.44 360 PRO A N 1
ATOM 2679 C CA . PRO A 1 360 ? -4.486 -12.285 -8.678 1.00 82.44 360 PRO A CA 1
ATOM 2680 C C . PRO A 1 360 ? -4.489 -11.857 -7.200 1.00 82.44 360 PRO A C 1
ATOM 2682 O O . PRO A 1 360 ? -3.677 -11.036 -6.777 1.00 82.44 360 PRO A O 1
ATOM 2685 N N . ALA A 1 361 ? -5.386 -12.440 -6.399 1.00 71.38 361 ALA A N 1
ATOM 2686 C CA . ALA A 1 361 ? -5.662 -12.008 -5.021 1.00 71.38 361 ALA A CA 1
ATOM 2687 C C . ALA A 1 361 ? -4.470 -12.103 -4.043 1.00 71.38 361 ALA A C 1
ATOM 2689 O O . ALA A 1 361 ? -4.497 -11.494 -2.979 1.00 71.38 361 ALA A O 1
ATOM 2690 N N . ASN A 1 362 ? -3.433 -12.870 -4.380 1.00 72.56 362 ASN A N 1
ATOM 2691 C CA . ASN A 1 362 ? -2.214 -13.048 -3.585 1.00 72.56 362 ASN A CA 1
ATOM 2692 C C . ASN A 1 362 ? -1.002 -12.284 -4.148 1.00 72.56 362 ASN A C 1
ATOM 2694 O O . ASN A 1 362 ? 0.130 -12.528 -3.730 1.00 72.56 362 ASN A O 1
ATOM 2698 N N . ALA A 1 363 ? -1.203 -11.416 -5.139 1.00 78.75 363 ALA A N 1
ATOM 2699 C CA . ALA A 1 363 ? -0.121 -10.614 -5.682 1.00 78.75 363 ALA A CA 1
ATOM 2700 C C . ALA A 1 363 ? 0.312 -9.534 -4.680 1.00 78.75 363 ALA A C 1
ATOM 2702 O O . ALA A 1 363 ? -0.507 -8.790 -4.150 1.00 78.75 363 ALA A O 1
ATOM 2703 N N . LEU A 1 364 ? 1.620 -9.427 -4.455 1.00 75.31 364 LEU A N 1
ATOM 2704 C CA . LEU A 1 364 ? 2.206 -8.476 -3.510 1.00 75.31 364 LEU A CA 1
ATOM 2705 C C . LEU A 1 364 ? 2.519 -7.136 -4.186 1.00 75.31 364 LEU A C 1
ATOM 2707 O O . LEU A 1 364 ? 2.235 -6.066 -3.648 1.00 75.31 364 LEU A O 1
ATOM 2711 N N . PHE A 1 365 ? 3.088 -7.192 -5.388 1.00 79.56 365 PHE A N 1
ATOM 2712 C CA . PHE A 1 365 ? 3.424 -6.032 -6.211 1.00 79.56 365 PHE A CA 1
ATOM 2713 C C . PHE A 1 365 ? 3.432 -6.418 -7.693 1.00 79.56 365 PHE A C 1
ATOM 2715 O O . PHE A 1 365 ? 3.576 -7.593 -8.046 1.00 79.56 365 PHE A O 1
ATOM 2722 N N . ALA A 1 366 ? 3.307 -5.412 -8.553 1.00 86.38 366 ALA A N 1
ATOM 2723 C CA . ALA A 1 366 ? 3.522 -5.521 -9.986 1.00 86.38 366 ALA A CA 1
ATOM 2724 C C . ALA A 1 366 ? 4.809 -4.808 -10.398 1.00 86.38 366 ALA A C 1
ATOM 2726 O O . ALA A 1 366 ? 5.173 -3.797 -9.802 1.00 86.38 366 ALA A O 1
ATOM 2727 N N . VAL A 1 367 ? 5.469 -5.306 -11.436 1.00 84.00 367 VAL A N 1
ATOM 2728 C CA . VAL A 1 367 ? 6.636 -4.693 -12.066 1.00 84.00 367 VAL A CA 1
ATOM 2729 C C . VAL A 1 367 ? 6.281 -4.415 -13.518 1.00 84.00 367 VAL A C 1
ATOM 2731 O O . VAL A 1 367 ? 5.889 -5.330 -14.240 1.00 84.00 367 VAL A O 1
ATOM 2734 N N . ALA A 1 368 ? 6.386 -3.156 -13.933 1.00 87.12 368 ALA A N 1
ATOM 2735 C CA . ALA A 1 368 ? 6.150 -2.754 -15.313 1.00 87.12 368 ALA A CA 1
ATOM 2736 C C . ALA A 1 368 ? 7.453 -2.251 -15.936 1.00 87.12 368 ALA A C 1
ATOM 2738 O O . ALA A 1 368 ? 8.099 -1.354 -15.385 1.00 87.12 368 ALA A O 1
ATOM 2739 N N . TRP A 1 369 ? 7.801 -2.811 -17.094 1.00 82.81 369 TRP A N 1
ATOM 2740 C CA . TRP A 1 369 ? 8.946 -2.401 -17.904 1.00 82.81 369 TRP A CA 1
ATOM 2741 C C . TRP A 1 369 ? 8.446 -1.618 -19.101 1.00 82.81 369 TRP A C 1
ATOM 2743 O O . TRP A 1 369 ? 7.702 -2.152 -19.926 1.00 82.81 369 TRP A O 1
ATOM 2753 N N . ALA A 1 370 ? 8.860 -0.361 -19.192 1.00 83.56 370 ALA A N 1
ATOM 2754 C CA . ALA A 1 370 ? 8.504 0.510 -20.296 1.00 83.56 370 ALA A CA 1
ATOM 2755 C C . ALA A 1 370 ? 9.748 0.968 -21.043 1.00 83.56 370 ALA A C 1
ATOM 2757 O O . ALA A 1 370 ? 10.755 1.316 -20.432 1.00 83.56 370 ALA A O 1
ATOM 2758 N N . GLU A 1 371 ? 9.646 1.018 -22.361 1.00 81.88 371 GLU A N 1
ATOM 2759 C CA . GLU A 1 371 ? 10.682 1.526 -23.248 1.00 81.88 371 GLU A CA 1
ATOM 2760 C C . GLU A 1 371 ? 10.179 2.735 -24.021 1.00 81.88 371 GLU A C 1
ATOM 2762 O O . GLU A 1 371 ? 9.005 2.817 -24.409 1.00 81.88 371 GLU A O 1
ATOM 2767 N N . ARG A 1 372 ? 11.102 3.661 -24.288 1.00 77.62 372 ARG A N 1
ATOM 2768 C CA . ARG A 1 372 ? 10.851 4.740 -25.240 1.00 77.62 372 ARG A CA 1
ATOM 2769 C C . ARG A 1 372 ? 10.952 4.217 -26.670 1.00 77.62 372 ARG A C 1
ATOM 2771 O O . ARG A 1 372 ? 11.752 3.333 -26.970 1.00 77.62 372 ARG A O 1
ATOM 2778 N N . ASN A 1 373 ? 10.210 4.829 -27.582 1.00 72.88 373 ASN A N 1
ATOM 2779 C CA . ASN A 1 373 ? 10.439 4.637 -29.009 1.00 72.88 373 ASN A CA 1
ATOM 2780 C C . ASN A 1 373 ? 11.583 5.538 -29.533 1.00 72.88 373 ASN A C 1
ATOM 2782 O O . ASN A 1 373 ? 12.178 6.337 -28.803 1.00 72.88 373 ASN A O 1
ATOM 2786 N N . SER A 1 374 ? 11.861 5.452 -30.836 1.00 67.06 374 SER A N 1
ATOM 2787 C CA . SER A 1 374 ? 12.880 6.261 -31.524 1.00 67.06 374 SER A CA 1
ATOM 2788 C C . SER A 1 374 ? 12.599 7.773 -31.545 1.00 67.06 374 SER A C 1
ATOM 2790 O O . SER A 1 374 ? 13.493 8.551 -31.866 1.00 67.06 374 SER A O 1
ATOM 2792 N N . GLN A 1 375 ? 11.389 8.206 -31.183 1.00 67.38 375 GLN A N 1
ATOM 2793 C CA . GLN A 1 375 ? 10.966 9.608 -31.136 1.00 67.38 375 GLN A CA 1
ATOM 2794 C C . GLN A 1 375 ? 11.072 10.215 -29.722 1.00 67.38 375 GLN A C 1
ATOM 2796 O O . GLN A 1 375 ? 10.836 11.408 -29.550 1.00 67.38 375 GLN A O 1
ATOM 2801 N N . GLY A 1 376 ? 11.462 9.430 -28.709 1.00 62.59 376 GLY A N 1
ATOM 2802 C CA . GLY A 1 376 ? 11.503 9.839 -27.298 1.00 62.59 376 GLY A CA 1
ATOM 2803 C C . GLY A 1 376 ? 12.615 10.824 -26.894 1.00 62.59 376 GLY A C 1
ATOM 2804 O O . GLY A 1 376 ? 12.767 11.115 -25.708 1.00 62.59 376 GLY A O 1
ATOM 2805 N N . GLY A 1 377 ? 13.410 11.341 -27.838 1.00 71.44 377 GLY A N 1
ATOM 2806 C CA . GLY A 1 377 ? 14.372 12.428 -27.605 1.00 71.44 377 GLY A CA 1
ATOM 2807 C C . GLY A 1 377 ? 15.397 12.146 -26.495 1.00 71.44 377 GLY A C 1
ATOM 2808 O O . GLY A 1 377 ? 16.238 11.260 -26.631 1.00 71.44 377 GLY A O 1
ATOM 2809 N N . SER A 1 378 ? 15.348 12.922 -25.405 1.00 69.19 378 SER A N 1
ATOM 2810 C CA . SER A 1 378 ? 16.236 12.810 -24.231 1.00 69.19 378 SER A CA 1
ATOM 2811 C C . SER A 1 378 ? 15.660 11.977 -23.076 1.00 69.19 378 SER A C 1
ATOM 2813 O O . SER A 1 378 ? 16.259 11.922 -22.003 1.00 69.19 378 SER A O 1
ATOM 2815 N N . ALA A 1 379 ? 14.503 11.336 -23.265 1.00 72.44 379 ALA A N 1
ATOM 2816 C CA . ALA A 1 379 ? 13.918 10.441 -22.269 1.00 72.44 379 ALA A CA 1
ATOM 2817 C C . ALA A 1 379 ? 14.810 9.203 -22.025 1.00 72.44 379 ALA A C 1
ATOM 2819 O O . ALA A 1 379 ? 15.527 8.806 -22.945 1.00 72.44 379 ALA A O 1
ATOM 2820 N N . PRO A 1 380 ? 14.779 8.564 -20.841 1.00 71.31 380 PRO A N 1
ATOM 2821 C CA . PRO A 1 380 ? 15.527 7.324 -20.604 1.00 71.31 380 PRO A CA 1
ATOM 2822 C C . PRO A 1 380 ? 15.123 6.226 -21.600 1.00 71.31 380 PRO A C 1
ATOM 2824 O O . PRO A 1 380 ? 13.965 6.170 -22.017 1.00 71.31 380 PRO A O 1
ATOM 2827 N N . GLN A 1 381 ? 16.071 5.368 -21.997 1.00 75.00 381 GLN A N 1
ATOM 2828 C CA . GLN A 1 381 ? 15.813 4.307 -22.983 1.00 75.00 381 GLN A CA 1
ATOM 2829 C C . GLN A 1 381 ? 14.766 3.302 -22.490 1.00 75.00 381 GLN A C 1
ATOM 2831 O O . GLN A 1 381 ? 13.867 2.926 -23.243 1.00 75.00 381 GLN A O 1
ATOM 2836 N N . GLY A 1 382 ? 14.838 2.945 -21.211 1.00 76.50 382 GLY A N 1
ATOM 2837 C CA . GLY A 1 382 ? 13.839 2.141 -20.531 1.00 76.50 382 GLY A CA 1
ATOM 2838 C C . GLY A 1 382 ? 13.703 2.548 -19.071 1.00 76.50 382 GLY A C 1
ATOM 2839 O O . GLY A 1 382 ? 14.595 3.165 -18.491 1.00 76.50 382 GLY A O 1
ATOM 2840 N N . VAL A 1 383 ? 12.558 2.225 -18.482 1.00 76.44 383 VAL A N 1
ATOM 2841 C CA . VAL A 1 383 ? 12.277 2.438 -17.063 1.00 76.44 383 VAL A CA 1
ATOM 2842 C C . VAL A 1 383 ? 11.567 1.229 -16.483 1.00 76.44 383 VAL A C 1
ATOM 2844 O O . VAL A 1 383 ? 10.821 0.528 -17.169 1.00 76.44 383 VAL A O 1
ATOM 2847 N N . MET A 1 384 ? 11.767 1.029 -15.186 1.00 79.19 384 MET A N 1
ATOM 2848 C CA . MET A 1 384 ? 11.042 0.047 -14.398 1.00 79.19 384 MET A CA 1
ATOM 2849 C C . MET A 1 384 ? 10.279 0.773 -13.297 1.00 79.19 384 MET A C 1
ATOM 2851 O O . MET A 1 384 ? 10.867 1.550 -12.541 1.00 79.19 384 MET A O 1
ATOM 2855 N N . ILE A 1 385 ? 8.982 0.503 -13.193 1.00 80.69 385 ILE A N 1
ATOM 2856 C CA . ILE A 1 385 ? 8.168 0.955 -12.064 1.00 80.69 385 ILE A CA 1
ATOM 2857 C C . ILE A 1 385 ? 7.645 -0.253 -11.302 1.00 80.69 385 ILE A C 1
ATOM 2859 O O . ILE A 1 385 ? 7.370 -1.301 -11.890 1.00 80.69 385 ILE A O 1
ATOM 2863 N N . ILE A 1 386 ? 7.500 -0.098 -9.989 1.00 79.44 386 ILE A N 1
ATOM 2864 C CA . ILE A 1 386 ? 6.913 -1.124 -9.134 1.00 79.44 386 ILE A CA 1
ATOM 2865 C C . ILE A 1 386 ? 5.686 -0.560 -8.453 1.00 79.44 386 ILE A C 1
ATOM 2867 O O . ILE A 1 386 ? 5.736 0.487 -7.809 1.00 79.44 386 ILE A O 1
ATOM 2871 N N . ILE A 1 387 ? 4.585 -1.277 -8.631 1.00 82.88 387 ILE A N 1
ATOM 2872 C CA . ILE A 1 387 ? 3.266 -0.908 -8.151 1.00 82.88 387 ILE A CA 1
ATOM 2873 C C . ILE A 1 387 ? 2.944 -1.854 -6.995 1.00 82.88 387 ILE A C 1
ATOM 2875 O O . ILE A 1 387 ? 2.612 -3.014 -7.246 1.00 82.88 387 ILE A O 1
ATOM 2879 N N . PRO A 1 388 ? 3.080 -1.417 -5.734 1.00 75.94 388 PRO A N 1
ATOM 2880 C CA . PRO A 1 388 ? 2.653 -2.221 -4.598 1.00 75.94 388 PRO A CA 1
ATOM 2881 C C . PRO A 1 388 ? 1.139 -2.461 -4.681 1.00 75.94 388 PRO A C 1
ATOM 2883 O O . PRO A 1 388 ? 0.366 -1.522 -4.868 1.00 75.94 388 PRO A O 1
ATOM 2886 N N . LEU A 1 389 ? 0.730 -3.724 -4.573 1.00 73.50 389 LEU A N 1
ATOM 2887 C CA . LEU A 1 389 ? -0.681 -4.148 -4.572 1.00 73.50 389 LEU A CA 1
ATOM 2888 C C . LEU A 1 389 ? -1.165 -4.379 -3.148 1.00 73.50 389 LEU A C 1
ATOM 2890 O O . LEU A 1 389 ? -2.300 -4.073 -2.789 1.00 73.50 389 LEU A O 1
ATOM 2894 N N . VAL A 1 390 ? -0.238 -4.846 -2.323 1.00 63.50 390 VAL A N 1
ATOM 2895 C CA . VAL A 1 390 ? -0.299 -4.716 -0.884 1.00 63.50 390 VAL A CA 1
ATOM 2896 C C . VAL A 1 390 ? 0.390 -3.394 -0.544 1.00 63.50 390 VAL A C 1
ATOM 2898 O O . VAL A 1 390 ? 1.554 -3.219 -0.921 1.00 63.50 390 VAL A O 1
ATOM 2901 N N . PRO A 1 391 ? -0.277 -2.432 0.119 1.00 52.78 391 PRO A N 1
ATOM 2902 C CA . PRO A 1 391 ? 0.446 -1.302 0.674 1.00 52.78 391 PRO A CA 1
ATOM 2903 C C . PRO A 1 391 ? 1.579 -1.850 1.538 1.00 52.78 391 PRO A C 1
ATOM 2905 O O . PRO A 1 391 ? 1.375 -2.785 2.312 1.00 52.78 391 PRO A O 1
ATOM 2908 N N . THR A 1 392 ? 2.766 -1.246 1.450 1.00 52.41 392 THR A N 1
ATOM 2909 C CA . THR A 1 392 ? 3.681 -1.282 2.589 1.00 52.41 392 THR A CA 1
ATOM 2910 C C . THR A 1 392 ? 2.825 -0.998 3.821 1.00 52.41 392 THR A C 1
ATOM 2912 O O . THR A 1 392 ? 2.139 0.034 3.789 1.00 52.41 392 THR A O 1
ATOM 2915 N N . PRO A 1 393 ? 2.802 -1.884 4.837 1.00 52.50 393 PRO A N 1
ATOM 2916 C CA . PRO A 1 393 ? 2.001 -1.694 6.030 1.00 52.50 393 PRO A CA 1
ATOM 2917 C C . PRO A 1 393 ? 2.136 -0.242 6.432 1.00 52.50 393 PRO A C 1
ATOM 2919 O O . PRO A 1 393 ? 3.278 0.222 6.573 1.00 52.50 393 PRO A O 1
ATOM 2922 N N . PRO A 1 394 ? 1.038 0.526 6.475 1.00 51.41 394 PRO A N 1
ATOM 2923 C CA . PRO A 1 394 ? 1.178 1.941 6.679 1.00 51.41 394 PRO A CA 1
ATOM 2924 C C . PRO A 1 394 ? 1.927 2.142 7.978 1.00 51.41 394 PRO A C 1
ATOM 2926 O O . PRO A 1 394 ? 1.454 1.770 9.044 1.00 51.41 394 PRO A O 1
ATOM 2929 N N . GLN A 1 395 ? 3.127 2.715 7.880 1.00 56.09 395 GLN A N 1
ATOM 2930 C CA . GLN A 1 395 ? 3.899 3.079 9.066 1.00 56.09 395 GLN A CA 1
ATOM 2931 C C . GLN A 1 395 ? 3.147 4.135 9.891 1.00 56.09 395 GLN A C 1
ATOM 2933 O O . GLN A 1 395 ? 3.463 4.364 11.058 1.00 56.09 395 GLN A O 1
ATOM 2938 N N . ALA A 1 396 ? 2.157 4.782 9.270 1.00 67.62 396 ALA A N 1
ATOM 2939 C CA . ALA A 1 396 ? 1.200 5.662 9.900 1.00 67.62 396 ALA A CA 1
ATOM 2940 C C . ALA A 1 396 ? -0.011 4.880 10.428 1.00 67.62 396 ALA A C 1
ATOM 2942 O O . ALA A 1 396 ? -0.558 4.000 9.770 1.00 67.62 396 ALA A O 1
ATOM 2943 N N . THR A 1 397 ? -0.475 5.263 11.611 1.00 79.06 397 THR A N 1
ATOM 2944 C CA . THR A 1 397 ? -1.739 4.783 12.166 1.00 79.06 397 THR A CA 1
ATOM 2945 C C . THR A 1 397 ? -2.904 5.195 11.262 1.00 79.06 397 THR A C 1
ATOM 2947 O O . THR A 1 397 ? -3.093 6.387 11.016 1.00 79.06 397 THR A O 1
ATOM 2950 N N . ILE A 1 398 ? -3.720 4.237 10.820 1.00 85.00 398 ILE A N 1
ATOM 2951 C CA . ILE A 1 398 ? -5.016 4.536 10.200 1.00 85.00 398 ILE A CA 1
ATOM 2952 C C . ILE A 1 398 ? -5.999 4.846 11.326 1.00 85.00 398 ILE A C 1
ATOM 2954 O O . ILE A 1 398 ? -6.100 4.097 12.300 1.00 85.00 398 ILE A O 1
ATOM 2958 N N . ARG A 1 399 ? -6.740 5.942 11.185 1.00 88.00 399 ARG A N 1
ATOM 2959 C CA . ARG A 1 399 ? -7.780 6.343 12.127 1.00 88.00 399 ARG A CA 1
ATOM 2960 C C . ARG A 1 399 ? -9.037 6.743 11.365 1.00 88.00 399 ARG A C 1
ATOM 2962 O O . ARG A 1 399 ? -8.973 7.591 10.481 1.00 88.00 399 ARG A O 1
ATOM 2969 N N . VAL A 1 400 ? -10.164 6.132 11.716 1.00 91.06 400 VAL A N 1
ATOM 2970 C CA . VAL A 1 400 ? -11.485 6.428 11.152 1.00 91.06 400 VAL A CA 1
ATOM 2971 C C . VAL A 1 400 ? -12.408 6.841 12.291 1.00 91.06 400 VAL A C 1
ATOM 2973 O O . VAL A 1 400 ? -12.685 6.038 13.176 1.00 91.06 400 VAL A O 1
ATOM 2976 N N . ASP A 1 401 ? -12.876 8.085 12.263 1.00 91.88 401 ASP A N 1
ATOM 2977 C CA . ASP A 1 401 ? -13.704 8.698 13.305 1.00 91.88 401 ASP A CA 1
ATOM 2978 C C . ASP A 1 401 ? -15.125 8.960 12.764 1.00 91.88 401 ASP A C 1
ATOM 2980 O O . ASP A 1 401 ? -15.337 9.922 12.028 1.00 91.88 401 ASP A O 1
ATOM 2984 N N . THR A 1 402 ? -16.122 8.126 13.094 1.00 93.19 402 THR A N 1
ATOM 2985 C CA . THR A 1 402 ? -17.478 8.281 12.514 1.00 93.19 402 THR A CA 1
ATOM 2986 C C . THR A 1 402 ? -18.259 9.463 13.087 1.00 93.19 402 THR A C 1
ATOM 2988 O O . THR A 1 402 ? -19.155 9.993 12.427 1.00 93.19 402 THR A O 1
ATOM 2991 N N . TRP A 1 403 ? -17.900 9.912 14.292 1.00 90.88 403 TRP A N 1
ATOM 2992 C CA . TRP A 1 403 ? -18.509 11.065 14.960 1.00 90.88 403 TRP A CA 1
ATOM 2993 C C . TRP A 1 403 ? -18.252 12.391 14.224 1.00 90.88 403 TRP A C 1
ATOM 2995 O O . TRP A 1 403 ? -19.017 13.340 14.404 1.00 90.88 403 TRP A O 1
ATOM 3005 N N . LEU A 1 404 ? -17.264 12.441 13.315 1.00 88.44 404 LEU A N 1
ATOM 3006 C CA . LEU A 1 404 ? -17.014 13.593 12.435 1.00 88.44 404 LEU A CA 1
ATOM 3007 C C . LEU A 1 404 ? -18.221 13.968 11.566 1.00 88.44 404 LEU A C 1
ATOM 3009 O O . LEU A 1 404 ? -18.298 15.087 11.067 1.00 88.44 404 LEU A O 1
ATOM 3013 N N . ARG A 1 405 ? -19.196 13.064 11.403 1.00 86.88 405 ARG A N 1
ATOM 3014 C CA . ARG A 1 405 ? -20.449 13.357 10.692 1.00 86.88 405 ARG A CA 1
ATOM 3015 C C . ARG A 1 405 ? -21.317 14.424 11.376 1.00 86.88 405 ARG A C 1
ATOM 3017 O O . ARG A 1 405 ? -22.212 14.950 10.723 1.00 86.88 405 ARG A O 1
ATOM 3024 N N . TRP A 1 406 ? -21.132 14.688 12.674 1.00 83.25 406 TRP A N 1
ATOM 3025 C CA . TRP A 1 406 ? -21.979 15.625 13.431 1.00 83.25 406 TRP A CA 1
ATOM 3026 C C . TRP A 1 406 ? -21.232 16.508 14.440 1.00 83.25 406 TRP A C 1
ATOM 3028 O O . TRP A 1 406 ? -21.804 17.496 14.893 1.00 83.25 406 TRP A O 1
ATOM 3038 N N . THR A 1 407 ? -19.978 16.209 14.788 1.00 84.00 407 THR A N 1
ATOM 3039 C CA . THR A 1 407 ? -19.159 17.065 15.663 1.00 84.00 407 THR A CA 1
ATOM 3040 C C . THR A 1 407 ? -17.712 17.136 15.169 1.00 84.00 407 THR A C 1
ATOM 3042 O O . THR A 1 407 ? -17.163 16.115 14.759 1.00 84.00 407 THR A O 1
ATOM 3045 N N . PRO A 1 408 ? -17.057 18.312 15.220 1.00 83.62 408 PRO A N 1
ATOM 3046 C CA . PRO A 1 408 ? -15.640 18.437 14.878 1.00 83.62 408 PRO A CA 1
ATOM 3047 C C . PRO A 1 408 ? -14.709 17.891 15.971 1.00 83.62 408 PRO A C 1
ATOM 3049 O O . PRO A 1 408 ? -13.538 17.636 15.703 1.00 83.62 408 PRO A O 1
ATOM 3052 N N . ASN A 1 409 ? -15.214 17.710 17.196 1.00 84.75 409 ASN A N 1
ATOM 3053 C CA . ASN A 1 409 ? -14.437 17.255 18.346 1.00 84.75 409 ASN A CA 1
ATOM 3054 C C . ASN A 1 409 ? -14.874 15.858 18.781 1.00 84.75 409 ASN A C 1
ATOM 3056 O O . ASN A 1 409 ? -16.073 15.564 18.793 1.00 84.75 409 ASN A O 1
ATOM 3060 N N . ALA A 1 410 ? -13.905 15.039 19.199 1.00 80.00 410 ALA A N 1
ATOM 3061 C CA . ALA A 1 410 ? -14.170 13.704 19.718 1.00 80.00 410 ALA A CA 1
ATOM 3062 C C . ALA A 1 410 ? -15.153 13.774 20.904 1.00 80.00 410 ALA A C 1
ATOM 3064 O O . ALA A 1 410 ? -14.943 14.595 21.805 1.00 80.00 410 ALA A O 1
ATOM 3065 N N . PRO A 1 411 ? -16.208 12.937 20.936 1.00 81.56 411 PRO A N 1
ATOM 3066 C CA . PRO A 1 411 ? -17.143 12.923 22.053 1.00 81.56 411 PRO A CA 1
ATOM 3067 C C . PRO A 1 411 ? -16.428 12.625 23.379 1.00 81.56 411 PRO A C 1
ATOM 3069 O O . PRO A 1 411 ? -15.550 11.762 23.444 1.00 81.56 411 PRO A O 1
ATOM 3072 N N . ALA A 1 412 ? -16.808 13.343 24.439 1.00 70.31 412 ALA A N 1
ATOM 3073 C CA . ALA A 1 412 ? -16.154 13.242 25.746 1.00 70.31 412 ALA A CA 1
ATOM 3074 C C . ALA A 1 412 ? -16.469 11.926 26.486 1.00 70.31 412 ALA A C 1
ATOM 3076 O O . ALA A 1 412 ? -15.608 11.394 27.185 1.00 70.31 412 ALA A O 1
ATOM 3077 N N . LEU A 1 413 ? -17.687 11.399 26.321 1.00 71.56 413 LEU A N 1
ATOM 3078 C CA . LEU A 1 413 ? -18.138 10.141 26.924 1.00 71.56 413 LEU A CA 1
ATOM 3079 C C . LEU A 1 413 ? -17.798 8.967 26.007 1.00 71.56 413 LEU A C 1
ATOM 3081 O O . LEU A 1 413 ? -18.372 8.835 24.928 1.00 71.56 413 LEU A O 1
ATOM 3085 N N . GLN A 1 414 ? -16.886 8.103 26.448 1.00 74.38 414 GLN A N 1
ATOM 3086 C CA . GLN A 1 414 ? -16.586 6.836 25.781 1.00 74.38 414 GLN A CA 1
ATOM 3087 C C . GLN A 1 414 ? -17.453 5.738 26.398 1.00 74.38 414 GLN A C 1
ATOM 3089 O O . GLN A 1 414 ? -17.467 5.553 27.612 1.00 74.38 414 GLN A O 1
ATOM 3094 N N . SER A 1 415 ? -18.176 4.997 25.563 1.00 77.19 415 SER A N 1
ATOM 3095 C CA . SER A 1 415 ? -19.072 3.933 26.020 1.00 77.19 415 SER A CA 1
ATOM 3096 C C . SER A 1 415 ? -18.340 2.631 26.286 1.00 77.19 415 SER A C 1
ATOM 3098 O O . SER A 1 415 ? -18.597 1.980 27.290 1.00 77.19 415 SER A O 1
ATOM 3100 N N . ALA A 1 416 ? -17.437 2.235 25.393 1.00 84.50 416 ALA A N 1
ATOM 3101 C CA . ALA A 1 416 ? -16.659 1.012 25.536 1.00 84.50 416 ALA A CA 1
ATOM 3102 C C . ALA A 1 416 ? -15.419 1.045 24.643 1.00 84.50 416 ALA A C 1
ATOM 3104 O O . ALA A 1 416 ? -15.369 1.780 23.656 1.00 84.50 416 ALA A O 1
ATOM 3105 N N . VAL A 1 417 ? -14.432 0.209 24.964 1.00 87.25 417 VAL A N 1
ATOM 3106 C CA . VAL A 1 417 ? -13.239 0.010 24.137 1.00 87.25 417 VAL A CA 1
ATOM 3107 C C . VAL A 1 417 ? -13.046 -1.481 23.886 1.00 87.25 417 VAL A C 1
ATOM 3109 O O . VAL A 1 417 ? -13.103 -2.285 24.813 1.00 87.25 417 VAL A O 1
ATOM 3112 N N . ALA A 1 418 ? -12.795 -1.843 22.632 1.00 88.00 418 ALA A N 1
ATOM 3113 C CA . ALA A 1 418 ? -12.414 -3.187 22.220 1.00 88.00 418 ALA A CA 1
ATOM 3114 C C . ALA A 1 418 ? -11.059 -3.136 21.511 1.00 88.00 418 ALA A C 1
ATOM 3116 O O . ALA A 1 418 ? -10.796 -2.225 20.726 1.00 88.00 418 ALA A O 1
ATOM 3117 N N . THR A 1 419 ? -10.188 -4.104 21.776 1.00 91.31 419 THR A N 1
ATOM 3118 C CA . THR A 1 419 ? -8.885 -4.213 21.114 1.00 91.31 419 THR A CA 1
ATOM 3119 C C . THR A 1 419 ? -8.664 -5.620 20.588 1.00 91.31 419 THR A C 1
ATOM 3121 O O . THR A 1 419 ? -9.167 -6.598 21.142 1.00 91.31 419 THR A O 1
ATOM 3124 N N . ARG A 1 420 ? -7.910 -5.727 19.494 1.00 89.25 420 ARG A N 1
ATOM 3125 C CA . ARG A 1 420 ? -7.516 -7.007 18.905 1.00 89.25 420 ARG A CA 1
ATOM 3126 C C . ARG A 1 420 ? -6.176 -6.882 18.204 1.00 89.25 420 ARG A C 1
ATOM 3128 O O . ARG A 1 420 ? -5.873 -5.845 17.625 1.00 89.25 420 ARG A O 1
ATOM 3135 N N . ILE A 1 421 ? -5.397 -7.955 18.232 1.00 90.56 421 ILE A N 1
ATOM 3136 C CA . ILE A 1 421 ? -4.231 -8.113 17.368 1.00 90.56 421 ILE A CA 1
ATOM 3137 C C . ILE A 1 421 ? -4.642 -9.010 16.206 1.00 90.56 421 ILE A C 1
ATOM 3139 O O . ILE A 1 421 ? -5.241 -10.062 16.425 1.00 90.56 421 ILE A O 1
ATOM 3143 N N . VAL A 1 422 ? -4.362 -8.574 14.984 1.00 88.31 422 VAL A N 1
ATOM 3144 C CA . VAL A 1 422 ? -4.718 -9.302 13.767 1.00 88.31 422 VAL A CA 1
ATOM 3145 C C . VAL A 1 422 ? -3.571 -9.243 12.774 1.00 88.31 422 VAL A C 1
ATOM 3147 O O . VAL A 1 422 ? -2.862 -8.238 12.676 1.00 88.31 422 VAL A O 1
ATOM 3150 N N . ASP A 1 423 ? -3.398 -10.328 12.038 1.00 87.56 423 ASP A N 1
ATOM 3151 C CA . ASP A 1 423 ? -2.427 -10.388 10.961 1.00 87.56 423 ASP A CA 1
ATOM 3152 C C . ASP A 1 423 ? -3.041 -9.921 9.643 1.00 87.56 423 ASP A C 1
ATOM 3154 O O . ASP A 1 423 ? -4.251 -9.883 9.441 1.00 87.56 423 ASP A O 1
ATOM 3158 N N . SER A 1 424 ? -2.168 -9.574 8.722 1.00 83.38 424 SER A N 1
ATOM 3159 C CA . SER A 1 424 ? -2.438 -9.440 7.299 1.00 83.38 424 SER A CA 1
ATOM 3160 C C . SER A 1 424 ? -1.393 -10.261 6.545 1.00 83.38 424 SER A C 1
ATOM 3162 O O . SER A 1 424 ? -0.563 -10.953 7.155 1.00 83.38 424 SER A O 1
ATOM 3164 N N . GLN A 1 425 ? -1.385 -10.167 5.218 1.00 77.69 425 GLN A N 1
ATOM 3165 C CA . GLN A 1 425 ? -0.331 -10.792 4.425 1.00 77.69 425 GLN A CA 1
ATOM 3166 C C . GLN A 1 425 ? 1.029 -10.112 4.655 1.00 77.69 425 GLN A C 1
ATOM 3168 O O . GLN A 1 425 ? 2.066 -10.770 4.563 1.00 77.69 425 GLN A O 1
ATOM 3173 N N . SER A 1 426 ? 1.036 -8.821 4.996 1.00 78.69 426 SER A N 1
ATOM 3174 C CA . SER A 1 426 ? 2.244 -7.990 5.018 1.00 78.69 426 SER A CA 1
ATOM 3175 C C . SER A 1 426 ? 2.719 -7.558 6.411 1.00 78.69 426 SER A C 1
ATOM 3177 O O . SER A 1 426 ? 3.910 -7.288 6.594 1.00 78.69 426 SER A O 1
ATOM 3179 N N . ALA A 1 427 ? 1.826 -7.499 7.399 1.00 85.44 427 ALA A N 1
ATOM 3180 C CA . ALA A 1 427 ? 2.121 -7.071 8.767 1.00 85.44 427 ALA A CA 1
ATOM 3181 C C . ALA A 1 427 ? 1.118 -7.570 9.810 1.00 85.44 427 ALA A C 1
ATOM 3183 O O . ALA A 1 427 ? 0.033 -8.048 9.494 1.00 85.44 427 ALA A O 1
ATOM 3184 N N . THR A 1 428 ? 1.476 -7.392 11.076 1.00 88.50 428 THR A N 1
ATOM 3185 C CA . THR A 1 428 ? 0.570 -7.532 12.212 1.00 88.50 428 THR A CA 1
ATOM 3186 C C . THR A 1 428 ? 0.148 -6.155 12.720 1.00 88.50 428 THR A C 1
ATOM 3188 O O . THR A 1 428 ? 0.984 -5.278 12.968 1.00 88.50 428 THR A O 1
ATOM 3191 N N . TYR A 1 429 ? -1.152 -5.993 12.948 1.00 88.00 429 TYR A N 1
ATOM 3192 C CA . TYR A 1 429 ? -1.757 -4.753 13.408 1.00 88.00 429 TYR A CA 1
ATOM 3193 C C . TYR A 1 429 ? -2.424 -4.921 14.770 1.00 88.00 429 TYR A C 1
ATOM 3195 O O . TYR A 1 429 ? -3.039 -5.944 15.070 1.00 88.00 429 TYR A O 1
ATOM 3203 N N . GLN A 1 430 ? -2.348 -3.868 15.576 1.00 90.56 430 GLN A N 1
ATOM 3204 C CA . GLN A 1 430 ? -3.243 -3.647 16.697 1.00 90.56 430 GLN A CA 1
ATOM 3205 C C . GLN A 1 430 ? -4.431 -2.824 16.209 1.00 90.56 430 GLN A C 1
ATOM 3207 O O . GLN A 1 430 ? -4.267 -1.703 15.721 1.00 90.56 430 GLN A O 1
ATOM 3212 N N . LEU A 1 431 ? -5.625 -3.376 16.374 1.00 92.19 431 LEU A N 1
ATOM 3213 C CA . LEU A 1 431 ? -6.881 -2.678 16.172 1.00 92.19 431 LEU A CA 1
ATOM 3214 C C . LEU A 1 431 ? -7.417 -2.258 17.533 1.00 92.19 431 LEU A C 1
ATOM 3216 O O . LEU A 1 431 ? -7.427 -3.040 18.485 1.00 92.19 431 LEU A O 1
ATOM 3220 N N . GLN A 1 432 ? -7.886 -1.023 17.605 1.00 93.19 432 GLN A N 1
ATOM 3221 C CA . GLN A 1 432 ? -8.617 -0.491 18.739 1.00 93.19 432 GLN A CA 1
ATOM 3222 C C . GLN A 1 432 ? -9.891 0.165 18.222 1.00 93.19 432 GLN A C 1
ATOM 3224 O O . GLN A 1 432 ? -9.844 1.038 17.359 1.00 93.19 432 GLN A O 1
ATOM 3229 N N . LEU A 1 433 ? -11.020 -0.248 18.777 1.00 93.75 433 LEU A N 1
ATOM 3230 C CA . LEU A 1 433 ? -12.314 0.365 18.558 1.00 93.75 433 LEU A CA 1
ATOM 3231 C C . LEU A 1 433 ? -12.740 1.075 19.841 1.00 93.75 433 LEU A C 1
ATOM 3233 O O . LEU A 1 433 ? -12.849 0.443 20.889 1.00 93.75 433 LEU A O 1
ATOM 3237 N N . VAL A 1 434 ? -12.992 2.376 19.753 1.00 91.38 434 VAL A N 1
ATOM 3238 C CA . VAL A 1 434 ? -13.628 3.160 20.816 1.00 91.38 434 VAL A CA 1
ATOM 3239 C C . VAL A 1 434 ? -15.070 3.401 20.399 1.00 91.38 434 VAL A C 1
ATOM 3241 O O . VAL A 1 434 ? -15.309 4.050 19.385 1.00 91.38 434 VAL A O 1
ATOM 3244 N N . LEU A 1 435 ? -16.019 2.850 21.148 1.00 92.00 435 LEU A N 1
ATOM 3245 C CA . LEU A 1 435 ? -17.450 3.015 20.923 1.00 92.00 435 LEU A CA 1
ATOM 3246 C C . LEU A 1 435 ? -17.957 4.239 21.689 1.00 92.00 435 LEU A C 1
ATOM 3248 O O . LEU A 1 435 ? -17.645 4.424 22.866 1.00 92.00 435 LEU A O 1
ATOM 3252 N N . TYR A 1 436 ? -18.800 5.018 21.030 1.00 89.06 436 TYR A N 1
ATOM 3253 C CA . TYR A 1 436 ? -19.532 6.147 21.578 1.00 89.06 436 TYR A CA 1
ATOM 3254 C C . TYR A 1 436 ? -21.027 5.869 21.420 1.00 89.06 436 TYR A C 1
ATOM 3256 O O . TYR A 1 436 ? -21.493 5.508 20.342 1.00 89.06 436 TYR A O 1
ATOM 3264 N N . LYS A 1 437 ? -21.792 6.041 22.488 1.00 84.50 437 LYS A N 1
ATOM 3265 C CA . LYS A 1 437 ? -23.252 6.100 22.464 1.00 84.50 437 LYS A CA 1
ATOM 3266 C C . LYS A 1 437 ? -23.623 7.577 22.483 1.00 84.50 437 LYS A C 1
ATOM 3268 O O . LYS A 1 437 ? -22.990 8.371 23.181 1.00 84.50 437 LYS A O 1
ATOM 3273 N N . LYS A 1 438 ? -24.589 7.969 21.660 1.00 75.56 438 LYS A N 1
ATOM 3274 C CA . LYS A 1 438 ? -25.098 9.336 21.723 1.00 75.56 438 LYS A CA 1
ATOM 3275 C C . LYS A 1 438 ? -25.855 9.559 23.040 1.00 75.56 438 LYS A C 1
ATOM 3277 O O . LYS A 1 438 ? -26.414 8.592 23.561 1.00 75.56 438 LYS A O 1
ATOM 3282 N N . PRO A 1 439 ? -25.825 10.790 23.583 1.00 63.00 439 PRO A N 1
ATOM 3283 C CA . PRO A 1 439 ? -26.594 11.152 24.770 1.00 63.00 439 PRO A CA 1
ATOM 3284 C C . PRO A 1 439 ? -28.083 10.845 24.628 1.00 63.00 439 PRO A C 1
ATOM 3286 O O . PRO A 1 439 ? -28.614 11.047 23.509 1.00 63.00 439 PRO A O 1
#